Protein AF-A0A929NYF9-F1 (afdb_monomer_lite)

Foldseek 3Di:
DPPDPPDFDWAKEKDWAAEDEDAAFDKDKIKIKIWTQTQAKWKKQKDKDKPVPWDKADWDQADPRRIHIAGHGGITMIMIITTHHRDAFDKIKIKMKIATPVHRVHIYIDIYIYHHHDPVVVCVVPPPPPDPDDDDDDDDDDDDPDDDDPDPFDAADLEEEGCEEHEPAPHEREPYEYNYEYEHEEYAYEYEYQEEYEPYEYDACGEYEEYEYAAEYHYNEEYEHYEYAYAEYEEYEYAYEYYYPHPVAHEYEHYEYEAQGEYERHEYEAEYEYDQVHAYEYENYEYEEPYEYYQHEDDYNYHYAAWYFYDFQYHYDPVLVQQQVQCVVVPWRWDDDGQWIWTDDPQKIFIWGWTTKGFAPDPFHWDADPQRWIWGQGPRRITITIFAADPDVPLVLVQCVVVQQNDWDQDSNRWIWTDNDPPDIFIKHKDRIKGFDPDDAHWDDDVWIWGWDADPNTIIIITIDGD

Structure (mmCIF, N/CA/C/O backbone):
data_AF-A0A929NYF9-F1
#
_entry.id   AF-A0A929NYF9-F1
#
loop_
_atom_site.group_PDB
_atom_site.id
_atom_site.type_symbol
_atom_site.label_atom_id
_atom_site.label_alt_id
_atom_site.label_comp_id
_atom_site.label_asym_id
_atom_site.label_entity_id
_atom_site.label_seq_id
_atom_site.pdbx_PDB_ins_code
_atom_site.Cartn_x
_atom_site.Cartn_y
_atom_site.Cartn_z
_atom_site.occupancy
_atom_site.B_iso_or_equiv
_atom_site.auth_seq_id
_atom_site.auth_comp_id
_atom_site.auth_asym_id
_atom_site.auth_atom_id
_atom_site.pdbx_PDB_model_num
ATOM 1 N N . ILE A 1 1 ? -19.515 20.844 -4.412 1.00 41.75 1 ILE A N 1
ATOM 2 C CA . ILE A 1 1 ? -19.193 20.808 -5.857 1.00 41.75 1 ILE A CA 1
ATOM 3 C C . ILE A 1 1 ? -18.004 21.738 -6.061 1.00 41.75 1 ILE A C 1
ATOM 5 O O . ILE A 1 1 ? -18.191 22.949 -6.037 1.00 41.75 1 ILE A O 1
ATOM 9 N N . LEU A 1 2 ? -16.785 21.197 -6.139 1.00 30.86 2 LEU A N 1
ATOM 10 C CA . LEU A 1 2 ? -15.644 21.978 -6.613 1.00 30.86 2 LEU A CA 1
ATOM 11 C C . LEU A 1 2 ? -15.837 22.150 -8.122 1.00 30.86 2 LEU A C 1
ATOM 13 O O . LEU A 1 2 ? -15.714 21.189 -8.872 1.00 30.86 2 LEU A O 1
ATOM 17 N N . VAL A 1 3 ? -16.210 23.352 -8.553 1.00 42.91 3 VAL A N 1
ATOM 18 C CA . VAL A 1 3 ? -16.206 23.736 -9.968 1.00 42.91 3 VAL A CA 1
ATOM 19 C C . VAL A 1 3 ? -14.948 24.568 -10.177 1.00 42.91 3 VAL A C 1
ATOM 21 O O . VAL A 1 3 ? -14.965 25.788 -10.053 1.00 42.91 3 VAL A O 1
ATOM 24 N N . GLY A 1 4 ? -13.830 23.883 -10.393 1.00 45.06 4 GLY A N 1
ATOM 25 C CA . GLY A 1 4 ? -12.602 24.473 -10.913 1.00 45.06 4 GLY A CA 1
ATOM 26 C C . GLY A 1 4 ? -12.303 23.847 -12.275 1.00 45.06 4 GLY A C 1
ATOM 27 O O . GLY A 1 4 ? -12.719 22.709 -12.503 1.00 45.06 4 GLY A O 1
ATOM 28 N N . PRO A 1 5 ? -11.630 24.552 -13.198 1.00 60.78 5 PRO A N 1
ATOM 29 C CA . PRO A 1 5 ? -11.169 23.928 -14.432 1.00 60.78 5 PRO A CA 1
ATOM 30 C C . PRO A 1 5 ? -10.274 22.737 -14.068 1.00 60.78 5 PRO A C 1
ATOM 32 O O . PRO A 1 5 ? -9.281 22.903 -13.359 1.00 60.78 5 PRO A O 1
ATOM 35 N N . ALA A 1 6 ? -10.653 21.532 -14.501 1.00 58.03 6 ALA A N 1
ATOM 36 C CA . ALA A 1 6 ? -9.815 20.354 -14.334 1.00 58.03 6 ALA A CA 1
ATOM 37 C C . ALA A 1 6 ? -8.530 20.582 -15.141 1.00 58.03 6 ALA A C 1
ATOM 39 O O . ALA A 1 6 ? -8.576 20.672 -16.368 1.00 58.03 6 ALA A O 1
ATOM 40 N N . LYS A 1 7 ? -7.392 20.749 -14.457 1.00 73.69 7 LYS A N 1
ATOM 41 C CA . LYS A 1 7 ? -6.094 20.804 -15.128 1.00 73.69 7 LYS A CA 1
ATOM 42 C C . LYS A 1 7 ? -5.772 19.386 -15.591 1.00 73.69 7 LYS A C 1
ATOM 44 O O . LYS A 1 7 ? -5.625 18.494 -14.760 1.00 73.69 7 LYS A O 1
ATOM 49 N N . ILE A 1 8 ? -5.684 19.187 -16.902 1.00 75.19 8 ILE A N 1
ATOM 50 C CA . ILE A 1 8 ? -5.199 17.931 -17.477 1.00 75.19 8 ILE A CA 1
ATOM 51 C C . ILE A 1 8 ? -3.722 17.818 -17.102 1.00 75.19 8 ILE A C 1
ATOM 53 O O . ILE A 1 8 ? -2.932 18.705 -17.427 1.00 75.19 8 ILE A O 1
ATOM 57 N N . LEU A 1 9 ? -3.370 16.770 -16.359 1.00 73.56 9 LEU A N 1
ATOM 58 C CA . LEU A 1 9 ? -1.978 16.447 -16.074 1.00 73.56 9 LEU A CA 1
ATOM 59 C C . LEU A 1 9 ? -1.364 15.857 -17.343 1.00 73.56 9 LEU A C 1
ATOM 61 O O . LEU A 1 9 ? -1.925 14.929 -17.928 1.00 73.56 9 LEU A O 1
ATOM 65 N N . ARG A 1 10 ? -0.241 16.428 -17.781 1.00 83.62 10 ARG A N 1
ATOM 66 C CA . ARG A 1 10 ? 0.547 15.907 -18.895 1.00 83.62 10 ARG A CA 1
ATOM 67 C C . ARG A 1 10 ? 1.808 15.276 -18.336 1.00 83.62 10 ARG A C 1
ATOM 69 O O . ARG A 1 10 ? 2.470 15.881 -17.498 1.00 83.62 10 ARG A O 1
ATOM 76 N N . ASP A 1 11 ? 2.082 14.061 -18.781 1.00 82.00 11 ASP A N 1
ATOM 77 C CA . ASP A 1 11 ? 3.240 13.281 -18.374 1.00 82.00 11 ASP A CA 1
ATOM 78 C C . ASP A 1 11 ? 3.966 12.806 -19.630 1.00 82.00 11 ASP A C 1
ATOM 80 O O . ASP A 1 11 ? 3.331 12.463 -20.633 1.00 82.00 11 ASP A O 1
ATOM 84 N N . VAL A 1 12 ? 5.290 12.844 -19.590 1.00 90.56 12 VAL A N 1
ATOM 85 C CA . VAL A 1 12 ? 6.156 12.500 -20.714 1.00 90.56 12 VAL A CA 1
ATOM 86 C C . VAL A 1 12 ? 7.354 11.734 -20.190 1.00 90.56 12 VAL A C 1
ATOM 88 O O . VAL A 1 12 ? 7.947 12.120 -19.187 1.00 90.56 12 VAL A O 1
ATOM 91 N N . ASP A 1 13 ? 7.716 10.663 -20.886 1.00 87.19 13 ASP A N 1
ATOM 92 C CA . ASP A 1 13 ? 8.848 9.816 -20.519 1.00 87.19 13 ASP A CA 1
ATOM 93 C C . ASP A 1 13 ? 9.720 9.500 -21.740 1.00 87.19 13 ASP A C 1
ATOM 95 O O . ASP A 1 13 ? 9.222 9.385 -22.864 1.00 87.19 13 ASP A O 1
ATOM 99 N N . LEU A 1 14 ? 11.025 9.359 -21.509 1.00 90.06 14 LEU A N 1
ATOM 100 C CA . LEU A 1 14 ? 12.022 9.005 -22.517 1.00 90.06 14 LEU A CA 1
ATOM 101 C C . LEU A 1 14 ? 12.861 7.825 -22.027 1.00 90.06 14 LEU A C 1
ATOM 103 O O . LEU A 1 14 ? 13.643 7.941 -21.082 1.00 90.06 14 LEU A O 1
ATOM 107 N N . VAL A 1 15 ? 12.785 6.709 -22.747 1.00 81.25 15 VAL A N 1
ATOM 108 C CA . VAL A 1 15 ? 13.581 5.510 -22.466 1.00 81.25 15 VAL A CA 1
ATOM 109 C C . VAL A 1 15 ? 14.615 5.317 -23.570 1.00 81.25 15 VAL A C 1
ATOM 111 O O . VAL A 1 15 ? 14.264 5.250 -24.745 1.00 81.25 15 VAL A O 1
ATOM 114 N N . ALA A 1 16 ? 15.891 5.213 -23.197 1.00 88.88 16 ALA A N 1
ATOM 115 C CA . ALA A 1 16 ? 17.010 5.020 -24.118 1.00 88.88 16 ALA A CA 1
ATOM 116 C C . ALA A 1 16 ? 18.009 3.975 -23.576 1.00 88.88 16 ALA A C 1
ATOM 118 O O . ALA A 1 16 ? 18.002 3.684 -22.374 1.00 88.88 16 ALA A O 1
ATOM 119 N N . PRO A 1 17 ? 18.888 3.406 -24.425 1.00 82.00 17 PRO A N 1
ATOM 120 C CA . PRO A 1 17 ? 19.993 2.565 -23.975 1.00 82.00 17 PRO A CA 1
ATOM 121 C C . PRO A 1 17 ? 20.902 3.322 -23.000 1.00 82.00 17 PRO A C 1
ATOM 123 O O . PRO A 1 17 ? 21.213 4.488 -23.214 1.00 82.00 17 PRO A O 1
ATOM 126 N N . GLY A 1 18 ? 21.373 2.656 -21.943 1.00 78.38 18 GLY A N 1
ATOM 127 C CA . GLY A 1 18 ? 22.232 3.307 -20.948 1.00 78.38 18 GLY A CA 1
ATOM 128 C C . GLY A 1 18 ? 23.648 3.587 -21.462 1.00 78.38 18 GLY A C 1
ATOM 129 O O . GLY A 1 18 ? 24.120 4.723 -21.416 1.00 78.38 18 GLY A O 1
ATOM 130 N N . LYS A 1 19 ? 24.338 2.549 -21.954 1.00 89.25 19 LYS A N 1
ATOM 131 C CA . LYS A 1 19 ? 25.713 2.646 -22.455 1.00 89.25 19 LYS A CA 1
ATOM 132 C C . LYS A 1 19 ? 25.910 1.792 -23.703 1.00 89.25 19 LYS A C 1
ATOM 134 O O . LYS A 1 19 ? 25.512 0.631 -23.707 1.00 89.25 19 LYS A O 1
ATOM 139 N N . LEU A 1 20 ? 26.570 2.352 -24.712 1.00 89.50 20 LEU A N 1
ATOM 140 C CA . LEU A 1 20 ? 26.975 1.665 -25.940 1.00 89.50 20 LEU A CA 1
ATOM 141 C C . LEU A 1 20 ? 28.467 1.903 -26.200 1.00 89.50 20 LEU A C 1
ATOM 143 O O . LEU A 1 20 ? 29.039 2.901 -25.755 1.00 89.50 20 LEU A O 1
ATOM 147 N N . SER A 1 21 ? 29.116 0.980 -26.901 1.00 92.19 21 SER A N 1
ATOM 148 C CA . SER A 1 21 ? 30.535 1.096 -27.232 1.00 92.19 21 SER A CA 1
ATOM 149 C C . SER A 1 21 ? 30.873 0.360 -28.516 1.00 92.19 21 SER A C 1
ATOM 151 O O . SER A 1 21 ? 30.354 -0.736 -28.716 1.00 92.19 21 SER A O 1
ATOM 153 N N . ASP A 1 22 ? 31.760 0.928 -29.328 1.00 95.88 22 ASP A N 1
ATOM 154 C CA . ASP A 1 22 ? 32.243 0.314 -30.570 1.00 95.88 22 ASP A CA 1
ATOM 155 C C . ASP A 1 22 ? 33.619 0.889 -30.973 1.00 95.88 22 ASP A C 1
ATOM 157 O O . ASP A 1 22 ? 34.202 1.713 -30.255 1.00 95.88 22 ASP A O 1
ATOM 161 N N . GLU A 1 23 ? 34.157 0.427 -32.098 1.00 96.44 23 GLU A N 1
ATOM 162 C CA . GLU A 1 23 ? 35.433 0.853 -32.666 1.00 96.44 23 GLU A CA 1
ATOM 163 C C . GLU A 1 23 ? 35.420 2.316 -33.166 1.00 96.44 23 GLU A C 1
ATOM 165 O O . GLU A 1 23 ? 34.367 2.875 -33.489 1.00 96.44 23 GLU A O 1
ATOM 170 N N . PRO A 1 24 ? 36.592 2.973 -33.281 1.00 97.62 24 PRO A N 1
ATOM 171 C CA . PRO A 1 24 ? 36.690 4.319 -33.843 1.00 97.62 24 PRO A CA 1
ATOM 172 C C . PRO A 1 24 ? 36.053 4.445 -35.234 1.00 97.62 24 PRO A C 1
ATOM 174 O O . PRO A 1 24 ? 36.423 3.726 -36.161 1.00 97.62 24 PRO A O 1
ATOM 177 N N . GLY A 1 25 ? 35.152 5.416 -35.403 1.00 95.44 25 GLY A N 1
ATOM 178 C CA . GLY A 1 25 ? 34.455 5.665 -36.668 1.00 95.44 25 GLY A CA 1
ATOM 179 C C . GLY A 1 25 ? 33.273 4.735 -36.956 1.00 95.44 25 GLY A C 1
ATOM 180 O O . GLY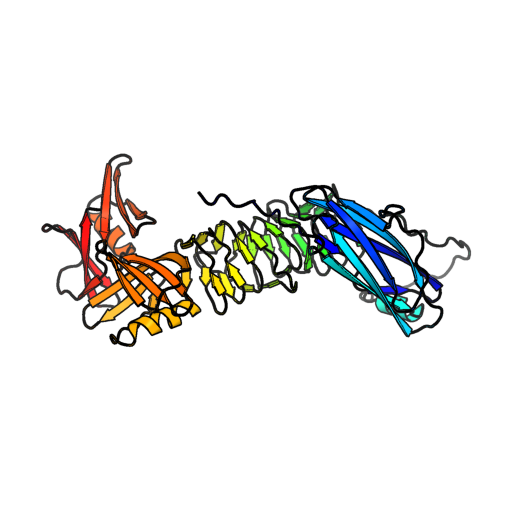 A 1 25 ? 32.656 4.883 -38.010 1.00 95.44 25 GLY A O 1
ATOM 181 N N . ALA A 1 26 ? 32.944 3.801 -36.057 1.00 96.06 26 ALA A N 1
ATOM 182 C CA . ALA A 1 26 ? 31.744 2.981 -36.181 1.00 96.06 26 ALA A CA 1
ATOM 183 C C . ALA A 1 26 ? 30.466 3.832 -36.085 1.00 96.06 26 ALA A C 1
ATOM 185 O O . ALA A 1 26 ? 30.440 4.873 -35.424 1.00 96.06 26 ALA A O 1
ATOM 186 N N . VAL A 1 27 ? 29.403 3.366 -36.741 1.00 96.81 27 VAL A N 1
ATOM 187 C CA . VAL A 1 27 ? 28.077 3.994 -36.714 1.00 96.81 27 VAL A CA 1
ATOM 188 C C . VAL A 1 27 ? 27.197 3.222 -35.740 1.00 96.81 27 VAL A C 1
ATOM 190 O O . VAL A 1 27 ? 26.868 2.062 -35.986 1.00 96.81 27 VAL A O 1
ATOM 193 N N . LEU A 1 28 ? 26.816 3.861 -34.637 1.00 94.62 28 LEU A N 1
ATOM 194 C CA . LEU A 1 28 ? 25.965 3.262 -33.616 1.00 94.62 28 LEU A CA 1
ATOM 195 C C . LEU A 1 28 ? 24.496 3.653 -33.821 1.00 94.62 28 LEU A C 1
ATOM 197 O O . LEU A 1 28 ? 24.177 4.838 -33.682 1.00 94.62 28 LEU A O 1
ATOM 201 N N . PRO A 1 29 ? 23.591 2.690 -34.079 1.00 95.94 29 PRO A N 1
ATOM 202 C CA . PRO A 1 29 ? 22.163 2.963 -34.094 1.00 95.94 29 PRO A CA 1
ATOM 203 C C . PRO A 1 29 ? 21.638 3.118 -32.664 1.00 95.94 29 PRO A C 1
ATOM 205 O O . PRO A 1 29 ? 21.843 2.259 -31.803 1.00 95.94 29 PRO A O 1
ATOM 208 N N . ILE A 1 30 ? 20.925 4.211 -32.416 1.00 93.94 30 ILE A N 1
ATOM 209 C CA . ILE A 1 30 ? 20.276 4.515 -31.143 1.00 93.94 30 ILE A CA 1
ATOM 210 C C . ILE A 1 30 ? 18.774 4.597 -31.385 1.00 93.94 30 ILE A C 1
ATOM 212 O O . ILE A 1 30 ? 18.315 5.256 -32.314 1.00 93.94 30 ILE A O 1
ATOM 216 N N . THR A 1 31 ? 17.997 3.927 -30.536 1.00 92.38 31 THR A N 1
ATOM 217 C CA . THR A 1 31 ? 16.533 4.021 -30.517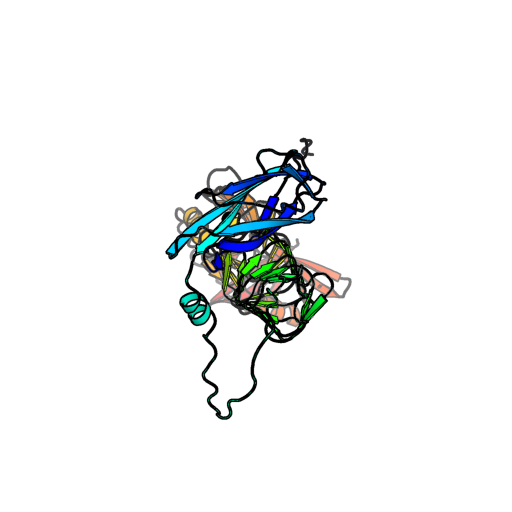 1.00 92.38 31 THR A CA 1
ATOM 218 C C . THR A 1 31 ? 16.084 4.501 -29.146 1.00 92.38 31 THR A C 1
ATOM 220 O O . THR A 1 31 ? 16.510 3.960 -28.128 1.00 92.38 31 THR A O 1
ATOM 223 N N . VAL A 1 32 ? 15.233 5.519 -29.129 1.00 92.25 32 VAL A N 1
ATOM 224 C CA . VAL A 1 32 ? 14.659 6.140 -27.939 1.00 92.25 32 VAL A CA 1
ATOM 225 C C . VAL A 1 32 ? 13.145 6.023 -28.031 1.00 92.25 32 VAL A C 1
ATOM 227 O O . VAL A 1 32 ? 12.554 6.413 -29.036 1.00 92.25 32 VAL A O 1
ATOM 230 N N . THR A 1 33 ? 12.507 5.513 -26.985 1.00 87.06 33 THR A N 1
ATOM 231 C CA . THR A 1 33 ? 11.047 5.440 -26.908 1.00 87.06 33 THR A CA 1
ATOM 232 C C . THR A 1 33 ? 10.531 6.643 -26.127 1.00 87.06 33 THR A C 1
ATOM 234 O O . THR A 1 33 ? 10.822 6.794 -24.940 1.00 87.06 33 THR A O 1
ATOM 237 N N . LEU A 1 34 ? 9.757 7.492 -26.803 1.00 93.69 34 LEU A N 1
ATOM 238 C CA . LEU A 1 34 ? 9.027 8.618 -26.227 1.00 93.69 34 LEU A CA 1
ATOM 239 C C . LEU A 1 34 ? 7.609 8.168 -25.883 1.00 93.69 34 LEU A C 1
ATOM 241 O O . LEU A 1 34 ? 6.889 7.701 -26.763 1.00 93.69 34 LEU A O 1
ATOM 245 N N . SER A 1 35 ? 7.192 8.329 -24.630 1.00 86.25 35 SER A N 1
ATOM 246 C CA . SER A 1 35 ? 5.847 7.959 -24.176 1.00 86.25 35 SER A CA 1
ATOM 247 C C . SER A 1 35 ? 5.051 9.186 -23.751 1.00 86.25 35 SER A C 1
ATOM 249 O O . SER A 1 35 ? 5.556 10.031 -23.014 1.00 86.25 35 SER A O 1
ATOM 251 N N . ASN A 1 36 ? 3.796 9.261 -24.197 1.00 91.12 36 ASN A N 1
ATOM 252 C CA . ASN A 1 36 ? 2.826 10.255 -23.753 1.00 91.12 36 ASN A CA 1
ATOM 253 C C . ASN A 1 36 ? 1.920 9.627 -22.691 1.00 91.12 36 ASN A C 1
ATOM 255 O O . ASN A 1 36 ? 1.033 8.839 -23.012 1.00 91.12 36 ASN A O 1
ATOM 259 N N . GLY A 1 37 ? 2.131 9.990 -21.427 1.00 76.62 37 GLY A N 1
ATOM 260 C CA . GLY A 1 37 ? 1.316 9.529 -20.300 1.00 76.62 37 GLY A CA 1
ATOM 261 C C . GLY A 1 37 ? 0.010 10.309 -20.112 1.00 76.62 37 GLY A C 1
ATOM 262 O O . GLY A 1 37 ? -0.729 10.045 -19.165 1.00 76.62 37 GLY A O 1
ATOM 263 N N . SER A 1 38 ? -0.293 11.284 -20.975 1.00 82.94 38 SER A N 1
ATOM 264 C CA . SER A 1 38 ? -1.510 12.091 -20.863 1.00 82.94 38 SER A CA 1
ATOM 265 C C . SER A 1 38 ? -2.731 11.434 -21.524 1.00 82.94 38 SER A C 1
ATOM 267 O O . SER A 1 38 ? -2.618 10.555 -22.380 1.00 82.94 38 SER A O 1
ATOM 269 N N . ALA A 1 39 ? -3.926 11.876 -21.117 1.00 81.94 39 ALA A N 1
ATOM 270 C CA . ALA A 1 39 ? -5.210 11.381 -21.630 1.00 81.94 39 ALA A CA 1
ATOM 271 C C . ALA A 1 39 ? -5.593 11.948 -23.013 1.00 81.94 39 ALA A C 1
ATOM 273 O O . ALA A 1 39 ? -6.642 11.599 -23.553 1.00 81.94 39 ALA A O 1
ATOM 274 N N . GLU A 1 40 ? -4.765 12.825 -23.580 1.00 92.50 40 GLU A N 1
ATOM 275 C CA . GLU A 1 40 ? -4.962 13.429 -24.895 1.00 92.50 40 GLU A CA 1
ATOM 276 C C . GLU A 1 40 ? -3.717 13.204 -25.753 1.00 92.50 40 GLU A C 1
ATOM 278 O O . GLU A 1 40 ? -2.612 13.030 -25.238 1.00 92.50 40 GLU A O 1
ATOM 283 N N . ALA A 1 41 ? -3.882 13.224 -27.073 1.00 96.38 41 ALA A N 1
ATOM 284 C CA . ALA A 1 41 ? -2.731 13.304 -27.960 1.00 96.38 41 ALA A CA 1
ATOM 285 C C . ALA A 1 41 ? -1.924 14.577 -27.659 1.00 96.38 41 ALA A C 1
ATOM 287 O O . ALA A 1 41 ? -2.482 15.612 -27.276 1.00 96.38 41 ALA A O 1
ATOM 288 N N . ASP A 1 42 ? -0.612 14.500 -27.837 1.00 97.62 42 ASP A N 1
ATOM 289 C CA . ASP A 1 42 ? 0.276 15.638 -27.650 1.00 97.62 42 ASP A CA 1
ATOM 290 C C . ASP A 1 42 ? 1.401 15.624 -28.681 1.00 97.62 42 ASP A C 1
ATOM 292 O O . ASP A 1 42 ? 1.733 14.590 -29.267 1.00 97.62 42 ASP A O 1
ATOM 296 N N . THR A 1 43 ? 1.987 16.794 -28.892 1.00 98.06 43 THR A N 1
ATOM 297 C CA . THR A 1 43 ? 3.139 16.984 -29.761 1.00 98.06 43 THR A CA 1
ATOM 298 C C . THR A 1 43 ? 4.308 17.446 -28.911 1.00 98.06 43 THR A C 1
ATOM 300 O O . THR A 1 43 ? 4.192 18.395 -28.140 1.00 98.06 43 THR A O 1
ATOM 303 N N . PHE A 1 44 ? 5.451 16.790 -29.063 1.00 97.81 44 PHE A N 1
ATOM 304 C CA . PHE A 1 44 ? 6.654 17.052 -28.287 1.00 97.81 44 PHE A CA 1
ATOM 305 C C . PHE A 1 44 ? 7.725 17.655 -29.179 1.00 97.81 44 PHE A C 1
ATOM 307 O O . PHE A 1 44 ? 8.022 17.108 -30.236 1.00 97.81 44 PHE A O 1
ATOM 314 N N . ASN A 1 45 ? 8.333 18.754 -28.744 1.00 98.06 45 ASN A N 1
ATOM 315 C CA . ASN A 1 45 ? 9.570 19.245 -29.338 1.00 98.06 45 ASN A CA 1
ATOM 316 C C . ASN A 1 45 ? 10.720 18.389 -28.816 1.00 98.06 45 ASN A C 1
ATOM 318 O O . ASN A 1 45 ? 10.959 18.376 -27.606 1.00 98.06 45 ASN A O 1
ATOM 322 N N . VAL A 1 46 ? 11.418 17.694 -29.711 1.00 97.94 46 VAL A N 1
ATOM 323 C CA . VAL A 1 46 ? 12.537 16.822 -29.358 1.00 97.94 46 VAL A CA 1
ATOM 324 C C . VAL A 1 46 ? 13.849 17.473 -29.768 1.00 97.94 46 VAL A C 1
ATOM 326 O O . VAL A 1 46 ? 14.035 17.874 -30.916 1.00 97.94 46 VAL A O 1
ATOM 329 N N . THR A 1 47 ? 14.783 17.564 -28.825 1.00 97.19 47 THR A N 1
ATOM 330 C CA . THR A 1 47 ? 16.156 17.991 -29.088 1.00 97.19 47 THR A CA 1
ATOM 331 C C . THR A 1 47 ? 17.126 16.873 -28.742 1.00 97.19 47 THR A C 1
ATOM 333 O O . THR A 1 47 ? 16.990 16.203 -27.720 1.00 97.19 47 THR A O 1
ATOM 336 N N . VAL A 1 48 ? 18.108 16.669 -29.617 1.00 97.38 48 VAL A N 1
ATOM 337 C CA . VAL A 1 48 ? 19.207 15.721 -29.423 1.00 97.38 48 VAL A CA 1
ATOM 338 C C . VAL A 1 48 ? 20.495 16.533 -29.401 1.00 97.38 48 VAL A C 1
ATOM 340 O O . VAL A 1 48 ? 20.799 17.247 -30.357 1.00 97.38 48 VAL A O 1
ATOM 343 N N . VAL A 1 49 ? 21.213 16.479 -28.282 1.00 96.56 49 VAL A N 1
ATOM 344 C CA . VAL A 1 49 ? 22.421 17.267 -28.029 1.00 96.56 49 VAL A CA 1
ATOM 345 C C . VAL A 1 49 ? 23.586 16.332 -27.761 1.00 96.56 49 VAL A C 1
ATOM 347 O O . VAL A 1 49 ? 23.524 15.474 -26.885 1.00 96.56 49 VAL A O 1
ATOM 350 N N . ASP A 1 50 ? 24.662 16.551 -28.498 1.00 97.19 50 ASP A N 1
ATOM 351 C CA . ASP A 1 50 ? 25.933 15.855 -28.364 1.00 97.19 50 ASP A CA 1
ATOM 352 C C . ASP A 1 50 ? 26.933 16.740 -27.604 1.00 97.19 50 ASP A C 1
ATOM 354 O O . ASP A 1 50 ? 27.084 17.927 -27.914 1.00 97.19 50 ASP A O 1
ATOM 358 N N . SER A 1 51 ? 27.603 16.178 -26.594 1.00 94.50 51 SER A N 1
ATOM 359 C CA . SER A 1 51 ? 28.549 16.924 -25.757 1.00 94.50 51 SER A CA 1
ATOM 360 C C . SER A 1 51 ? 29.966 17.030 -26.339 1.00 94.50 51 SER A C 1
ATOM 362 O O . SER A 1 51 ? 30.722 17.924 -25.947 1.00 94.50 51 SER A O 1
ATOM 364 N N . SER A 1 52 ? 30.322 16.159 -27.283 1.00 93.25 52 SER A N 1
ATOM 365 C CA . SER A 1 52 ? 31.647 16.040 -27.903 1.00 93.25 52 SER A CA 1
ATOM 366 C C . SER A 1 52 ? 31.670 16.428 -29.386 1.00 93.25 52 SER A C 1
ATOM 368 O O . SER A 1 52 ? 32.749 16.486 -29.982 1.00 93.25 52 SER A O 1
ATOM 370 N N . GLY A 1 53 ? 30.512 16.726 -29.975 1.00 95.69 53 GLY A N 1
ATOM 371 C CA . GLY A 1 53 ? 30.354 17.135 -31.369 1.00 95.69 53 GLY A CA 1
ATOM 372 C C . GLY A 1 53 ? 30.569 16.000 -32.368 1.00 95.69 53 GLY A C 1
ATOM 373 O O . GLY A 1 53 ? 31.101 16.242 -33.455 1.00 95.69 53 GLY A O 1
ATOM 374 N N . TRP A 1 54 ? 30.224 14.766 -32.005 1.00 96.12 54 TRP A N 1
ATOM 375 C CA . TRP A 1 54 ? 30.144 13.661 -32.953 1.00 96.12 54 TRP A CA 1
ATOM 376 C C . TRP A 1 54 ? 28.991 13.879 -33.947 1.00 96.12 54 TRP A C 1
ATOM 378 O O . TRP A 1 54 ? 28.147 14.770 -33.815 1.00 96.12 54 TRP A O 1
ATOM 388 N N . THR A 1 55 ? 29.026 13.134 -35.053 1.00 97.25 55 THR A N 1
ATOM 389 C CA . THR A 1 55 ? 28.039 13.312 -36.127 1.00 97.25 55 THR A CA 1
ATOM 390 C C . THR A 1 55 ? 26.799 12.489 -35.814 1.00 97.25 55 THR A C 1
ATOM 392 O O . THR A 1 55 ? 26.906 11.276 -35.649 1.00 97.25 55 THR A O 1
ATOM 395 N N . ILE A 1 56 ? 25.642 13.152 -35.757 1.00 97.06 56 ILE A N 1
ATOM 396 C CA . ILE A 1 56 ? 24.325 12.520 -35.645 1.00 97.06 56 ILE A CA 1
ATOM 397 C C . ILE A 1 56 ? 23.652 12.558 -37.016 1.00 97.06 56 ILE A C 1
ATOM 399 O O . ILE A 1 56 ? 23.487 13.632 -37.598 1.00 97.06 56 ILE A O 1
ATOM 403 N N . GLU A 1 57 ? 23.255 11.397 -37.520 1.00 96.62 57 GLU A N 1
ATOM 404 C CA . GLU A 1 57 ? 22.631 11.236 -38.834 1.00 96.62 57 GLU A CA 1
ATOM 405 C C . GLU A 1 57 ? 21.395 10.324 -38.783 1.00 96.62 57 GLU A C 1
ATOM 407 O O . GLU A 1 57 ? 21.059 9.760 -37.742 1.00 96.62 57 GLU A O 1
ATOM 412 N N . ASP A 1 58 ? 20.670 10.237 -39.901 1.00 94.12 58 ASP A N 1
ATOM 413 C CA . ASP A 1 58 ? 19.517 9.346 -40.095 1.00 94.12 58 ASP A CA 1
ATOM 414 C C . ASP A 1 58 ? 18.410 9.440 -39.030 1.00 94.12 58 ASP A C 1
ATOM 416 O O . ASP A 1 58 ? 17.830 8.432 -38.622 1.00 94.12 58 ASP A O 1
ATOM 420 N N . MET A 1 59 ? 18.077 10.658 -38.587 1.00 96.31 59 MET A N 1
ATOM 421 C CA . MET A 1 59 ? 16.956 10.855 -37.663 1.00 96.31 59 MET A CA 1
ATOM 422 C C . MET A 1 59 ? 15.628 10.422 -38.300 1.00 96.31 59 MET A C 1
ATOM 424 O O . MET A 1 59 ? 15.183 10.971 -39.309 1.00 96.31 59 MET A O 1
ATOM 428 N N . THR A 1 60 ? 14.970 9.459 -37.662 1.00 95.62 60 THR A N 1
ATOM 429 C CA . THR A 1 60 ? 13.650 8.929 -38.011 1.00 95.62 60 THR A CA 1
ATOM 430 C C . THR A 1 60 ? 12.727 8.981 -36.794 1.00 95.62 60 THR A C 1
ATOM 432 O O . THR A 1 60 ? 13.178 9.012 -35.649 1.00 95.62 60 THR A O 1
ATOM 435 N N . GLY A 1 61 ? 11.417 9.049 -37.037 1.00 94.06 61 GLY A N 1
ATOM 436 C CA . GLY A 1 61 ? 10.417 9.225 -35.976 1.00 94.06 61 GLY A CA 1
ATOM 437 C C . GLY A 1 61 ? 10.244 10.672 -35.499 1.00 94.06 61 GLY A C 1
ATOM 438 O O . GLY A 1 61 ? 9.314 10.941 -34.748 1.00 94.06 61 GLY A O 1
ATOM 439 N N . ILE A 1 62 ? 11.076 11.607 -35.976 1.00 96.31 62 ILE A N 1
ATOM 440 C CA . ILE A 1 62 ? 10.947 13.053 -35.749 1.00 96.31 62 ILE A CA 1
ATOM 441 C C . ILE A 1 62 ? 10.537 13.740 -37.058 1.00 96.31 62 ILE A C 1
ATOM 443 O O . ILE A 1 62 ? 11.088 13.462 -38.124 1.00 96.31 62 ILE A O 1
ATOM 447 N N . ASN A 1 63 ? 9.558 14.639 -36.979 1.00 95.88 63 ASN A N 1
ATOM 448 C CA . ASN A 1 63 ? 9.118 15.476 -38.089 1.00 95.88 63 ASN A CA 1
ATOM 449 C C . ASN A 1 63 ? 10.210 16.478 -38.503 1.00 95.88 63 ASN A C 1
ATOM 451 O O . ASN A 1 63 ? 11.124 16.796 -37.746 1.00 95.88 63 ASN A O 1
ATOM 455 N N . ALA A 1 64 ? 10.093 17.055 -39.701 1.00 95.25 64 ALA A N 1
ATOM 456 C CA . ALA A 1 64 ? 11.074 18.019 -40.213 1.00 95.25 64 ALA A CA 1
ATOM 457 C C . ALA A 1 64 ? 11.230 19.291 -39.347 1.00 95.25 64 ALA A C 1
ATOM 459 O O . ALA A 1 64 ? 12.227 19.998 -39.472 1.00 95.25 64 ALA A O 1
ATOM 460 N N . ASP A 1 65 ? 10.255 19.590 -38.488 1.00 95.81 65 ASP A N 1
ATOM 461 C CA . ASP A 1 65 ? 10.276 20.708 -37.541 1.00 95.81 65 ASP A CA 1
ATOM 462 C C . ASP A 1 65 ? 10.851 20.339 -36.159 1.00 95.81 65 ASP A C 1
ATOM 464 O O . ASP A 1 65 ? 10.861 21.178 -35.260 1.00 95.81 65 ASP A O 1
ATOM 468 N N . GLY A 1 66 ? 11.343 19.109 -35.981 1.00 95.88 66 GLY A N 1
ATOM 469 C CA . GLY A 1 66 ? 11.858 18.622 -34.702 1.00 95.88 66 GLY A CA 1
ATOM 470 C C . GLY A 1 66 ? 10.776 18.111 -33.747 1.00 95.88 66 GLY A C 1
ATOM 471 O O . GLY A 1 66 ? 11.070 17.871 -32.577 1.00 95.88 66 GLY A O 1
ATOM 472 N N . SER A 1 67 ? 9.531 17.958 -34.208 1.00 97.62 67 SER A N 1
ATOM 473 C CA . SER A 1 67 ? 8.425 17.498 -33.368 1.00 97.62 67 SER A CA 1
ATOM 474 C C . SER A 1 67 ? 8.118 16.003 -33.503 1.00 97.62 67 SER A C 1
ATOM 476 O O . SER A 1 67 ? 8.386 15.387 -34.534 1.00 97.62 67 SER A O 1
ATOM 478 N N . VAL A 1 68 ? 7.504 15.419 -32.473 1.00 98.00 68 VAL A N 1
ATOM 479 C CA . VAL A 1 68 ? 6.932 14.063 -32.488 1.00 98.00 68 VAL A CA 1
ATOM 480 C C . VAL A 1 68 ? 5.523 14.125 -31.918 1.00 98.00 68 VAL A C 1
ATOM 482 O O . VAL A 1 68 ? 5.341 14.586 -30.794 1.00 98.00 68 VAL A O 1
ATOM 485 N N . THR A 1 69 ? 4.523 13.662 -32.666 1.00 97.69 69 THR A N 1
ATOM 486 C CA . THR A 1 69 ? 3.149 13.538 -32.157 1.00 97.69 69 THR A CA 1
ATOM 487 C C . THR A 1 69 ? 2.930 12.131 -31.626 1.00 97.69 69 THR A C 1
ATOM 489 O O . THR A 1 69 ? 3.185 11.153 -32.328 1.00 97.69 69 THR A O 1
ATOM 492 N N . VAL A 1 70 ? 2.447 12.034 -30.390 1.00 94.75 70 VAL A N 1
ATOM 493 C CA . VAL A 1 70 ? 2.160 10.765 -29.724 1.00 94.75 70 VAL A CA 1
ATOM 494 C C . VAL A 1 70 ? 0.730 10.808 -29.201 1.00 94.75 70 VAL A C 1
ATOM 496 O O . VAL A 1 70 ? 0.349 11.713 -28.455 1.00 94.75 70 VAL A O 1
ATOM 499 N N . GLU A 1 71 ? -0.071 9.827 -29.606 1.00 95.50 71 GLU A N 1
ATOM 500 C CA . GLU A 1 71 ? -1.454 9.679 -29.152 1.00 95.50 71 GLU A CA 1
ATOM 501 C C . GLU A 1 71 ? -1.538 9.485 -27.628 1.00 95.50 71 GLU A C 1
ATOM 503 O O . GLU A 1 71 ? -0.551 9.151 -26.966 1.00 95.50 71 GLU A O 1
ATOM 508 N N . ALA A 1 72 ? -2.728 9.704 -27.068 1.00 85.19 72 ALA A N 1
ATOM 509 C CA . ALA A 1 72 ? -2.983 9.532 -25.640 1.00 85.19 72 ALA A CA 1
ATOM 510 C C . ALA A 1 72 ? -2.576 8.129 -25.163 1.00 85.19 72 ALA A C 1
ATOM 512 O O . ALA A 1 72 ? -3.028 7.131 -25.732 1.00 85.19 72 ALA A O 1
ATOM 513 N N . LEU A 1 73 ? -1.778 8.050 -24.095 1.00 76.12 73 LEU A N 1
ATOM 514 C CA . LEU A 1 73 ? -1.320 6.788 -23.497 1.00 76.12 73 LEU A CA 1
ATOM 515 C C . LEU A 1 73 ? -0.600 5.855 -24.492 1.00 76.12 73 LEU A C 1
ATOM 517 O O . LEU A 1 73 ? -0.695 4.632 -24.383 1.00 76.12 73 LEU A O 1
ATOM 521 N N . GLN A 1 74 ? 0.082 6.419 -25.492 1.00 86.88 74 GLN A N 1
ATOM 522 C CA . GLN A 1 74 ? 0.874 5.678 -26.476 1.00 86.88 74 GLN A CA 1
ATOM 523 C C . GLN A 1 74 ? 2.356 6.062 -26.405 1.00 86.88 74 GLN A C 1
ATOM 525 O O . GLN A 1 74 ? 2.756 6.989 -25.696 1.00 86.88 74 GLN A O 1
ATOM 530 N N . SER A 1 75 ? 3.170 5.350 -27.184 1.00 87.06 75 SER A N 1
ATOM 531 C CA . SER A 1 75 ? 4.592 5.642 -27.359 1.00 87.06 75 SER A CA 1
ATOM 532 C C . SER A 1 75 ? 4.967 5.704 -28.838 1.00 87.06 75 SER A C 1
ATOM 534 O O . SER A 1 75 ? 4.379 5.004 -29.666 1.00 87.06 75 SER A O 1
ATOM 536 N N . ALA A 1 76 ? 5.981 6.502 -29.157 1.00 92.75 76 ALA A N 1
ATOM 537 C CA . ALA A 1 76 ? 6.614 6.574 -30.466 1.00 92.75 76 ALA A CA 1
ATOM 538 C C . ALA A 1 76 ? 8.115 6.293 -30.342 1.00 92.75 76 ALA A C 1
ATOM 540 O O . ALA A 1 76 ? 8.755 6.693 -29.368 1.00 92.75 76 ALA A O 1
ATOM 541 N N . ASP A 1 77 ? 8.668 5.613 -31.342 1.00 92.44 77 ASP A N 1
ATOM 542 C CA . ASP A 1 77 ? 10.094 5.318 -31.404 1.00 92.44 77 ASP A CA 1
ATOM 543 C C . ASP A 1 77 ? 10.801 6.376 -32.263 1.00 92.44 77 ASP A C 1
ATOM 545 O O . ASP A 1 77 ? 10.384 6.686 -33.381 1.00 92.44 77 ASP A O 1
ATOM 549 N N . ILE A 1 78 ? 11.876 6.927 -31.713 1.00 96.81 78 ILE A N 1
ATOM 550 C CA . ILE A 1 78 ? 12.789 7.876 -32.342 1.00 96.81 78 ILE A CA 1
ATOM 551 C C . ILE A 1 78 ? 14.095 7.130 -32.570 1.00 96.81 78 ILE A C 1
ATOM 553 O O . ILE A 1 78 ? 14.651 6.581 -31.621 1.00 96.81 78 ILE A O 1
ATOM 557 N N . ALA A 1 79 ? 14.608 7.107 -33.796 1.00 95.19 79 ALA A N 1
ATOM 558 C CA . ALA A 1 79 ? 15.875 6.444 -34.084 1.00 95.19 79 ALA A CA 1
ATOM 559 C C . ALA A 1 79 ? 16.834 7.362 -34.836 1.00 95.19 79 ALA A C 1
ATOM 561 O O . ALA A 1 79 ? 16.407 8.161 -35.665 1.00 95.19 79 ALA A O 1
ATOM 562 N N . PHE A 1 80 ? 18.121 7.254 -34.523 1.00 97.31 80 PHE A N 1
ATOM 563 C CA . PHE A 1 80 ? 19.195 8.017 -35.152 1.00 97.31 80 PHE A CA 1
ATOM 564 C C . PHE A 1 80 ? 20.522 7.266 -35.044 1.00 97.31 80 PHE A C 1
ATOM 566 O O . PHE A 1 80 ? 20.686 6.384 -34.200 1.00 97.31 80 PHE A O 1
ATOM 573 N N . ASN A 1 81 ? 21.471 7.634 -35.892 1.00 97.25 81 ASN A N 1
ATOM 574 C CA . ASN A 1 81 ? 22.802 7.051 -35.956 1.00 97.25 81 ASN A CA 1
ATOM 575 C C . ASN A 1 81 ? 23.833 8.038 -35.404 1.00 97.25 81 ASN A C 1
ATOM 577 O O . ASN A 1 81 ? 23.752 9.234 -35.680 1.00 97.25 81 ASN A O 1
ATOM 581 N N . VAL A 1 82 ? 24.810 7.544 -34.640 1.00 97.75 82 VAL A N 1
ATOM 582 C CA . VAL A 1 82 ? 25.938 8.352 -34.151 1.00 97.75 82 VAL A CA 1
ATOM 583 C C . VAL A 1 82 ? 27.250 7.782 -34.670 1.00 97.75 82 VAL A C 1
ATOM 585 O O . VAL A 1 82 ? 27.563 6.618 -34.423 1.00 97.75 82 VAL A O 1
ATOM 588 N N . VAL A 1 83 ? 28.039 8.610 -35.355 1.00 97.62 83 VAL A N 1
ATOM 589 C CA . VAL A 1 83 ? 29.377 8.241 -35.836 1.00 97.62 83 VAL A CA 1
ATOM 590 C C . VAL A 1 83 ? 30.398 8.480 -34.729 1.00 97.62 83 VAL A C 1
ATOM 592 O O . VAL A 1 83 ? 30.680 9.625 -34.370 1.00 97.62 83 VAL A O 1
ATOM 595 N N . LEU A 1 84 ? 30.973 7.403 -34.198 1.00 96.75 84 LEU A N 1
ATOM 596 C CA . LEU A 1 84 ? 31.940 7.458 -33.107 1.00 96.75 84 LEU A CA 1
ATOM 597 C C . LEU A 1 84 ? 33.211 8.233 -33.480 1.00 96.75 84 LEU A C 1
ATOM 599 O O . LEU A 1 84 ? 33.749 8.116 -34.583 1.00 96.75 84 LEU A O 1
ATOM 603 N N . GLY A 1 85 ? 33.751 8.982 -32.516 1.00 95.31 85 GLY A N 1
ATOM 604 C CA . GLY A 1 85 ? 35.007 9.711 -32.686 1.00 95.31 85 GLY A CA 1
ATOM 605 C C . GLY A 1 85 ? 36.206 8.798 -32.993 1.00 95.31 85 GLY A C 1
ATOM 606 O O . GLY A 1 85 ? 36.272 7.645 -32.582 1.00 95.31 85 GLY A O 1
ATOM 607 N N . ALA A 1 86 ? 37.225 9.334 -33.673 1.00 96.31 86 ALA A N 1
ATOM 608 C CA . ALA A 1 86 ? 38.407 8.558 -34.077 1.00 96.31 86 ALA A CA 1
ATOM 609 C C . ALA A 1 86 ? 39.365 8.192 -32.918 1.00 96.31 86 ALA A C 1
ATOM 611 O O . ALA A 1 86 ? 40.309 7.422 -33.101 1.00 96.31 86 ALA A O 1
ATOM 612 N N . LYS A 1 87 ? 39.188 8.785 -31.730 1.00 97.25 87 LYS A N 1
ATOM 613 C CA . LYS A 1 87 ? 40.109 8.628 -30.598 1.00 97.25 87 LYS A CA 1
ATOM 614 C C . LYS A 1 87 ? 39.603 7.549 -29.640 1.00 97.25 87 LYS A C 1
ATOM 616 O O . LYS A 1 87 ? 38.604 7.745 -28.958 1.00 97.25 87 LYS A O 1
ATOM 621 N N . ILE A 1 88 ? 40.353 6.458 -29.538 1.00 95.62 88 ILE A N 1
ATOM 622 C CA . ILE A 1 88 ? 40.128 5.371 -28.573 1.00 95.62 88 ILE A CA 1
ATOM 623 C C . ILE A 1 88 ? 40.142 5.912 -27.132 1.00 95.62 88 ILE A C 1
ATOM 625 O O . ILE A 1 88 ? 40.855 6.876 -26.828 1.00 95.62 88 ILE A O 1
ATOM 629 N N . ASN A 1 89 ? 39.379 5.270 -26.246 1.00 92.75 89 ASN A N 1
ATOM 630 C CA . ASN A 1 89 ? 39.218 5.618 -24.835 1.00 92.75 89 ASN A CA 1
ATOM 631 C C . ASN A 1 89 ? 38.635 7.018 -24.622 1.00 92.75 89 ASN A C 1
ATOM 633 O O . ASN A 1 89 ? 38.950 7.700 -23.643 1.00 92.75 89 ASN A O 1
ATOM 637 N N . THR A 1 90 ? 37.789 7.458 -25.553 1.00 95.81 90 THR A N 1
ATOM 638 C CA . THR A 1 90 ? 36.940 8.633 -25.363 1.00 95.81 90 THR A CA 1
ATOM 639 C C . THR A 1 90 ? 35.508 8.205 -25.111 1.00 95.81 90 THR A C 1
ATOM 641 O O . THR A 1 90 ? 35.058 7.168 -25.597 1.00 95.81 90 THR A O 1
ATOM 644 N N . THR A 1 91 ? 34.809 9.000 -24.311 1.00 95.38 91 THR A N 1
ATOM 645 C CA . THR A 1 91 ? 33.388 8.822 -24.040 1.00 95.38 91 THR A CA 1
ATOM 646 C C . THR A 1 91 ? 32.646 10.083 -24.413 1.00 95.38 91 THR A C 1
ATOM 648 O O . THR A 1 91 ? 33.176 11.174 -24.203 1.00 95.38 91 THR A O 1
ATOM 651 N N . ASP A 1 92 ? 31.416 9.921 -24.865 1.00 97.44 92 ASP A N 1
ATOM 652 C CA . ASP A 1 92 ? 30.496 11.016 -25.122 1.00 97.44 92 ASP A CA 1
ATOM 653 C C . ASP A 1 92 ? 29.135 10.735 -24.474 1.00 97.44 92 ASP A C 1
ATOM 655 O O . ASP A 1 92 ? 28.833 9.600 -24.093 1.00 97.44 92 ASP A O 1
ATOM 659 N N . VAL A 1 93 ? 28.340 11.784 -24.285 1.00 96.38 93 VAL A N 1
ATOM 660 C CA . VAL A 1 93 ? 26.986 11.699 -23.748 1.00 96.38 93 VAL A CA 1
ATOM 661 C C . VAL A 1 93 ? 26.034 12.392 -24.709 1.00 96.38 93 VAL A C 1
ATOM 663 O O . VAL A 1 93 ? 26.048 13.617 -24.835 1.00 96.38 93 VAL A O 1
ATOM 666 N N . ILE A 1 94 ? 25.149 11.602 -25.313 1.00 97.69 94 ILE A N 1
ATOM 667 C CA . ILE A 1 94 ? 24.029 12.118 -26.094 1.00 97.69 94 ILE A CA 1
ATOM 668 C C . ILE A 1 94 ? 22.873 12.386 -25.135 1.00 97.69 94 ILE A C 1
ATOM 670 O O . ILE A 1 94 ? 22.405 11.475 -24.452 1.00 97.69 94 ILE A O 1
ATOM 674 N N . THR A 1 95 ? 22.428 13.637 -25.066 1.00 96.06 95 THR A N 1
ATOM 675 C CA . THR A 1 95 ? 21.287 14.067 -24.251 1.00 96.06 95 THR A CA 1
ATOM 676 C C . THR A 1 95 ? 20.079 14.273 -25.150 1.00 96.06 95 THR A C 1
ATOM 678 O O . THR A 1 95 ? 20.145 15.041 -26.108 1.00 96.06 95 THR A O 1
ATOM 681 N N . ILE A 1 96 ? 18.975 13.605 -24.834 1.00 97.81 96 ILE A N 1
ATOM 682 C CA . ILE A 1 96 ? 17.708 13.738 -25.547 1.00 97.81 96 ILE A CA 1
ATOM 683 C C . ILE A 1 96 ? 16.710 14.395 -24.606 1.00 97.81 96 ILE A C 1
ATOM 685 O O . ILE A 1 96 ? 16.527 13.925 -23.484 1.00 97.81 96 ILE A O 1
ATOM 689 N N . VAL A 1 97 ? 16.073 15.470 -25.063 1.00 96.75 97 VAL A N 1
ATOM 690 C CA . VAL A 1 97 ? 15.045 16.193 -24.311 1.00 96.75 97 VAL A CA 1
ATOM 691 C C . VAL A 1 97 ? 13.769 16.243 -25.135 1.00 96.75 97 VAL A C 1
ATOM 693 O O . VAL A 1 97 ? 13.809 16.607 -26.307 1.00 96.75 97 VAL A O 1
ATOM 696 N N . ALA A 1 98 ? 12.637 15.914 -24.520 1.00 97.44 98 ALA A N 1
ATOM 697 C CA . ALA A 1 98 ? 11.311 16.064 -25.105 1.00 97.44 98 ALA A CA 1
ATOM 698 C C . ALA A 1 98 ? 10.486 17.033 -24.255 1.00 97.44 98 ALA A C 1
ATOM 700 O O . ALA A 1 98 ? 10.393 16.869 -23.040 1.00 97.44 98 ALA A O 1
ATOM 701 N N . ILE A 1 99 ? 9.891 18.042 -24.890 1.00 96.88 99 ILE A N 1
ATOM 702 C CA . ILE A 1 99 ? 9.071 19.065 -24.227 1.00 96.88 99 ILE A CA 1
ATOM 703 C C . ILE A 1 99 ? 7.684 19.057 -24.858 1.00 96.88 99 ILE A C 1
ATOM 705 O O . ILE A 1 99 ? 7.570 19.274 -26.065 1.00 96.88 99 ILE A O 1
ATOM 709 N N . SER A 1 100 ? 6.637 18.846 -24.061 1.00 97.06 100 SER A N 1
ATOM 710 C CA . SER A 1 100 ? 5.254 18.949 -24.546 1.00 97.06 100 SER A CA 1
ATOM 711 C C . SER A 1 100 ? 4.962 20.364 -25.058 1.00 97.06 100 SER A C 1
ATOM 713 O O . SER A 1 100 ? 5.271 21.367 -24.409 1.00 97.06 100 SER A O 1
ATOM 715 N N . GLN A 1 101 ? 4.342 20.459 -26.236 1.00 97.00 101 GLN A N 1
ATOM 716 C CA . GLN A 1 101 ? 3.861 21.729 -26.785 1.00 97.00 101 GLN A CA 1
ATOM 717 C C . GLN A 1 101 ? 2.591 22.213 -26.075 1.00 97.00 101 GLN A C 1
ATOM 719 O O . GLN A 1 101 ? 2.334 23.417 -26.027 1.00 97.00 101 GLN A O 1
ATOM 724 N N . SER A 1 102 ? 1.806 21.292 -25.513 1.00 93.12 102 SER A N 1
ATOM 725 C CA . SER A 1 102 ? 0.552 21.601 -24.824 1.00 93.12 102 SER A CA 1
ATOM 726 C C . SER A 1 102 ? 0.754 21.978 -23.350 1.00 93.12 102 SER A C 1
ATOM 728 O O . SER A 1 102 ? -0.046 22.729 -22.790 1.00 93.12 102 SER A O 1
ATOM 730 N N . ASP A 1 103 ? 1.824 21.488 -22.716 1.00 94.31 103 ASP A N 1
ATOM 731 C CA . ASP A 1 103 ? 2.290 21.899 -21.390 1.00 94.31 103 ASP A CA 1
ATOM 732 C C . ASP A 1 103 ? 3.824 21.961 -21.369 1.00 94.31 103 ASP A C 1
ATOM 734 O O . ASP A 1 103 ? 4.500 20.964 -21.142 1.00 94.31 103 ASP A O 1
ATOM 738 N N . MET A 1 104 ? 4.386 23.162 -21.535 1.00 93.88 104 MET A N 1
ATOM 739 C CA . MET A 1 104 ? 5.843 23.369 -21.549 1.00 93.88 104 MET A CA 1
ATOM 740 C C . MET A 1 104 ? 6.545 23.004 -20.227 1.00 93.88 104 MET A C 1
ATOM 742 O O . MET A 1 104 ? 7.771 23.074 -20.157 1.00 93.88 104 MET A O 1
ATOM 746 N N . THR A 1 105 ? 5.800 22.673 -19.165 1.00 89.06 105 THR A N 1
ATOM 747 C CA . THR A 1 105 ? 6.371 22.163 -17.910 1.00 89.06 105 THR A CA 1
ATOM 748 C C . THR A 1 105 ? 6.545 20.644 -17.902 1.00 89.06 105 THR A C 1
ATOM 750 O O . THR A 1 105 ? 7.315 20.141 -17.087 1.00 89.06 105 THR A O 1
ATOM 753 N N . ALA A 1 106 ? 5.896 19.920 -18.820 1.00 88.19 106 ALA A N 1
ATOM 754 C CA . ALA A 1 106 ? 6.103 18.492 -19.026 1.00 88.19 106 ALA A CA 1
ATOM 755 C C . ALA A 1 106 ? 7.343 18.282 -19.910 1.00 88.19 106 ALA A C 1
ATOM 757 O O . ALA A 1 106 ? 7.311 18.481 -21.130 1.00 88.19 106 ALA A O 1
ATOM 758 N N . ILE A 1 107 ? 8.451 17.925 -19.257 1.00 92.19 107 ILE A N 1
ATOM 759 C CA . ILE A 1 107 ? 9.777 17.753 -19.856 1.00 92.19 107 ILE A CA 1
ATOM 760 C C . ILE A 1 107 ? 10.312 16.376 -19.465 1.00 92.19 107 ILE A C 1
ATOM 762 O O . ILE A 1 107 ? 10.384 16.066 -18.277 1.00 92.19 107 ILE A O 1
ATOM 766 N N . ALA A 1 108 ? 10.746 15.597 -20.452 1.00 90.31 108 ALA A N 1
ATOM 767 C CA . ALA A 1 108 ? 11.520 14.377 -20.248 1.00 90.31 108 ALA A CA 1
ATOM 768 C C . ALA A 1 108 ? 12.952 14.585 -20.739 1.00 90.31 108 ALA A C 1
ATOM 770 O O . ALA A 1 108 ? 13.173 15.212 -21.775 1.00 90.31 108 ALA A O 1
ATOM 771 N N . GLU A 1 109 ? 13.919 14.026 -20.016 1.00 94.56 109 GLU A N 1
ATOM 772 C CA . GLU A 1 109 ? 15.332 14.011 -20.393 1.00 94.56 109 GLU A CA 1
ATOM 773 C C . GLU A 1 109 ? 15.886 12.597 -20.214 1.00 94.56 109 GLU A C 1
ATOM 775 O O . GLU A 1 109 ? 15.678 11.968 -19.176 1.00 94.56 109 GLU A O 1
ATOM 780 N N . THR A 1 110 ? 16.634 12.111 -21.202 1.00 92.12 110 THR A N 1
ATOM 781 C CA . THR A 1 110 ? 17.396 10.864 -21.093 1.00 92.12 110 THR A CA 1
ATOM 782 C C . THR A 1 110 ? 18.791 11.019 -21.691 1.00 92.12 110 THR A C 1
ATOM 784 O O . THR A 1 110 ? 19.048 11.930 -22.484 1.00 92.12 110 THR A O 1
ATOM 787 N N . LYS A 1 111 ? 19.719 10.155 -21.274 1.00 94.69 111 LYS A N 1
ATOM 788 C CA . LYS A 1 111 ? 21.137 10.217 -21.649 1.00 94.69 111 LYS A CA 1
ATOM 789 C C . LYS A 1 111 ? 21.637 8.858 -22.101 1.00 94.69 111 LYS A C 1
ATOM 791 O O . LYS A 1 111 ? 21.433 7.871 -21.401 1.00 94.69 111 LYS A O 1
ATOM 796 N N . VAL A 1 112 ? 22.358 8.847 -23.216 1.00 93.88 112 VAL A N 1
ATOM 797 C CA . VAL A 1 112 ? 23.051 7.666 -23.741 1.00 93.88 112 VAL A CA 1
ATOM 798 C C . VAL A 1 112 ? 24.551 7.905 -23.644 1.00 93.88 112 VAL A C 1
ATOM 800 O O . VAL A 1 112 ? 25.070 8.846 -24.245 1.00 93.88 112 VAL A O 1
ATOM 803 N N . GLN A 1 113 ? 25.255 7.069 -22.880 1.00 93.62 113 GLN A N 1
ATOM 804 C CA . GLN A 1 113 ? 26.712 7.133 -22.799 1.00 93.62 113 GLN A CA 1
ATOM 805 C C . GLN A 1 113 ? 27.335 6.303 -23.921 1.00 93.62 113 GLN A C 1
ATOM 807 O O . GLN A 1 113 ? 27.107 5.099 -24.016 1.00 93.62 113 GLN A O 1
ATOM 812 N N . LEU A 1 114 ? 28.176 6.924 -24.736 1.00 96.25 114 LEU A N 1
ATOM 813 C CA . LEU A 1 114 ? 28.901 6.261 -25.811 1.00 96.25 114 LEU A CA 1
ATOM 814 C C . LEU A 1 114 ? 30.383 6.157 -25.453 1.00 96.25 114 LEU A C 1
ATOM 816 O O . LEU A 1 114 ? 30.928 7.045 -24.796 1.00 96.25 114 LEU A O 1
ATOM 820 N N . ALA A 1 115 ? 31.046 5.080 -25.864 1.00 94.44 115 ALA A N 1
ATOM 821 C CA . ALA A 1 115 ? 32.479 4.898 -25.659 1.00 94.44 115 ALA A CA 1
ATOM 822 C C . ALA A 1 115 ? 33.163 4.353 -26.915 1.00 94.44 115 ALA A C 1
ATOM 824 O O . ALA A 1 115 ? 32.700 3.384 -27.510 1.00 94.44 115 ALA A O 1
ATOM 825 N N . VAL A 1 116 ? 34.297 4.950 -27.276 1.00 96.00 116 VAL A N 1
ATOM 826 C CA . VAL A 1 116 ? 35.170 4.446 -28.339 1.00 96.00 116 VAL A CA 1
ATOM 827 C C . VAL A 1 116 ? 36.184 3.501 -27.719 1.00 96.00 116 VAL A C 1
ATOM 829 O O . VAL A 1 116 ? 37.019 3.928 -26.919 1.00 96.00 116 VAL A O 1
ATOM 832 N N . VAL A 1 117 ? 36.125 2.232 -28.088 1.00 93.50 117 VAL A N 1
ATOM 833 C CA . VAL A 1 117 ? 36.951 1.165 -27.512 1.00 93.50 117 VAL A CA 1
ATOM 834 C C . VAL A 1 117 ? 37.703 0.418 -28.606 1.00 93.50 117 VAL A C 1
ATOM 836 O O . VAL A 1 117 ? 37.442 0.582 -29.795 1.00 93.50 117 VAL A O 1
ATOM 839 N N . THR A 1 118 ? 38.690 -0.378 -28.217 1.00 92.62 118 THR A N 1
ATOM 840 C CA . THR A 1 118 ? 39.384 -1.272 -29.153 1.00 92.62 118 THR A CA 1
ATOM 841 C C . THR A 1 118 ? 38.572 -2.539 -29.426 1.00 92.62 118 THR A C 1
ATOM 843 O O . THR A 1 118 ? 37.801 -2.986 -28.577 1.00 92.62 118 THR A O 1
ATOM 846 N N . THR A 1 119 ? 38.814 -3.186 -30.570 1.00 88.56 119 THR A N 1
ATOM 847 C CA . THR A 1 119 ? 38.280 -4.526 -30.878 1.00 88.56 119 THR A CA 1
ATOM 848 C C . THR A 1 119 ? 38.552 -5.526 -29.749 1.00 88.56 119 THR A C 1
ATOM 850 O O . THR A 1 119 ? 37.701 -6.342 -29.406 1.00 88.56 119 THR A O 1
ATOM 853 N N . GLU A 1 120 ? 39.738 -5.453 -29.140 1.00 87.19 120 GLU A N 1
ATOM 854 C CA . GLU A 1 120 ? 40.148 -6.330 -28.040 1.00 87.19 120 GLU A CA 1
ATOM 855 C C . GLU A 1 120 ? 39.301 -6.102 -26.776 1.00 87.19 120 GLU A C 1
ATOM 857 O O . GLU A 1 120 ? 38.866 -7.059 -26.136 1.00 87.19 120 GLU A O 1
ATOM 862 N N . GLU A 1 121 ? 38.990 -4.847 -26.446 1.00 82.31 121 GLU A N 1
ATOM 863 C CA . GLU A 1 121 ? 38.088 -4.504 -25.339 1.00 82.31 121 GLU A CA 1
ATOM 864 C C . GLU A 1 121 ? 36.639 -4.935 -25.607 1.00 82.31 121 GLU A C 1
ATOM 866 O O . GLU A 1 121 ? 35.968 -5.396 -24.682 1.00 82.31 121 GLU A O 1
ATOM 871 N N . LEU A 1 122 ? 36.156 -4.847 -26.853 1.00 79.25 122 LEU A N 1
ATOM 872 C CA . LEU A 1 122 ? 34.822 -5.341 -27.228 1.00 79.25 122 LEU A CA 1
ATOM 873 C C . LEU A 1 122 ? 34.703 -6.853 -27.037 1.00 79.25 122 LEU A C 1
ATOM 875 O O . LEU A 1 122 ? 33.702 -7.325 -26.499 1.00 79.25 122 LEU A O 1
ATOM 879 N N . ILE A 1 123 ? 35.735 -7.607 -27.427 1.00 78.00 123 ILE A N 1
ATOM 880 C CA . ILE A 1 123 ? 35.786 -9.061 -27.231 1.00 78.00 123 ILE A CA 1
ATOM 881 C C . ILE A 1 123 ? 35.774 -9.381 -25.734 1.00 78.00 123 ILE A C 1
ATOM 883 O O . ILE A 1 123 ? 34.928 -10.153 -25.287 1.00 78.00 123 ILE A O 1
ATOM 887 N N . ASN A 1 124 ? 36.631 -8.725 -24.948 1.00 75.69 124 ASN A N 1
ATOM 888 C CA . ASN A 1 124 ? 36.745 -8.975 -23.509 1.00 75.69 124 ASN A CA 1
ATOM 889 C C . ASN A 1 124 ? 35.457 -8.649 -22.732 1.00 75.69 124 ASN A C 1
ATOM 891 O O . ASN A 1 124 ? 35.146 -9.329 -21.754 1.00 75.69 124 ASN A O 1
ATOM 895 N N . ASN A 1 125 ? 34.684 -7.652 -23.177 1.00 66.75 125 ASN A N 1
ATOM 896 C CA . ASN A 1 125 ? 33.402 -7.297 -22.563 1.00 66.75 125 ASN A CA 1
ATOM 897 C C . ASN A 1 125 ? 32.265 -8.278 -22.907 1.00 66.75 125 ASN A C 1
ATOM 899 O O . ASN A 1 125 ? 31.270 -8.313 -22.186 1.00 66.75 125 ASN A O 1
ATOM 903 N N . ASN A 1 126 ? 32.410 -9.087 -23.963 1.00 57.44 126 ASN A N 1
ATOM 904 C CA . ASN A 1 126 ? 31.400 -10.055 -24.407 1.00 57.44 126 ASN A CA 1
ATOM 905 C C . ASN A 1 126 ? 31.732 -11.517 -24.034 1.00 57.44 126 ASN A C 1
ATOM 907 O O . ASN A 1 126 ? 30.885 -12.396 -24.175 1.00 57.44 126 ASN A O 1
ATOM 911 N N . THR A 1 127 ? 32.948 -11.809 -23.556 1.00 40.47 127 THR A N 1
ATOM 912 C CA . THR A 1 127 ? 33.428 -13.180 -23.288 1.00 40.47 127 THR A CA 1
ATOM 913 C C . THR A 1 127 ? 33.310 -13.647 -21.834 1.00 40.47 127 THR A C 1
ATOM 915 O O . THR A 1 127 ? 34.096 -14.481 -21.391 1.00 40.47 127 THR A O 1
ATOM 918 N N . SER A 1 128 ? 32.288 -13.232 -21.081 1.00 39.94 128 SER A N 1
ATOM 919 C CA . SER A 1 128 ? 31.896 -13.935 -19.841 1.00 39.94 128 SER A CA 1
ATOM 920 C C . SER A 1 128 ? 31.133 -15.245 -20.127 1.00 39.94 128 SER A C 1
ATOM 922 O O . SER A 1 128 ? 30.166 -15.589 -19.450 1.00 39.94 128 SER A O 1
ATOM 924 N N . ILE A 1 129 ? 31.572 -16.003 -21.136 1.00 44.75 129 ILE A N 1
ATOM 925 C CA . ILE A 1 129 ? 31.068 -17.346 -21.431 1.00 44.75 129 ILE A CA 1
ATOM 926 C C . ILE A 1 129 ? 31.906 -18.332 -20.600 1.00 44.75 129 ILE A C 1
ATOM 928 O O . ILE A 1 129 ? 33.134 -18.300 -20.708 1.00 44.75 129 ILE A O 1
ATOM 932 N N . PRO A 1 130 ? 31.304 -19.202 -19.767 1.00 42.59 130 PRO A N 1
ATOM 933 C CA . PRO A 1 130 ? 32.057 -20.219 -19.048 1.00 42.59 130 PRO A CA 1
ATOM 934 C C . PRO A 1 130 ? 32.731 -21.165 -20.048 1.00 42.59 130 PRO A C 1
ATOM 936 O O . PRO A 1 130 ? 32.087 -21.707 -20.945 1.00 42.59 130 PRO A O 1
ATOM 939 N N . ASP A 1 131 ? 34.040 -21.318 -19.875 1.00 40.16 131 ASP A N 1
ATOM 940 C CA . ASP A 1 131 ? 34.960 -22.131 -20.666 1.00 40.16 131 ASP A CA 1
ATOM 941 C C . ASP A 1 131 ? 34.422 -23.560 -20.893 1.00 40.16 131 ASP A C 1
ATOM 943 O O . ASP A 1 131 ? 34.494 -24.424 -20.017 1.00 40.16 131 ASP A O 1
ATOM 947 N N . VAL A 1 132 ? 33.862 -23.816 -22.081 1.00 41.50 132 VAL A N 1
ATOM 948 C CA . VAL A 1 132 ? 33.608 -25.171 -22.585 1.00 41.50 132 VAL A CA 1
ATOM 949 C C . VAL A 1 132 ? 34.756 -25.535 -23.517 1.00 41.50 132 VAL A C 1
ATOM 951 O O . VAL A 1 132 ? 34.690 -25.412 -24.738 1.00 41.50 132 VAL A O 1
ATOM 954 N N . SER A 1 133 ? 35.830 -26.011 -22.899 1.00 50.38 133 SER A N 1
ATOM 955 C CA . SER A 1 133 ? 36.898 -26.749 -23.559 1.00 50.38 133 SER A CA 1
ATOM 956 C C . SER A 1 133 ? 36.353 -28.039 -24.175 1.00 50.38 133 SER A C 1
ATOM 958 O O . SER A 1 133 ? 35.973 -28.960 -23.457 1.00 50.38 133 SER A O 1
ATOM 960 N N . THR A 1 134 ? 36.358 -28.136 -25.506 1.00 41.47 134 THR A N 1
ATOM 961 C CA . THR A 1 134 ? 36.721 -29.367 -26.232 1.00 41.47 134 THR A CA 1
ATOM 962 C C . THR A 1 134 ? 37.217 -29.008 -27.633 1.00 41.47 134 THR A C 1
ATOM 964 O O . THR A 1 134 ? 36.756 -28.057 -28.256 1.00 41.47 134 THR A O 1
ATOM 967 N N . GLY A 1 135 ? 38.242 -29.731 -28.084 1.00 47.69 135 GLY A N 1
ATOM 968 C CA . GLY A 1 135 ? 39.118 -29.321 -29.174 1.00 47.69 135 GLY A CA 1
ATOM 969 C C . GLY A 1 135 ? 38.786 -29.837 -30.577 1.00 47.69 135 GLY A C 1
ATOM 970 O O . GLY A 1 135 ? 37.906 -30.670 -30.776 1.00 47.69 135 GLY A O 1
ATOM 971 N N . VAL A 1 136 ? 39.690 -29.420 -31.482 1.00 41.12 136 VAL A N 1
ATOM 972 C CA . VAL A 1 136 ? 39.972 -29.886 -32.863 1.00 41.12 136 VAL A CA 1
ATOM 973 C C . VAL A 1 136 ? 38.939 -29.388 -33.903 1.00 41.12 136 VAL A C 1
ATOM 975 O O . VAL A 1 136 ? 37.751 -29.563 -33.704 1.00 41.12 136 VAL A O 1
ATOM 978 N N . ASN A 1 137 ? 39.255 -28.735 -35.036 1.00 35.34 137 ASN A N 1
ATOM 979 C CA . ASN A 1 137 ? 40.315 -28.908 -36.049 1.00 35.34 137 ASN A CA 1
ATOM 980 C C . ASN A 1 137 ? 40.369 -27.663 -36.994 1.00 35.34 137 ASN A C 1
ATOM 982 O O . ASN A 1 137 ? 39.296 -27.124 -37.267 1.00 35.34 137 ASN A O 1
ATOM 986 N N . PRO A 1 138 ? 41.513 -27.222 -37.574 1.00 55.16 138 PRO A N 1
ATOM 987 C CA . PRO A 1 138 ? 41.561 -26.052 -38.454 1.00 55.16 138 PRO A CA 1
ATOM 988 C C . PRO A 1 138 ? 41.601 -26.431 -39.946 1.00 55.16 138 PRO A C 1
ATOM 990 O O . PRO A 1 138 ? 42.550 -27.066 -40.404 1.00 55.16 138 PRO A O 1
ATOM 993 N N . ASN A 1 139 ? 40.600 -26.005 -40.724 1.00 48.72 139 ASN A N 1
ATOM 994 C CA . ASN A 1 139 ? 40.749 -25.691 -42.153 1.00 48.72 139 ASN A CA 1
ATOM 995 C C . ASN A 1 139 ? 39.482 -25.029 -42.725 1.00 48.72 139 ASN A C 1
ATOM 997 O O . ASN A 1 139 ? 38.393 -25.322 -42.247 1.00 48.72 139 ASN A O 1
ATOM 1001 N N . ILE A 1 140 ? 39.657 -24.251 -43.808 1.00 39.06 140 ILE A N 1
ATOM 1002 C CA . ILE A 1 140 ? 38.693 -23.415 -44.577 1.00 39.06 140 ILE A CA 1
ATOM 1003 C C . ILE A 1 140 ? 38.790 -21.935 -44.147 1.00 39.06 140 ILE A C 1
ATOM 1005 O O . ILE A 1 140 ? 38.246 -21.535 -43.130 1.00 39.06 140 ILE A O 1
ATOM 1009 N N . SER A 1 141 ? 39.671 -21.113 -44.726 1.00 39.06 141 SER A N 1
ATOM 1010 C CA . SER A 1 141 ? 39.729 -20.557 -46.097 1.00 39.06 141 SER A CA 1
ATOM 1011 C C . SER A 1 141 ? 38.591 -19.591 -46.456 1.00 39.06 141 SER A C 1
ATOM 1013 O O . SER A 1 141 ? 37.548 -19.992 -46.953 1.00 39.06 141 SER A O 1
ATOM 1015 N N . THR A 1 142 ? 38.911 -18.305 -46.275 1.00 41.47 142 THR A N 1
ATOM 1016 C CA . THR A 1 142 ? 38.661 -17.155 -47.168 1.00 41.47 142 THR A CA 1
ATOM 1017 C C . THR A 1 142 ? 37.250 -16.893 -47.702 1.00 41.47 142 THR A C 1
ATOM 1019 O O . THR A 1 142 ? 36.842 -17.471 -48.707 1.00 41.47 142 THR A O 1
ATOM 1022 N N . GLY A 1 143 ? 36.663 -15.808 -47.188 1.00 45.94 143 GLY A N 1
ATOM 1023 C CA . GLY A 1 143 ? 36.184 -14.722 -48.041 1.00 45.94 143 GLY A CA 1
ATOM 1024 C C . GLY A 1 143 ? 34.683 -14.492 -48.032 1.00 45.94 143 GLY A C 1
ATOM 1025 O O . GLY A 1 143 ? 34.013 -14.995 -48.921 1.00 45.94 143 GLY A O 1
ATOM 1026 N N . ILE A 1 144 ? 34.202 -13.641 -47.118 1.00 34.78 144 ILE A N 1
ATOM 1027 C CA . ILE A 1 144 ? 33.047 -12.765 -47.356 1.00 34.78 144 ILE A CA 1
ATOM 1028 C C . ILE A 1 144 ? 33.295 -11.455 -46.590 1.00 34.78 144 ILE A C 1
ATOM 1030 O O . ILE A 1 144 ? 33.335 -11.443 -45.364 1.00 34.78 144 ILE A O 1
ATOM 1034 N N . ASN A 1 145 ? 33.519 -10.370 -47.334 1.00 43.81 145 ASN A N 1
ATOM 1035 C CA . ASN A 1 145 ? 33.384 -9.004 -46.838 1.00 43.81 145 ASN A CA 1
ATOM 1036 C C . ASN A 1 145 ? 31.900 -8.646 -46.955 1.00 43.81 145 ASN A C 1
ATOM 1038 O O . ASN A 1 145 ? 31.501 -8.101 -47.978 1.00 43.81 145 ASN A O 1
ATOM 1042 N N . ASP A 1 146 ? 31.108 -8.973 -45.941 1.00 37.03 146 ASP A N 1
ATOM 1043 C CA . ASP A 1 146 ? 29.777 -8.401 -45.759 1.00 37.03 146 ASP A CA 1
ATOM 1044 C C . ASP A 1 146 ? 29.781 -7.718 -44.395 1.00 37.03 146 ASP A C 1
ATOM 1046 O O . ASP A 1 146 ? 29.906 -8.362 -43.353 1.00 37.03 146 ASP A O 1
ATOM 1050 N N . ALA A 1 147 ? 29.717 -6.388 -44.413 1.00 40.16 147 ALA A N 1
ATOM 1051 C CA . ALA A 1 147 ? 29.475 -5.608 -43.211 1.00 40.16 147 ALA A CA 1
ATOM 1052 C C . ALA A 1 147 ? 28.116 -6.039 -42.623 1.00 40.16 147 ALA A C 1
ATOM 1054 O O . ALA A 1 147 ? 27.139 -6.118 -43.378 1.00 40.16 147 ALA A O 1
ATOM 1055 N N . PRO A 1 148 ? 28.016 -6.334 -41.315 1.00 40.03 148 PRO A N 1
ATOM 1056 C CA . PRO A 1 148 ? 26.749 -6.713 -40.715 1.00 40.03 148 PRO A CA 1
ATOM 1057 C C . PRO A 1 148 ? 25.815 -5.499 -40.706 1.00 40.03 148 PRO A C 1
ATOM 1059 O O . PRO A 1 148 ? 25.949 -4.586 -39.899 1.00 40.03 148 PRO A O 1
ATOM 1062 N N . PHE A 1 149 ? 24.853 -5.495 -41.625 1.00 34.47 149 PHE A N 1
ATOM 1063 C CA . PHE A 1 149 ? 23.670 -4.648 -41.542 1.00 34.47 149 PHE A CA 1
ATOM 1064 C C . PHE A 1 149 ? 22.918 -5.014 -40.251 1.00 34.47 149 PHE A C 1
ATOM 1066 O O . PHE A 1 149 ? 22.391 -6.123 -40.130 1.00 34.47 149 PHE A O 1
ATOM 1073 N N . ILE A 1 150 ? 22.877 -4.106 -39.273 1.00 34.34 150 ILE A N 1
ATOM 1074 C CA . ILE A 1 150 ? 22.046 -4.259 -38.075 1.00 34.34 150 ILE A CA 1
ATOM 1075 C C . ILE A 1 150 ? 20.594 -4.059 -38.524 1.00 34.34 150 ILE A C 1
ATOM 1077 O O . ILE A 1 150 ? 20.156 -2.948 -38.810 1.00 34.34 150 ILE A O 1
ATOM 1081 N N . ASN A 1 151 ? 19.881 -5.173 -38.693 1.00 38.81 151 ASN A N 1
ATOM 1082 C CA . ASN A 1 151 ? 18.486 -5.195 -39.126 1.00 38.81 151 ASN A CA 1
ATOM 1083 C C . ASN A 1 151 ? 17.589 -4.446 -38.113 1.00 38.81 151 ASN A C 1
ATOM 1085 O O . ASN A 1 151 ? 17.821 -4.552 -36.905 1.00 38.81 151 ASN A O 1
ATOM 1089 N N . PRO A 1 152 ? 16.544 -3.739 -38.578 1.00 42.56 152 PRO A N 1
ATOM 1090 C CA . PRO A 1 152 ? 15.606 -3.019 -37.724 1.00 42.56 152 PRO A CA 1
ATOM 1091 C C . PRO A 1 152 ? 14.915 -3.994 -36.760 1.00 42.56 152 PRO A C 1
ATOM 1093 O O . PRO A 1 152 ? 14.424 -5.037 -37.189 1.00 42.56 152 PRO A O 1
ATOM 1096 N N . SER A 1 153 ? 14.958 -3.659 -35.464 1.00 55.25 153 SER A N 1
ATOM 1097 C CA . SER A 1 153 ? 14.286 -4.328 -34.337 1.00 55.25 153 SER A CA 1
ATOM 1098 C C . SER A 1 153 ? 14.089 -5.841 -34.507 1.00 55.25 153 SER A C 1
ATOM 1100 O O . SER A 1 153 ? 12.986 -6.323 -34.767 1.00 55.25 153 SER A O 1
ATOM 1102 N N . SER A 1 154 ? 15.162 -6.619 -34.318 1.00 69.50 154 SER A N 1
ATOM 1103 C CA . SER A 1 154 ? 15.051 -8.080 -34.257 1.00 69.50 154 SER A CA 1
ATOM 1104 C C . SER A 1 154 ? 13.962 -8.475 -33.260 1.00 69.50 154 SER A C 1
ATOM 1106 O O . SER A 1 154 ? 13.984 -8.022 -32.114 1.00 69.50 154 SER A O 1
ATOM 1108 N N . LEU A 1 155 ? 13.019 -9.304 -33.706 1.00 83.88 155 LEU A N 1
ATOM 1109 C CA . LEU A 1 155 ? 12.005 -9.917 -32.851 1.00 83.88 155 LEU A CA 1
ATOM 1110 C C . LEU A 1 155 ? 12.664 -10.563 -31.630 1.00 83.88 155 LEU A C 1
ATOM 1112 O O . LEU A 1 155 ? 13.689 -11.240 -31.764 1.00 83.88 155 LEU A O 1
ATOM 1116 N N . CYS A 1 156 ? 12.080 -10.363 -30.448 1.00 91.44 156 CYS A N 1
ATOM 1117 C CA . CYS A 1 156 ? 12.588 -11.014 -29.249 1.00 91.44 156 CYS A CA 1
ATOM 1118 C C . CYS A 1 156 ? 12.493 -12.544 -29.366 1.00 91.44 156 CYS A C 1
ATOM 1120 O O . CYS A 1 156 ? 11.479 -13.067 -29.843 1.00 91.44 156 CYS A O 1
ATOM 1122 N N . PRO A 1 157 ? 13.504 -13.290 -28.886 1.00 93.88 157 PRO A N 1
ATOM 1123 C CA . PRO A 1 157 ? 13.328 -14.703 -28.590 1.00 93.88 157 PRO A CA 1
ATOM 1124 C C . PRO A 1 157 ? 12.141 -14.885 -27.635 1.00 93.88 157 PRO A C 1
ATOM 1126 O O . PRO A 1 157 ? 12.090 -14.248 -26.586 1.00 93.88 157 PRO A O 1
ATOM 1129 N N . ILE A 1 158 ? 11.201 -15.762 -27.989 1.00 95.75 158 ILE A N 1
ATOM 1130 C CA . ILE A 1 158 ? 9.994 -16.026 -27.183 1.00 95.75 158 ILE A CA 1
ATOM 1131 C C . ILE A 1 158 ? 10.253 -16.950 -25.978 1.00 95.75 158 ILE A C 1
ATOM 1133 O O . ILE A 1 158 ? 9.376 -17.126 -25.140 1.00 95.75 158 ILE A O 1
ATOM 1137 N N . THR A 1 159 ? 11.448 -17.544 -25.885 1.00 96.06 159 THR A N 1
ATOM 1138 C CA . THR A 1 159 ? 11.896 -18.405 -24.775 1.00 96.06 159 THR A CA 1
ATOM 1139 C C . THR A 1 159 ? 13.414 -18.333 -24.604 1.00 96.06 159 THR A C 1
ATOM 1141 O O . THR A 1 159 ? 14.123 -18.014 -25.563 1.00 96.06 159 THR A O 1
ATOM 1144 N N . GLY A 1 160 ? 13.935 -18.737 -23.441 1.00 95.31 160 GLY A N 1
ATOM 1145 C CA . GLY A 1 160 ? 15.378 -18.835 -23.202 1.00 95.31 160 GLY A CA 1
ATOM 1146 C C . GLY A 1 160 ? 16.035 -17.483 -22.913 1.00 95.31 160 GLY A C 1
ATOM 1147 O O . GLY A 1 160 ? 15.474 -16.656 -22.202 1.00 95.31 160 GLY A O 1
ATOM 1148 N N . ASN A 1 161 ? 17.250 -17.255 -23.413 1.00 96.94 161 ASN A N 1
ATOM 1149 C CA . ASN A 1 161 ? 18.009 -16.043 -23.090 1.00 96.94 161 ASN A CA 1
ATOM 1150 C C . ASN A 1 161 ? 17.702 -14.898 -24.065 1.00 96.94 161 ASN A C 1
ATOM 1152 O O . ASN A 1 161 ? 17.894 -15.039 -25.273 1.00 96.94 161 ASN A O 1
ATOM 1156 N N . VAL A 1 162 ? 17.323 -13.738 -23.528 1.00 95.06 162 VAL A N 1
ATOM 1157 C CA . VAL A 1 162 ? 17.162 -12.482 -24.271 1.00 95.06 162 VAL A CA 1
ATOM 1158 C C . VAL A 1 162 ? 18.269 -11.519 -23.843 1.00 95.06 162 VAL A C 1
ATOM 1160 O O . VAL A 1 162 ? 18.168 -10.86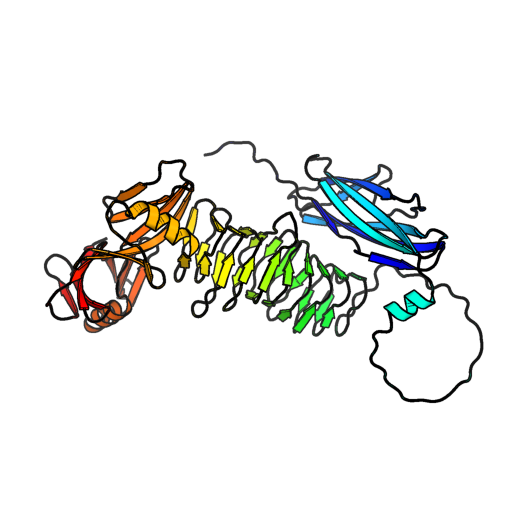2 -22.811 1.00 95.06 162 VAL A O 1
ATOM 1163 N N . ASN A 1 163 ? 19.356 -11.465 -24.615 1.00 91.50 163 ASN A N 1
ATOM 1164 C CA . ASN A 1 163 ? 20.573 -10.720 -24.249 1.00 91.50 163 ASN A CA 1
ATOM 1165 C C . ASN A 1 163 ? 20.694 -9.338 -24.914 1.00 91.50 163 ASN A C 1
ATOM 1167 O O . ASN A 1 163 ? 21.546 -8.549 -24.521 1.00 91.50 163 ASN A O 1
ATOM 1171 N N . GLY A 1 164 ? 19.882 -9.056 -25.934 1.00 84.50 164 GLY A N 1
ATOM 1172 C CA . GLY A 1 164 ? 19.955 -7.825 -26.722 1.00 84.50 164 GLY A CA 1
ATOM 1173 C C . GLY A 1 164 ? 18.792 -6.873 -26.468 1.00 84.50 164 GLY A C 1
ATOM 1174 O O . GLY A 1 164 ? 17.926 -7.122 -25.629 1.00 84.50 164 GLY A O 1
ATOM 1175 N N . ILE A 1 165 ? 18.774 -5.783 -27.229 1.00 87.69 165 ILE A N 1
ATOM 1176 C CA . ILE A 1 165 ? 17.615 -4.897 -27.311 1.00 87.69 165 ILE A CA 1
ATOM 1177 C C . ILE A 1 165 ? 16.660 -5.474 -28.353 1.00 87.69 165 ILE A C 1
ATOM 1179 O O . ILE A 1 165 ? 17.071 -5.734 -29.484 1.00 87.69 165 ILE A O 1
ATOM 1183 N N . CYS A 1 166 ? 15.400 -5.685 -27.993 1.00 87.88 166 CYS A N 1
ATOM 1184 C CA . CYS A 1 166 ? 14.402 -6.178 -28.936 1.00 87.88 166 CYS A CA 1
ATOM 1185 C C . CYS A 1 166 ? 12.991 -5.689 -28.593 1.00 87.88 166 CYS A C 1
ATOM 1187 O O . CYS A 1 166 ? 12.684 -5.315 -27.461 1.00 87.88 166 CYS A O 1
ATOM 1189 N N . SER A 1 167 ? 12.117 -5.701 -29.598 1.00 90.00 167 SER A N 1
ATOM 1190 C CA . SER A 1 167 ? 10.689 -5.440 -29.418 1.00 90.00 167 SER A CA 1
ATOM 1191 C C . SER A 1 167 ? 9.955 -6.762 -29.221 1.00 90.00 167 SER A C 1
ATOM 1193 O O . SER A 1 167 ? 10.086 -7.676 -30.039 1.00 90.00 167 SER A O 1
ATOM 1195 N N . ASN A 1 168 ? 9.158 -6.845 -28.158 1.00 94.25 168 ASN A N 1
ATOM 1196 C CA . ASN A 1 168 ? 8.265 -7.969 -27.882 1.00 94.25 168 ASN A CA 1
ATOM 1197 C C . ASN A 1 168 ? 6.797 -7.630 -28.223 1.00 94.25 168 ASN A C 1
ATOM 1199 O O . ASN A 1 168 ? 5.886 -8.401 -27.940 1.00 94.25 168 ASN A O 1
ATOM 1203 N N . LYS A 1 169 ? 6.530 -6.481 -28.861 1.00 90.69 169 LYS A N 1
ATOM 1204 C CA . LYS A 1 169 ? 5.169 -6.062 -29.246 1.00 90.69 169 LYS A CA 1
ATOM 1205 C C . LYS A 1 169 ? 4.440 -7.176 -30.018 1.00 90.69 169 LYS A C 1
ATOM 1207 O O . LYS A 1 169 ? 4.889 -7.590 -31.081 1.00 90.69 169 LYS A O 1
ATOM 1212 N N . GLY A 1 170 ? 3.296 -7.621 -29.492 1.00 90.31 170 GLY A N 1
ATOM 1213 C CA . GLY A 1 170 ? 2.461 -8.667 -30.100 1.00 90.31 170 GLY A CA 1
ATOM 1214 C C . GLY A 1 170 ? 2.926 -10.107 -29.857 1.00 90.31 170 GLY A C 1
ATOM 1215 O O . GLY A 1 170 ? 2.353 -11.026 -30.440 1.00 90.31 170 GLY A O 1
ATOM 1216 N N . HIS A 1 171 ? 3.938 -10.315 -29.012 1.00 95.50 171 HIS A N 1
ATOM 1217 C CA . HIS A 1 171 ? 4.484 -11.628 -28.686 1.00 95.50 171 HIS A CA 1
ATOM 1218 C C . HIS A 1 171 ? 4.426 -11.905 -27.180 1.00 95.50 171 HIS A C 1
ATOM 1220 O O . HIS A 1 171 ? 4.403 -10.987 -26.360 1.00 95.50 171 HIS A O 1
ATOM 1226 N N . LEU A 1 172 ? 4.393 -13.194 -26.841 1.00 97.19 172 LEU A N 1
ATOM 1227 C CA . LEU A 1 172 ? 4.434 -13.710 -25.478 1.00 97.19 172 LEU A CA 1
ATOM 1228 C C . LEU A 1 172 ? 5.796 -14.378 -25.250 1.00 97.19 172 LEU A C 1
ATOM 1230 O O . LEU A 1 172 ? 6.114 -15.365 -25.918 1.00 97.19 172 LEU A O 1
ATOM 1234 N N . ILE A 1 173 ? 6.582 -13.853 -24.310 1.00 97.88 173 ILE A N 1
ATOM 1235 C CA . ILE A 1 173 ? 7.835 -14.472 -23.855 1.00 97.88 173 ILE A CA 1
ATOM 1236 C C . ILE A 1 173 ? 7.539 -15.349 -22.642 1.00 97.88 173 ILE A C 1
ATOM 1238 O O . ILE A 1 173 ? 6.893 -14.898 -21.699 1.00 97.88 173 ILE A O 1
ATOM 1242 N N . THR A 1 174 ? 8.038 -16.586 -22.646 1.00 98.00 174 THR A N 1
ATOM 1243 C CA . THR A 1 174 ? 7.869 -17.545 -21.540 1.00 98.00 174 THR A CA 1
ATOM 1244 C C . THR A 1 174 ? 9.165 -18.257 -21.190 1.00 98.00 174 THR A C 1
ATOM 1246 O O . THR A 1 174 ? 10.021 -18.426 -22.055 1.00 98.00 174 THR A O 1
ATOM 1249 N N . GLU A 1 175 ? 9.312 -18.688 -19.931 1.00 97.56 175 GLU A N 1
ATOM 1250 C CA . GLU A 1 175 ? 10.457 -19.495 -19.461 1.00 97.56 175 GLU A CA 1
ATOM 1251 C C . GLU A 1 175 ? 11.811 -18.905 -19.907 1.00 97.56 175 GLU A C 1
ATOM 1253 O O . GLU A 1 175 ? 12.621 -19.546 -20.589 1.00 97.56 175 GLU A O 1
ATOM 1258 N N . ALA A 1 176 ? 12.012 -17.622 -19.598 1.00 97.44 176 ALA A N 1
ATOM 1259 C CA . ALA A 1 176 ? 13.081 -16.814 -20.171 1.00 97.44 176 ALA A CA 1
ATOM 1260 C C . ALA A 1 176 ? 13.955 -16.131 -19.115 1.00 97.44 176 ALA A C 1
ATOM 1262 O O . ALA A 1 176 ? 13.534 -15.845 -17.996 1.00 97.44 176 ALA A O 1
ATOM 1263 N N . THR A 1 177 ? 15.192 -15.827 -19.500 1.00 98.00 177 THR A N 1
ATOM 1264 C CA . THR A 1 177 ? 16.085 -14.929 -18.763 1.00 98.00 177 THR A CA 1
ATOM 1265 C C . THR A 1 177 ? 16.384 -13.713 -19.629 1.00 98.00 177 THR A C 1
ATOM 1267 O O . THR A 1 177 ? 16.983 -13.832 -20.699 1.00 98.00 177 THR A O 1
ATOM 1270 N N . ILE A 1 178 ? 15.961 -12.537 -19.176 1.00 97.31 178 ILE A N 1
ATOM 1271 C CA . ILE A 1 178 ? 16.115 -11.270 -19.890 1.00 97.31 178 ILE A CA 1
ATOM 1272 C C . ILE A 1 178 ? 17.306 -10.519 -19.299 1.00 97.31 178 ILE A C 1
ATOM 1274 O O . ILE A 1 178 ? 17.203 -9.887 -18.247 1.00 97.31 178 ILE A O 1
ATOM 1278 N N . ASN A 1 179 ? 18.435 -10.585 -19.999 1.00 95.56 179 ASN A N 1
ATOM 1279 C CA . ASN A 1 179 ? 19.644 -9.828 -19.672 1.00 95.56 179 ASN A CA 1
ATOM 1280 C C . ASN A 1 179 ? 19.734 -8.502 -20.444 1.00 95.56 179 ASN A C 1
ATOM 1282 O O . ASN A 1 179 ? 20.457 -7.598 -20.035 1.00 95.56 179 ASN A O 1
ATOM 1286 N N . GLY A 1 180 ? 19.009 -8.393 -21.560 1.00 90.31 180 GLY A N 1
ATOM 1287 C CA . GLY A 1 180 ? 18.959 -7.211 -22.416 1.00 90.31 180 GLY A CA 1
ATOM 1288 C C . GLY A 1 180 ? 17.844 -6.225 -22.054 1.00 90.31 180 GLY A C 1
ATOM 1289 O O . GLY A 1 180 ? 17.440 -6.109 -20.897 1.00 90.31 180 GLY A O 1
ATOM 1290 N N . SER A 1 181 ? 17.345 -5.503 -23.058 1.00 92.50 181 SER A N 1
ATOM 1291 C CA . SER A 1 181 ? 16.234 -4.558 -22.899 1.00 92.50 181 SER A CA 1
ATOM 1292 C C . SER A 1 181 ? 15.083 -4.946 -23.812 1.00 92.50 181 SER A C 1
ATOM 1294 O O . SER A 1 181 ? 15.271 -5.052 -25.025 1.00 92.50 181 SER A O 1
ATOM 1296 N N . ILE A 1 182 ? 13.897 -5.153 -23.247 1.00 94.62 182 ILE A N 1
ATOM 1297 C CA . ILE A 1 182 ? 12.701 -5.449 -24.038 1.00 94.62 182 ILE A CA 1
ATOM 1298 C C . ILE A 1 182 ? 11.612 -4.403 -23.834 1.00 94.62 182 ILE A C 1
ATOM 1300 O O . ILE A 1 182 ? 11.444 -3.837 -22.748 1.00 94.62 182 ILE A O 1
ATOM 1304 N N . ALA A 1 183 ? 10.845 -4.175 -24.895 1.00 91.94 183 ALA A N 1
ATOM 1305 C CA . ALA A 1 183 ? 9.706 -3.271 -24.882 1.00 91.94 183 ALA A CA 1
ATOM 1306 C C . ALA A 1 183 ? 8.461 -3.920 -25.490 1.00 91.94 183 ALA A C 1
ATOM 1308 O O . ALA A 1 183 ? 8.520 -4.507 -26.576 1.00 91.94 183 ALA A O 1
ATOM 1309 N N . GLY A 1 184 ? 7.322 -3.750 -24.819 1.00 92.56 184 GLY A N 1
ATOM 1310 C CA . GLY A 1 184 ? 6.021 -4.197 -25.308 1.00 92.56 184 GLY A CA 1
ATOM 1311 C C . GLY A 1 184 ? 5.728 -5.684 -25.098 1.00 92.56 184 GLY A C 1
ATOM 1312 O O . GLY A 1 184 ? 6.575 -6.467 -24.675 1.00 92.56 184 GLY A O 1
ATOM 1313 N N . GLY A 1 185 ? 4.512 -6.082 -25.470 1.00 95.12 185 GLY A N 1
ATOM 1314 C CA . GLY A 1 185 ? 4.094 -7.484 -25.496 1.00 95.12 185 GLY A CA 1
ATOM 1315 C C . GLY A 1 185 ? 3.742 -8.065 -24.136 1.00 95.12 185 GLY A C 1
ATOM 1316 O O . GLY A 1 185 ? 3.425 -7.341 -23.191 1.00 95.12 185 GLY A O 1
ATOM 1317 N N . GLU A 1 186 ? 3.784 -9.390 -24.074 1.00 98.25 186 GLU A N 1
ATOM 1318 C CA . GLU A 1 186 ? 3.378 -10.176 -22.919 1.00 98.25 186 GLU A CA 1
ATOM 1319 C C . GLU A 1 186 ? 4.543 -10.988 -22.338 1.00 98.25 186 GLU A C 1
ATOM 1321 O O . GLU A 1 186 ? 5.396 -11.489 -23.079 1.00 98.25 186 GLU A O 1
ATOM 1326 N N . LEU A 1 187 ? 4.560 -11.138 -21.012 1.00 98.38 187 LEU A N 1
ATOM 1327 C CA . LEU A 1 187 ? 5.453 -12.034 -20.273 1.00 98.38 187 LEU A CA 1
ATOM 1328 C C . LEU A 1 187 ? 4.635 -13.083 -19.521 1.00 98.38 187 LEU A C 1
ATOM 1330 O O . LEU A 1 187 ? 3.705 -12.723 -18.801 1.00 98.38 187 LEU A O 1
ATOM 1334 N N . GLY A 1 188 ? 5.007 -14.357 -19.648 1.00 98.06 188 GLY A N 1
ATOM 1335 C CA . GLY A 1 188 ? 4.355 -15.485 -18.984 1.00 98.06 188 GLY A CA 1
ATOM 1336 C C . GLY A 1 188 ? 5.321 -16.538 -18.450 1.00 98.06 188 GLY A C 1
ATOM 1337 O O . GLY A 1 188 ? 6.518 -16.499 -18.722 1.00 98.06 188 GLY A O 1
ATOM 1338 N N . GLY A 1 189 ? 4.795 -17.510 -17.701 1.00 97.81 189 GLY A N 1
ATOM 1339 C CA . GLY A 1 189 ? 5.614 -18.553 -17.074 1.00 97.81 189 GLY A CA 1
ATOM 1340 C C . GLY A 1 189 ? 6.628 -17.977 -16.081 1.00 97.81 189 GLY A C 1
ATOM 1341 O O . GLY A 1 189 ? 6.374 -16.944 -15.461 1.00 97.81 189 GLY A O 1
ATOM 1342 N N . ASN A 1 190 ? 7.778 -18.630 -15.929 1.00 98.25 190 ASN A N 1
ATOM 1343 C CA . ASN A 1 190 ? 8.856 -18.145 -15.066 1.00 98.25 190 ASN A CA 1
ATOM 1344 C C . ASN A 1 190 ? 9.838 -17.279 -15.862 1.00 98.25 190 ASN A C 1
ATOM 1346 O O . ASN A 1 190 ? 10.536 -17.776 -16.747 1.00 98.25 190 ASN A O 1
ATOM 1350 N N . VAL A 1 191 ? 9.934 -15.990 -15.536 1.00 98.44 191 VAL A N 1
ATOM 1351 C CA . VAL A 1 191 ? 10.867 -15.074 -16.205 1.00 98.44 191 VAL A CA 1
ATOM 1352 C C . VAL A 1 191 ? 11.783 -14.414 -15.187 1.00 98.44 191 VAL A C 1
ATOM 1354 O O . VAL A 1 191 ? 11.343 -13.764 -14.243 1.00 98.44 191 VAL A O 1
ATOM 1357 N N . THR A 1 192 ? 13.087 -14.546 -15.401 1.00 98.50 192 THR A N 1
ATOM 1358 C CA . THR A 1 192 ? 14.093 -13.814 -14.625 1.00 98.50 192 THR A CA 1
ATOM 1359 C C . THR A 1 192 ? 14.566 -12.610 -15.417 1.00 98.50 192 THR A C 1
ATOM 1361 O O . THR A 1 192 ? 14.934 -12.739 -16.582 1.00 98.50 192 THR A O 1
ATOM 1364 N N . ILE A 1 193 ? 14.591 -11.440 -14.794 1.00 98.31 193 ILE A N 1
ATOM 1365 C CA . ILE A 1 193 ? 15.081 -10.211 -15.406 1.00 98.31 193 ILE A CA 1
ATOM 1366 C C . ILE A 1 193 ? 16.351 -9.800 -14.668 1.00 98.31 193 ILE A C 1
ATOM 1368 O O . ILE A 1 193 ? 16.372 -9.666 -13.448 1.00 98.31 193 ILE A O 1
ATOM 1372 N N . THR A 1 194 ? 17.420 -9.576 -15.416 1.00 97.19 194 THR A N 1
ATOM 1373 C CA . THR A 1 194 ? 18.622 -8.885 -14.928 1.00 97.19 194 THR A CA 1
ATOM 1374 C C . THR A 1 194 ? 18.828 -7.555 -15.658 1.00 97.19 194 THR A C 1
ATOM 1376 O O . THR A 1 194 ? 19.480 -6.662 -15.121 1.00 97.19 194 THR A O 1
ATOM 1379 N N . GLY A 1 195 ? 18.227 -7.408 -16.845 1.00 95.06 195 GLY A N 1
ATOM 1380 C CA . GLY A 1 195 ? 18.199 -6.179 -17.631 1.00 95.06 195 GLY A CA 1
ATOM 1381 C C . GLY A 1 195 ? 16.964 -5.310 -17.371 1.00 95.06 195 GLY A C 1
ATOM 1382 O O . GLY A 1 195 ? 16.563 -5.093 -16.224 1.00 95.06 195 GLY A O 1
ATOM 1383 N N . MET A 1 196 ? 16.375 -4.785 -18.449 1.00 95.50 196 MET A N 1
ATOM 1384 C CA . MET A 1 196 ? 15.250 -3.845 -18.399 1.00 95.50 196 MET A CA 1
ATOM 1385 C C . MET A 1 196 ? 14.046 -4.354 -19.195 1.00 95.50 196 MET A C 1
ATOM 1387 O O . MET A 1 196 ? 14.180 -4.861 -20.307 1.00 95.50 196 MET A O 1
ATOM 1391 N N . VAL A 1 197 ? 12.853 -4.177 -18.636 1.00 97.31 197 VAL A N 1
ATOM 1392 C CA . VAL A 1 197 ? 11.580 -4.494 -19.287 1.00 97.31 197 VAL A CA 1
ATOM 1393 C C . VAL A 1 197 ? 10.673 -3.272 -19.220 1.00 97.31 197 VAL A C 1
ATOM 1395 O O . VAL A 1 197 ? 10.530 -2.655 -18.164 1.00 97.31 197 VAL A O 1
ATOM 1398 N N . SER A 1 198 ? 10.054 -2.921 -20.345 1.00 95.88 198 SER A N 1
ATOM 1399 C CA . SER A 1 198 ? 9.204 -1.734 -20.462 1.00 95.88 198 SER A CA 1
ATOM 1400 C C . SER A 1 198 ? 7.871 -2.028 -21.142 1.00 95.88 198 SER A C 1
ATOM 1402 O O . SER A 1 198 ? 7.818 -2.792 -22.107 1.00 95.88 198 SER A O 1
ATOM 1404 N N . ASN A 1 199 ? 6.802 -1.371 -20.681 1.00 93.25 199 ASN A N 1
ATOM 1405 C CA . ASN A 1 199 ? 5.497 -1.360 -21.356 1.00 93.25 199 ASN A CA 1
ATOM 1406 C C . ASN A 1 199 ? 4.922 -2.761 -21.637 1.00 93.25 199 ASN A C 1
ATOM 1408 O O . ASN A 1 199 ? 4.443 -3.030 -22.740 1.00 93.25 199 ASN A O 1
ATOM 1412 N N . VAL A 1 200 ? 5.013 -3.670 -20.665 1.00 97.62 200 VAL A N 1
ATOM 1413 C CA . VAL A 1 200 ? 4.580 -5.067 -20.821 1.00 97.62 200 VAL A CA 1
ATOM 1414 C C . VAL A 1 200 ? 3.289 -5.362 -20.072 1.00 97.62 200 VAL A C 1
ATOM 1416 O O . VAL A 1 200 ? 2.976 -4.751 -19.047 1.00 97.62 200 VAL A O 1
ATOM 1419 N N . THR A 1 201 ? 2.575 -6.369 -20.564 1.00 98.19 201 THR A N 1
ATOM 1420 C CA . THR A 1 201 ? 1.555 -7.075 -19.789 1.00 98.19 201 THR A CA 1
ATOM 1421 C C . THR A 1 201 ? 2.155 -8.366 -19.243 1.00 98.19 201 THR A C 1
ATOM 1423 O O . THR A 1 201 ? 2.754 -9.143 -19.977 1.00 98.19 201 THR A O 1
ATOM 1426 N N . ILE A 1 202 ? 2.021 -8.608 -17.948 1.00 98.62 202 ILE A N 1
ATOM 1427 C CA . ILE A 1 202 ? 2.405 -9.876 -17.327 1.00 98.62 202 ILE A CA 1
ATOM 1428 C C . ILE A 1 202 ? 1.127 -10.699 -17.236 1.00 98.62 202 ILE A C 1
ATOM 1430 O O . ILE A 1 202 ? 0.150 -10.235 -16.652 1.00 98.62 202 ILE A O 1
ATOM 1434 N N . VAL A 1 203 ? 1.096 -11.874 -17.856 1.00 98.38 203 VAL A N 1
ATOM 1435 C CA . VAL A 1 203 ? -0.120 -12.699 -17.874 1.00 98.38 203 VAL A CA 1
ATOM 1436 C C . VAL A 1 203 ? -0.372 -13.338 -16.507 1.00 98.38 203 VAL A C 1
ATOM 1438 O O . VAL A 1 203 ? 0.502 -13.360 -15.637 1.00 98.38 203 VAL A O 1
ATOM 1441 N N . GLU A 1 204 ? -1.585 -13.850 -16.310 1.00 97.00 204 GLU A N 1
ATOM 1442 C CA . GLU A 1 204 ? -1.936 -14.621 -15.115 1.00 97.00 204 GLU A CA 1
ATOM 1443 C C . GLU A 1 204 ? -0.980 -15.812 -14.921 1.00 97.00 204 GLU A C 1
ATOM 1445 O O . GLU A 1 204 ? -0.407 -16.333 -15.880 1.00 97.00 204 GLU A O 1
ATOM 1450 N N . ASP A 1 205 ? -0.768 -16.209 -13.665 1.00 97.19 205 ASP A N 1
ATOM 1451 C CA . ASP A 1 205 ? 0.153 -17.276 -13.231 1.00 97.19 205 ASP A CA 1
ATOM 1452 C C . ASP A 1 205 ? 1.647 -17.064 -13.542 1.00 97.19 205 ASP A C 1
ATOM 1454 O O . ASP A 1 205 ? 2.485 -17.861 -13.111 1.00 97.19 205 ASP A O 1
ATOM 1458 N N . ALA A 1 206 ? 2.018 -15.991 -14.245 1.00 98.44 206 ALA A N 1
ATOM 1459 C CA . ALA A 1 206 ? 3.415 -15.665 -14.488 1.00 98.44 206 ALA A CA 1
ATOM 1460 C C . ALA A 1 206 ? 4.137 -15.326 -13.177 1.00 98.44 206 ALA A C 1
ATOM 1462 O O . ALA A 1 206 ? 3.593 -14.642 -12.306 1.00 98.44 206 ALA A O 1
ATOM 1463 N N . VAL A 1 207 ? 5.391 -15.757 -13.064 1.00 98.56 207 VAL A N 1
ATOM 1464 C CA . VAL A 1 207 ? 6.285 -15.415 -11.956 1.00 98.56 207 VAL A CA 1
ATOM 1465 C C . VAL A 1 207 ? 7.507 -14.721 -12.530 1.00 98.56 207 VAL A C 1
ATOM 1467 O O . VAL A 1 207 ? 8.356 -15.332 -13.179 1.00 98.56 207 VAL A O 1
ATOM 1470 N N . ILE A 1 208 ? 7.586 -13.422 -12.282 1.00 98.50 208 ILE A N 1
ATOM 1471 C CA . ILE A 1 208 ? 8.675 -12.563 -12.721 1.00 98.50 208 ILE A CA 1
ATOM 1472 C C . ILE A 1 208 ? 9.577 -12.272 -11.525 1.00 98.50 208 ILE A C 1
ATOM 1474 O O . ILE A 1 208 ? 9.098 -12.028 -10.418 1.00 98.50 208 ILE A O 1
ATOM 1478 N N . THR A 1 209 ? 10.892 -12.299 -11.710 1.00 98.56 209 THR A N 1
ATOM 1479 C CA . THR A 1 209 ? 11.837 -11.972 -10.633 1.00 98.56 209 THR A CA 1
ATOM 1480 C C . THR A 1 209 ? 12.987 -11.117 -11.135 1.00 98.56 209 THR A C 1
ATOM 1482 O O . THR A 1 209 ? 13.604 -11.449 -12.146 1.00 98.56 209 THR A O 1
ATOM 1485 N N . GLY A 1 210 ? 13.334 -10.073 -10.382 1.00 98.06 210 GLY A N 1
ATOM 1486 C CA . GLY A 1 210 ? 14.541 -9.285 -10.615 1.00 98.06 210 GLY A CA 1
ATOM 1487 C C . GLY A 1 210 ? 14.372 -8.088 -11.551 1.00 98.06 210 GLY A C 1
ATOM 1488 O O . GLY A 1 210 ? 13.289 -7.784 -12.051 1.00 98.06 210 GLY A O 1
ATOM 1489 N N . GLY A 1 211 ? 15.506 -7.436 -11.809 1.00 97.25 211 GLY A N 1
ATOM 1490 C CA . GLY A 1 211 ? 15.681 -6.491 -12.907 1.00 97.25 211 GLY A CA 1
ATOM 1491 C C . GLY A 1 211 ? 15.025 -5.131 -12.705 1.00 97.25 211 GLY A C 1
ATOM 1492 O O . GLY A 1 211 ? 14.621 -4.757 -11.601 1.00 97.25 211 GLY A O 1
ATOM 1493 N N . LYS A 1 212 ? 14.969 -4.373 -13.804 1.00 97.69 212 LYS A N 1
ATOM 1494 C CA . LYS A 1 212 ? 14.354 -3.046 -13.853 1.00 97.69 212 LYS A CA 1
ATOM 1495 C C . LYS A 1 212 ? 13.069 -3.073 -14.666 1.00 97.69 212 LYS A C 1
ATOM 1497 O O . LYS A 1 212 ? 13.090 -3.461 -15.835 1.00 97.69 212 LYS A O 1
ATOM 1502 N N . LEU A 1 213 ? 11.978 -2.607 -14.071 1.00 97.62 213 LEU A N 1
ATOM 1503 C CA . LEU A 1 213 ? 10.700 -2.425 -14.757 1.00 97.62 213 LEU A CA 1
ATOM 1504 C C . LEU A 1 213 ? 10.438 -0.932 -14.985 1.00 97.62 213 LEU A C 1
ATOM 1506 O O . LEU A 1 213 ? 10.598 -0.128 -14.065 1.00 97.62 213 LEU A O 1
ATOM 1510 N N . THR A 1 214 ? 10.046 -0.552 -16.202 1.00 95.25 214 THR A N 1
ATOM 1511 C CA . THR A 1 214 ? 9.773 0.847 -16.569 1.00 95.25 214 THR A CA 1
ATOM 1512 C C . THR A 1 214 ? 8.525 1.020 -17.443 1.00 95.25 214 THR A C 1
ATOM 1514 O O . THR A 1 214 ? 7.924 0.044 -17.893 1.00 95.25 214 THR A O 1
ATOM 1517 N N . GLY A 1 215 ? 8.125 2.270 -17.682 1.00 90.56 215 GLY A N 1
ATOM 1518 C CA . GLY A 1 215 ? 6.898 2.622 -18.392 1.00 90.56 215 GLY A CA 1
ATOM 1519 C C . GLY A 1 215 ? 5.643 2.197 -17.628 1.00 90.56 215 GLY A C 1
ATOM 1520 O O . GLY A 1 215 ? 5.567 2.381 -16.409 1.00 90.56 215 GLY A O 1
ATOM 1521 N N . ILE A 1 216 ? 4.673 1.631 -18.350 1.00 93.38 216 ILE A N 1
ATOM 1522 C CA . ILE A 1 216 ? 3.406 1.128 -17.802 1.00 93.38 216 ILE A CA 1
ATOM 1523 C C . ILE A 1 216 ? 3.437 -0.401 -17.740 1.00 93.38 216 ILE A C 1
ATOM 1525 O O . ILE A 1 216 ? 3.604 -1.068 -18.759 1.00 93.38 216 ILE A O 1
ATOM 1529 N N . ILE A 1 217 ? 3.236 -0.965 -16.554 1.00 97.94 217 ILE A N 1
ATOM 1530 C CA . ILE A 1 217 ? 3.204 -2.412 -16.333 1.00 97.94 217 ILE A CA 1
ATOM 1531 C C . ILE A 1 217 ? 1.794 -2.822 -15.921 1.00 97.94 217 ILE A C 1
ATOM 1533 O O . ILE A 1 217 ? 1.301 -2.388 -14.880 1.00 97.94 217 ILE A O 1
ATOM 1537 N N . ASN A 1 218 ? 1.158 -3.679 -16.718 1.00 97.69 218 ASN A N 1
ATOM 1538 C CA . ASN A 1 218 ? -0.107 -4.309 -16.348 1.00 97.69 218 ASN A CA 1
ATOM 1539 C C . ASN A 1 218 ? 0.169 -5.732 -15.859 1.00 97.69 218 ASN A C 1
ATOM 1541 O O . ASN A 1 218 ? 0.524 -6.602 -16.652 1.00 97.69 218 ASN A O 1
ATOM 1545 N N . ASN A 1 219 ? 0.051 -5.963 -14.557 1.00 98.56 219 ASN A N 1
ATOM 1546 C CA . ASN A 1 219 ? 0.444 -7.211 -13.928 1.00 98.56 219 ASN A CA 1
ATOM 1547 C C . ASN A 1 219 ? -0.763 -8.101 -13.609 1.00 98.56 219 ASN A C 1
ATOM 1549 O O . ASN A 1 219 ? -1.526 -7.826 -12.692 1.00 98.56 219 ASN A O 1
ATOM 1553 N N . GLY A 1 220 ? -0.914 -9.206 -14.333 1.00 98.12 220 GLY A N 1
ATOM 1554 C CA . GLY A 1 220 ? -1.836 -10.295 -14.000 1.00 98.12 220 GLY A CA 1
ATOM 1555 C C . GLY A 1 220 ? -1.213 -11.387 -13.123 1.00 98.12 220 GLY A C 1
ATOM 1556 O O . GLY A 1 220 ? -1.942 -12.200 -12.561 1.00 98.12 220 GLY A O 1
ATOM 1557 N N . GLY A 1 221 ? 0.117 -11.409 -12.986 1.00 98.44 221 GLY A N 1
ATOM 1558 C CA . GLY A 1 221 ? 0.868 -12.454 -12.292 1.00 98.44 221 GLY A CA 1
ATOM 1559 C C . GLY A 1 221 ? 1.501 -11.988 -10.979 1.00 98.44 221 GLY A C 1
ATOM 1560 O O . GLY A 1 221 ? 0.955 -11.160 -10.238 1.00 98.44 221 GLY A O 1
ATOM 1561 N N . ARG A 1 222 ? 2.677 -12.543 -10.678 1.00 98.44 222 ARG A N 1
ATOM 1562 C CA . ARG A 1 222 ? 3.509 -12.198 -9.524 1.00 98.44 222 ARG A CA 1
ATOM 1563 C C . ARG A 1 222 ? 4.855 -11.627 -9.962 1.00 98.44 222 ARG A C 1
ATOM 1565 O O . ARG A 1 222 ? 5.522 -12.220 -10.804 1.00 98.44 222 ARG A O 1
ATOM 1572 N N . VAL A 1 223 ? 5.287 -10.530 -9.339 1.00 98.69 223 VAL A N 1
ATOM 1573 C CA . VAL A 1 223 ? 6.598 -9.909 -9.590 1.00 98.69 223 VAL A CA 1
ATOM 1574 C C . VAL A 1 223 ? 7.360 -9.709 -8.287 1.00 98.69 223 VAL A C 1
ATOM 1576 O O . VAL A 1 223 ? 6.911 -8.980 -7.405 1.00 98.69 223 VAL A O 1
ATOM 1579 N N . ASP A 1 224 ? 8.540 -10.312 -8.188 1.00 98.56 224 ASP A N 1
ATOM 1580 C CA . ASP A 1 224 ? 9.363 -10.262 -6.985 1.00 98.56 224 ASP A CA 1
ATOM 1581 C C . ASP A 1 224 ? 10.708 -9.551 -7.217 1.00 98.56 224 ASP A C 1
ATOM 1583 O O . ASP A 1 224 ? 11.350 -9.715 -8.255 1.00 98.56 224 ASP A O 1
ATOM 1587 N N . ASN A 1 225 ? 11.190 -8.834 -6.198 1.00 98.19 225 ASN A N 1
ATOM 1588 C CA . ASN A 1 225 ? 12.568 -8.321 -6.109 1.00 98.19 225 ASN A CA 1
ATOM 1589 C C . ASN A 1 225 ? 13.024 -7.455 -7.297 1.00 98.19 225 ASN A C 1
ATOM 1591 O O . ASN A 1 225 ? 14.065 -7.727 -7.896 1.00 98.19 225 ASN A O 1
ATOM 1595 N N . PHE A 1 226 ? 12.263 -6.422 -7.646 1.00 98.38 226 PHE A N 1
ATOM 1596 C CA . PHE A 1 226 ? 12.552 -5.565 -8.796 1.00 98.38 226 PHE A CA 1
ATOM 1597 C C . PHE A 1 226 ? 12.723 -4.099 -8.392 1.00 98.38 226 PHE A C 1
ATOM 1599 O O . PHE A 1 226 ? 12.214 -3.648 -7.363 1.00 98.38 226 PHE A O 1
ATOM 1606 N N . ASP A 1 227 ? 13.424 -3.348 -9.238 1.00 98.19 227 ASP A N 1
ATOM 1607 C CA . ASP A 1 227 ? 13.491 -1.892 -9.156 1.00 98.19 227 ASP A CA 1
ATOM 1608 C C . ASP A 1 227 ? 12.536 -1.279 -10.184 1.00 98.19 227 ASP A C 1
ATOM 1610 O O . ASP A 1 227 ? 12.637 -1.537 -11.388 1.00 98.19 227 ASP A O 1
ATOM 1614 N N . PHE A 1 228 ? 11.590 -0.472 -9.713 1.00 97.44 228 PHE A N 1
ATOM 1615 C CA . PHE A 1 228 ? 10.646 0.220 -10.576 1.00 97.44 228 PHE A CA 1
ATOM 1616 C C . PHE A 1 228 ? 11.152 1.615 -10.911 1.00 97.44 228 PHE A C 1
ATOM 1618 O O . PHE A 1 228 ? 11.402 2.427 -10.027 1.00 97.44 228 PHE A O 1
ATOM 1625 N N . VAL A 1 229 ? 11.248 1.933 -12.195 1.00 94.69 229 VAL A N 1
ATOM 1626 C CA . VAL A 1 229 ? 11.566 3.293 -12.661 1.00 94.69 229 VAL A CA 1
ATOM 1627 C C . VAL A 1 229 ? 10.517 3.862 -13.604 1.00 94.69 229 VAL A C 1
ATOM 1629 O O . VAL A 1 229 ? 10.711 4.950 -14.136 1.00 94.69 229 VAL A O 1
ATOM 1632 N N . GLY A 1 230 ? 9.413 3.137 -13.782 1.00 91.12 230 GLY A N 1
ATOM 1633 C CA . GLY A 1 230 ? 8.313 3.535 -14.645 1.00 91.12 230 GLY A CA 1
ATOM 1634 C C . GLY A 1 230 ? 7.336 4.505 -13.997 1.00 91.12 230 GLY A C 1
ATOM 1635 O O . GLY A 1 230 ? 7.532 5.005 -12.885 1.00 91.12 230 GLY A O 1
ATOM 1636 N N . THR A 1 231 ? 6.244 4.734 -14.717 1.00 90.50 231 THR A N 1
ATOM 1637 C CA . THR A 1 231 ? 5.173 5.654 -14.334 1.00 90.50 231 THR A CA 1
ATOM 1638 C C . THR A 1 231 ? 4.083 4.939 -13.542 1.00 90.50 231 THR A C 1
ATOM 1640 O O . THR A 1 231 ? 3.658 5.437 -12.497 1.00 90.50 231 THR A O 1
ATOM 1643 N N . LEU A 1 232 ? 3.667 3.751 -13.991 1.00 94.50 232 LEU A N 1
ATOM 1644 C CA . LEU A 1 232 ? 2.508 3.041 -13.456 1.00 94.50 232 LEU A CA 1
ATOM 1645 C C . LEU A 1 232 ? 2.714 1.520 -13.434 1.00 94.50 232 LEU A C 1
ATOM 1647 O O . LEU A 1 232 ? 3.100 0.918 -14.432 1.00 94.50 232 LEU A O 1
ATOM 1651 N N . PHE A 1 233 ? 2.397 0.901 -12.302 1.00 98.06 233 PHE A N 1
ATOM 1652 C CA . PHE A 1 233 ? 2.314 -0.545 -12.120 1.00 98.06 233 PHE A CA 1
ATOM 1653 C C . PHE A 1 233 ? 0.914 -0.880 -11.594 1.00 98.06 233 PHE A C 1
ATOM 1655 O O . PHE A 1 233 ? 0.552 -0.452 -10.497 1.00 98.06 233 PHE A O 1
ATOM 1662 N N . GLU A 1 234 ? 0.113 -1.625 -12.353 1.00 98.31 234 GLU A N 1
ATOM 1663 C CA . GLU A 1 234 ? -1.260 -1.967 -11.966 1.00 98.31 234 GLU A CA 1
ATOM 1664 C C . GLU A 1 234 ? -1.453 -3.468 -11.767 1.00 98.31 234 GLU A C 1
ATOM 1666 O O . GLU A 1 234 ? -0.967 -4.268 -12.562 1.00 98.31 234 GLU A O 1
ATOM 1671 N N . ASN A 1 235 ? -2.271 -3.819 -10.771 1.00 98.25 235 ASN A N 1
ATOM 1672 C CA . ASN A 1 235 ? -2.803 -5.161 -10.525 1.00 98.25 235 ASN A CA 1
ATOM 1673 C C . ASN A 1 235 ? -1.769 -6.224 -10.088 1.00 98.25 235 ASN A C 1
ATOM 1675 O O . ASN A 1 235 ? -0.581 -5.965 -9.871 1.00 98.25 235 ASN A O 1
ATOM 1679 N N . GLY A 1 236 ? -2.270 -7.448 -9.900 1.00 98.12 236 GLY A N 1
ATOM 1680 C CA . GLY A 1 236 ? -1.472 -8.640 -9.627 1.00 98.12 236 GLY A CA 1
ATOM 1681 C C . GLY A 1 236 ? -0.865 -8.658 -8.229 1.00 98.12 236 GLY A C 1
ATOM 1682 O O . GLY A 1 236 ? -1.344 -7.992 -7.309 1.00 98.12 236 GLY A O 1
ATOM 1683 N N . THR A 1 237 ? 0.165 -9.480 -8.056 1.00 98.69 237 THR A N 1
ATOM 1684 C CA . THR A 1 237 ? 0.892 -9.624 -6.790 1.00 98.69 237 THR A CA 1
ATOM 1685 C C . THR A 1 237 ? 2.319 -9.118 -6.939 1.00 98.69 237 THR A C 1
ATOM 1687 O O . THR A 1 237 ? 2.982 -9.411 -7.933 1.00 98.69 237 THR A O 1
ATOM 1690 N N . ILE A 1 238 ? 2.816 -8.393 -5.942 1.00 98.56 238 ILE A N 1
ATOM 1691 C CA . ILE A 1 238 ? 4.219 -7.980 -5.853 1.00 98.56 238 ILE A CA 1
ATOM 1692 C C . ILE A 1 238 ? 4.830 -8.463 -4.539 1.00 98.56 238 ILE A C 1
ATOM 1694 O O . ILE A 1 238 ? 4.159 -8.472 -3.506 1.00 98.56 238 ILE A O 1
ATOM 1698 N N . GLY A 1 239 ? 6.092 -8.885 -4.563 1.00 98.38 239 GLY A N 1
ATOM 1699 C CA . GLY A 1 239 ? 6.754 -9.466 -3.397 1.00 98.38 239 GLY A CA 1
ATOM 1700 C C . GLY A 1 239 ? 8.249 -9.177 -3.289 1.00 98.38 239 GLY A C 1
ATOM 1701 O O . GLY A 1 239 ? 8.889 -8.619 -4.181 1.00 98.38 239 GLY A O 1
ATOM 1702 N N . GLY A 1 240 ? 8.821 -9.572 -2.151 1.00 98.19 240 GLY A N 1
ATOM 1703 C CA . GLY A 1 240 ? 10.235 -9.348 -1.858 1.00 98.19 240 GLY A CA 1
ATOM 1704 C C . GLY A 1 240 ? 10.565 -7.876 -1.602 1.00 98.19 240 GLY A C 1
ATOM 1705 O O . GLY A 1 240 ? 9.754 -7.143 -1.037 1.00 98.19 240 GLY A O 1
ATOM 1706 N N . ASN A 1 241 ? 11.772 -7.457 -1.987 1.00 98.06 241 ASN A N 1
ATOM 1707 C CA . ASN A 1 241 ? 12.221 -6.071 -1.838 1.00 98.06 241 ASN A CA 1
ATOM 1708 C C . ASN A 1 241 ? 11.923 -5.281 -3.108 1.00 98.06 241 ASN A C 1
ATOM 1710 O O . ASN A 1 241 ? 12.491 -5.573 -4.159 1.00 98.06 241 ASN A O 1
ATOM 1714 N N . ILE A 1 242 ? 11.065 -4.273 -3.001 1.00 97.62 242 ILE A N 1
ATOM 1715 C CA . ILE A 1 242 ? 10.663 -3.442 -4.127 1.00 97.62 242 ILE A CA 1
ATOM 1716 C C . ILE A 1 242 ? 11.081 -2.010 -3.844 1.00 97.62 242 ILE A C 1
ATOM 1718 O O . ILE A 1 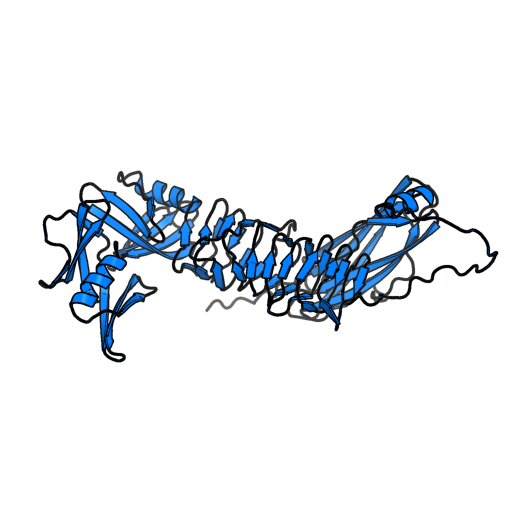242 ? 10.657 -1.396 -2.862 1.00 97.62 242 ILE A O 1
ATOM 1722 N N . THR A 1 243 ? 11.920 -1.476 -4.721 1.00 94.81 243 THR A N 1
ATOM 1723 C CA . THR A 1 243 ? 12.378 -0.091 -4.645 1.00 94.81 243 THR A CA 1
ATOM 1724 C C . THR A 1 243 ? 11.939 0.672 -5.874 1.00 94.81 243 THR A C 1
ATOM 1726 O O . THR A 1 243 ? 11.696 0.093 -6.931 1.00 94.81 243 THR A O 1
ATOM 1729 N N . ASN A 1 244 ? 11.883 1.990 -5.740 1.00 93.19 244 ASN A N 1
ATOM 1730 C CA . ASN A 1 244 ? 11.818 2.881 -6.880 1.00 93.19 244 ASN A CA 1
ATOM 1731 C C . ASN A 1 244 ? 13.042 3.796 -6.896 1.00 93.19 244 ASN A C 1
ATOM 1733 O O . ASN A 1 244 ? 13.222 4.626 -6.000 1.00 93.19 244 ASN A O 1
ATOM 1737 N N . SER A 1 245 ? 13.903 3.621 -7.899 1.00 90.75 245 SER A N 1
ATOM 1738 C CA . SER A 1 245 ? 15.073 4.480 -8.108 1.00 90.75 245 SER A CA 1
ATOM 1739 C C . SER A 1 245 ? 14.804 5.697 -9.003 1.00 90.75 245 SER A C 1
ATOM 1741 O O . SER A 1 245 ? 15.707 6.512 -9.203 1.00 90.75 245 SER A O 1
ATOM 1743 N N . SER A 1 246 ? 13.583 5.857 -9.524 1.00 86.88 246 SER A N 1
ATOM 1744 C CA . SER A 1 246 ? 13.177 7.039 -10.287 1.00 86.88 246 SER A CA 1
ATOM 1745 C C . SER A 1 246 ? 12.920 8.234 -9.369 1.00 86.88 246 SER A C 1
ATOM 1747 O O . SER A 1 246 ? 12.353 8.123 -8.282 1.00 86.88 246 SER A O 1
ATOM 1749 N N . SER A 1 247 ? 13.294 9.423 -9.840 1.00 82.06 247 SER A N 1
ATOM 1750 C CA . SER A 1 247 ? 12.984 10.686 -9.164 1.00 82.06 247 SER A CA 1
ATOM 1751 C C . SER A 1 247 ? 11.484 10.997 -9.148 1.00 82.06 247 SER A C 1
ATOM 1753 O O . SER A 1 247 ? 11.039 11.780 -8.309 1.00 82.06 247 SER A O 1
ATOM 1755 N N . MET A 1 248 ? 10.702 10.389 -10.046 1.00 82.12 248 MET A N 1
ATOM 1756 C CA . MET A 1 248 ? 9.276 10.682 -10.215 1.00 82.12 248 MET A CA 1
ATOM 1757 C C . MET A 1 248 ? 8.363 9.931 -9.233 1.00 82.12 248 MET A C 1
ATOM 1759 O O . MET A 1 248 ? 7.197 10.304 -9.105 1.00 82.12 248 MET A O 1
ATOM 1763 N N . LYS A 1 249 ? 8.884 8.921 -8.512 1.00 89.88 249 LYS A N 1
ATOM 1764 C CA . LYS A 1 249 ? 8.119 8.011 -7.635 1.00 89.88 249 LYS A CA 1
ATOM 1765 C C . LYS A 1 249 ? 6.876 7.445 -8.339 1.00 89.88 249 LYS A C 1
ATOM 1767 O O . LYS A 1 249 ? 5.762 7.931 -8.145 1.00 89.88 249 LYS A O 1
ATOM 1772 N N . GLY A 1 250 ? 7.080 6.418 -9.158 1.00 93.00 250 GLY A N 1
ATOM 1773 C CA . GLY A 1 250 ? 6.019 5.737 -9.904 1.00 93.00 250 GLY A CA 1
ATOM 1774 C C . GLY A 1 250 ? 4.875 5.223 -9.019 1.00 93.00 250 GLY A C 1
ATOM 1775 O O . GLY A 1 250 ? 5.053 4.992 -7.818 1.00 93.00 250 GLY A O 1
ATOM 1776 N N . VAL A 1 251 ? 3.695 5.068 -9.619 1.00 97.50 251 VAL A N 1
ATOM 1777 C CA . VAL A 1 251 ? 2.449 4.713 -8.925 1.00 97.50 251 VAL A CA 1
ATOM 1778 C C . VAL A 1 251 ? 2.195 3.214 -9.008 1.00 97.50 251 VAL A C 1
ATOM 1780 O O . VAL A 1 251 ? 2.190 2.642 -10.093 1.00 97.50 251 VAL A O 1
ATOM 1783 N N . PHE A 1 252 ? 1.934 2.584 -7.869 1.00 98.44 252 PHE A N 1
ATOM 1784 C CA . PHE A 1 252 ? 1.461 1.208 -7.764 1.00 98.44 252 PHE A CA 1
ATOM 1785 C C . PHE A 1 252 ? -0.017 1.223 -7.411 1.00 98.44 252 PHE A C 1
ATOM 1787 O O . PHE A 1 252 ? -0.410 1.800 -6.393 1.00 98.44 252 PHE A O 1
ATOM 1794 N N . LYS A 1 253 ? -0.844 0.591 -8.242 1.00 98.50 253 LYS A N 1
ATOM 1795 C CA . LYS A 1 253 ? -2.294 0.679 -8.121 1.00 98.50 253 LYS A CA 1
ATOM 1796 C C . LYS A 1 253 ? -2.974 -0.679 -8.146 1.00 98.50 253 LYS A C 1
ATOM 1798 O O . LYS A 1 253 ? -2.719 -1.497 -9.021 1.00 98.50 253 LYS A O 1
ATOM 1803 N N . ASN A 1 254 ? -3.893 -0.886 -7.202 1.00 98.25 254 ASN A N 1
ATOM 1804 C CA . ASN A 1 254 ? -4.682 -2.119 -7.081 1.00 98.25 254 ASN A CA 1
ATOM 1805 C C . ASN A 1 254 ? -3.833 -3.398 -6.937 1.00 98.25 254 ASN A C 1
ATOM 1807 O O . ASN A 1 254 ? -4.162 -4.432 -7.515 1.00 98.25 254 ASN A O 1
ATOM 1811 N N . VAL A 1 255 ? -2.720 -3.319 -6.205 1.00 98.62 255 VAL A N 1
ATOM 1812 C CA . VAL A 1 255 ? -1.759 -4.422 -6.060 1.00 98.62 255 VAL A CA 1
ATOM 1813 C C . VAL A 1 255 ? -2.015 -5.238 -4.792 1.00 98.62 255 VAL A C 1
ATOM 1815 O O . VAL A 1 255 ? -2.359 -4.694 -3.740 1.00 98.62 255 VAL A O 1
ATOM 1818 N N . ASN A 1 256 ? -1.782 -6.547 -4.877 1.00 98.69 256 ASN A N 1
ATOM 1819 C CA . ASN A 1 256 ? -1.650 -7.414 -3.710 1.00 98.69 256 ASN A CA 1
ATOM 1820 C C . ASN A 1 256 ? -0.175 -7.519 -3.312 1.00 98.69 256 ASN A C 1
ATOM 1822 O O . ASN A 1 256 ? 0.703 -7.615 -4.171 1.00 98.69 256 ASN A O 1
ATOM 1826 N N . LEU A 1 257 ? 0.108 -7.516 -2.016 1.00 98.69 257 LEU A N 1
ATOM 1827 C CA . LEU A 1 257 ? 1.459 -7.579 -1.475 1.00 98.69 257 LEU A CA 1
ATOM 1828 C C . LEU A 1 257 ? 1.689 -8.966 -0.880 1.00 98.69 257 LEU A C 1
ATOM 1830 O O . LEU A 1 257 ? 0.960 -9.402 0.010 1.00 98.69 257 LEU A O 1
ATOM 1834 N N . ALA A 1 258 ? 2.703 -9.666 -1.378 1.00 98.62 258 ALA A N 1
ATOM 1835 C CA . ALA A 1 258 ? 3.080 -10.969 -0.855 1.00 98.62 258 ALA A CA 1
ATOM 1836 C C . ALA A 1 258 ? 3.590 -10.869 0.595 1.00 98.62 258 ALA A C 1
ATOM 1838 O O . ALA A 1 258 ? 3.990 -9.803 1.072 1.00 98.62 258 ALA A O 1
ATOM 1839 N N . ALA A 1 259 ? 3.627 -12.015 1.275 1.00 98.44 259 ALA A N 1
ATOM 1840 C CA . ALA A 1 259 ? 4.159 -12.152 2.625 1.00 98.44 259 ALA A CA 1
ATOM 1841 C C . ALA A 1 259 ? 5.531 -11.474 2.794 1.00 98.44 259 ALA A C 1
ATOM 1843 O O . ALA A 1 259 ? 6.468 -11.758 2.042 1.00 98.44 259 ALA A O 1
ATOM 1844 N N . ASN A 1 260 ? 5.656 -10.627 3.819 1.00 98.06 260 ASN A N 1
ATOM 1845 C CA . ASN A 1 260 ? 6.869 -9.874 4.160 1.00 98.06 260 ASN A CA 1
ATOM 1846 C C . ASN A 1 260 ? 7.425 -8.995 3.024 1.00 98.06 260 ASN A C 1
ATOM 1848 O O . ASN A 1 260 ? 8.618 -8.680 3.027 1.00 98.06 260 ASN A O 1
ATOM 1852 N N . ALA A 1 261 ? 6.608 -8.613 2.037 1.00 98.50 261 ALA A N 1
ATOM 1853 C CA . ALA A 1 261 ? 7.051 -7.667 1.022 1.00 98.50 261 ALA A CA 1
ATOM 1854 C C . ALA A 1 261 ? 7.481 -6.349 1.681 1.00 98.50 261 ALA A C 1
ATOM 1856 O O . ALA A 1 261 ? 6.856 -5.888 2.639 1.00 98.50 261 ALA A O 1
ATOM 1857 N N . LYS A 1 262 ? 8.538 -5.734 1.156 1.00 98.56 262 LYS A N 1
ATOM 1858 C CA . LYS A 1 262 ? 9.021 -4.427 1.593 1.00 98.56 262 LYS A CA 1
ATOM 1859 C C . LYS A 1 262 ? 8.997 -3.470 0.415 1.00 98.56 262 LYS A C 1
ATOM 1861 O O . LYS A 1 262 ? 9.588 -3.765 -0.622 1.00 98.56 262 LYS A O 1
ATOM 1866 N N . ILE A 1 263 ? 8.324 -2.337 0.584 1.00 98.25 263 ILE A N 1
ATOM 1867 C CA . ILE A 1 263 ? 8.088 -1.381 -0.497 1.00 98.25 263 ILE A CA 1
ATOM 1868 C C . ILE A 1 263 ? 8.597 -0.009 -0.083 1.00 98.25 263 ILE A C 1
ATOM 1870 O O . ILE A 1 263 ? 8.221 0.500 0.974 1.00 98.25 263 ILE A O 1
ATOM 1874 N N . GLU A 1 264 ? 9.423 0.587 -0.942 1.00 97.94 264 GLU A N 1
ATOM 1875 C CA . GLU A 1 264 ? 10.024 1.900 -0.721 1.00 97.94 264 GLU A CA 1
ATOM 1876 C C . GLU A 1 264 ? 9.933 2.806 -1.953 1.00 97.94 264 GLU A C 1
ATOM 1878 O O . GLU A 1 264 ? 10.032 2.352 -3.094 1.00 97.94 264 GLU A O 1
ATOM 1883 N N . LYS A 1 265 ? 9.820 4.120 -1.715 1.00 96.56 265 LYS A N 1
ATOM 1884 C CA . LYS A 1 265 ? 9.978 5.199 -2.711 1.00 96.56 265 LYS A CA 1
ATOM 1885 C C . LYS A 1 265 ? 8.946 5.243 -3.836 1.00 96.56 265 LYS A C 1
ATOM 1887 O O . LYS A 1 265 ? 9.142 5.946 -4.823 1.00 96.56 265 LYS A O 1
ATOM 1892 N N . VAL A 1 266 ? 7.815 4.571 -3.678 1.00 97.31 266 VAL A N 1
ATOM 1893 C CA . VAL A 1 266 ? 6.698 4.602 -4.635 1.00 97.31 266 VAL A CA 1
ATOM 1894 C C . VAL A 1 266 ? 5.564 5.514 -4.164 1.00 97.31 266 VAL A C 1
ATOM 1896 O O . VAL A 1 266 ? 5.581 6.066 -3.060 1.00 97.31 266 VAL A O 1
ATOM 1899 N N . LYS A 1 267 ? 4.551 5.652 -5.015 1.00 98.25 267 LYS A N 1
ATOM 1900 C CA . LYS A 1 267 ? 3.207 6.077 -4.629 1.00 98.25 267 LYS A CA 1
ATOM 1901 C C . LYS A 1 267 ? 2.277 4.868 -4.649 1.00 98.25 267 LYS A C 1
ATOM 1903 O O . LYS A 1 267 ? 2.367 4.065 -5.570 1.00 98.25 267 LYS A O 1
ATOM 1908 N N . LEU A 1 268 ? 1.383 4.734 -3.677 1.00 98.50 268 LEU A N 1
ATOM 1909 C CA . LEU A 1 268 ? 0.354 3.689 -3.651 1.00 98.50 268 LEU A CA 1
ATOM 1910 C C . LEU A 1 268 ? -1.024 4.298 -3.900 1.00 98.50 268 LEU A C 1
ATOM 1912 O O . LEU A 1 268 ? -1.337 5.330 -3.314 1.00 98.50 268 LEU A O 1
ATOM 1916 N N . GLN A 1 269 ? -1.848 3.653 -4.728 1.00 98.38 269 GLN A N 1
ATOM 1917 C CA . GLN A 1 269 ? -3.202 4.108 -5.049 1.00 98.38 269 GLN A CA 1
ATOM 1918 C C . GLN A 1 269 ? -4.210 2.948 -5.135 1.00 98.38 269 GLN A C 1
ATOM 1920 O O . GLN A 1 269 ? -3.894 1.842 -5.569 1.00 98.38 269 GLN A O 1
ATOM 1925 N N . GLY A 1 270 ? -5.475 3.207 -4.802 1.00 98.19 270 GLY A N 1
ATOM 1926 C CA . GLY A 1 270 ? -6.562 2.247 -5.021 1.00 98.19 270 GLY A CA 1
ATOM 1927 C C . GLY A 1 270 ? -6.636 1.190 -3.922 1.00 98.19 270 GLY A C 1
ATOM 1928 O O . GLY A 1 270 ? -6.615 1.539 -2.748 1.00 98.19 270 GLY A O 1
ATOM 1929 N N . LYS A 1 271 ? -6.787 -0.092 -4.270 1.00 98.50 271 LYS A N 1
ATOM 1930 C CA . LYS A 1 271 ? -6.899 -1.175 -3.276 1.00 98.50 271 LYS A CA 1
ATOM 1931 C C . LYS A 1 271 ? -5.555 -1.874 -3.058 1.00 98.50 271 LYS A C 1
ATOM 1933 O O . LYS A 1 271 ? -5.092 -2.570 -3.952 1.00 98.50 271 LYS A O 1
ATOM 1938 N N . ILE A 1 272 ? -4.964 -1.730 -1.875 1.00 98.69 272 ILE A N 1
ATOM 1939 C CA . ILE A 1 272 ? -3.688 -2.358 -1.513 1.00 98.69 272 ILE A CA 1
ATOM 1940 C C . ILE A 1 272 ? -3.927 -3.363 -0.390 1.00 98.69 272 ILE A C 1
ATOM 1942 O O . ILE A 1 272 ? -4.373 -2.992 0.696 1.00 98.69 272 ILE A O 1
ATOM 1946 N N . VAL A 1 273 ? -3.642 -4.636 -0.649 1.00 98.62 273 VAL A N 1
ATOM 1947 C CA . VAL A 1 273 ? -3.918 -5.727 0.299 1.00 98.62 273 VAL A CA 1
ATOM 1948 C C . VAL A 1 273 ? -2.664 -6.561 0.488 1.00 98.62 273 VAL A C 1
ATOM 1950 O O . VAL A 1 273 ? -2.144 -7.097 -0.484 1.00 98.62 273 VAL A O 1
ATOM 1953 N N . GLY A 1 274 ? -2.174 -6.674 1.719 1.00 98.56 274 GLY A N 1
ATOM 1954 C CA . GLY A 1 274 ? -1.076 -7.569 2.067 1.00 98.56 274 GLY A CA 1
ATOM 1955 C C . GLY A 1 274 ? -1.523 -8.948 2.548 1.00 98.56 274 GLY A C 1
ATOM 1956 O O . GLY A 1 274 ? -2.714 -9.254 2.651 1.00 98.56 274 GLY A O 1
ATOM 1957 N N . ASP A 1 275 ? -0.540 -9.785 2.864 1.00 98.38 275 ASP A N 1
ATOM 1958 C CA . ASP A 1 275 ? -0.754 -11.091 3.482 1.00 98.38 275 ASP A CA 1
ATOM 1959 C C . ASP A 1 275 ? -1.127 -10.940 4.967 1.00 98.38 275 ASP A C 1
ATOM 1961 O O . ASP A 1 275 ? -0.428 -10.279 5.734 1.00 98.38 275 ASP A O 1
ATOM 1965 N N . SER A 1 276 ? -2.224 -11.568 5.395 1.00 96.88 276 SER A N 1
ATOM 1966 C CA . SER A 1 276 ? -2.731 -11.458 6.770 1.00 96.88 276 SER A CA 1
ATOM 1967 C C . SER A 1 276 ? -1.835 -12.113 7.825 1.00 96.88 276 SER A C 1
ATOM 1969 O O . SER A 1 276 ? -1.910 -11.751 8.996 1.00 96.88 276 SER A O 1
ATOM 1971 N N . ASN A 1 277 ? -1.015 -13.095 7.442 1.00 96.94 277 ASN A N 1
ATOM 1972 C CA . ASN A 1 277 ? -0.134 -13.828 8.355 1.00 96.94 277 ASN A CA 1
ATOM 1973 C C . ASN A 1 277 ? 1.265 -13.213 8.420 1.00 96.94 277 ASN A C 1
ATOM 1975 O O . ASN A 1 277 ? 1.969 -13.373 9.416 1.00 96.94 277 ASN A O 1
ATOM 1979 N N . ALA A 1 278 ? 1.675 -12.533 7.353 1.00 97.50 278 ALA A N 1
ATOM 1980 C CA . ALA A 1 278 ? 2.964 -11.870 7.245 1.00 97.50 278 ALA A CA 1
ATOM 1981 C C . ALA A 1 278 ? 2.812 -10.521 6.520 1.00 97.50 278 ALA A C 1
ATOM 1983 O O . ALA A 1 278 ? 3.189 -10.414 5.347 1.00 97.50 278 ALA A O 1
ATOM 1984 N N . PRO A 1 279 ? 2.264 -9.500 7.208 1.00 97.94 279 PRO A N 1
ATOM 1985 C CA . PRO A 1 279 ? 1.974 -8.200 6.616 1.00 97.94 279 PRO A CA 1
ATOM 1986 C C . PRO A 1 279 ? 3.169 -7.576 5.894 1.00 97.94 279 PRO A C 1
ATOM 1988 O O . PRO A 1 279 ? 4.312 -7.660 6.349 1.00 97.94 279 PRO A O 1
ATOM 1991 N N . ALA A 1 280 ? 2.896 -6.915 4.771 1.00 98.25 280 ALA A N 1
ATOM 1992 C CA . ALA A 1 280 ? 3.913 -6.172 4.035 1.00 98.25 280 ALA A CA 1
ATOM 1993 C C . ALA A 1 280 ? 4.275 -4.865 4.757 1.00 98.25 280 ALA A C 1
ATOM 1995 O O . ALA A 1 280 ? 3.422 -4.238 5.383 1.00 98.25 280 ALA A O 1
ATOM 1996 N N . ILE A 1 281 ? 5.529 -4.430 4.638 1.00 98.31 281 ILE A N 1
ATOM 1997 C CA . ILE A 1 281 ? 6.054 -3.219 5.275 1.00 98.31 281 ILE A CA 1
ATOM 1998 C C . ILE A 1 281 ? 6.154 -2.095 4.243 1.00 98.31 281 ILE A C 1
ATOM 2000 O O . ILE A 1 281 ? 6.816 -2.232 3.210 1.00 98.31 281 ILE A O 1
ATOM 2004 N N . LEU A 1 282 ? 5.524 -0.964 4.556 1.00 98.25 282 LEU A N 1
ATOM 2005 C CA . LEU A 1 282 ? 5.542 0.258 3.757 1.00 98.25 282 LEU A CA 1
ATOM 2006 C C . LEU A 1 282 ? 6.474 1.287 4.403 1.00 98.25 282 LEU A C 1
ATOM 2008 O O . LEU A 1 282 ? 6.302 1.606 5.579 1.00 98.25 282 LEU A O 1
ATOM 2012 N N . GLN A 1 283 ? 7.441 1.820 3.657 1.00 97.44 283 GLN A N 1
ATOM 2013 C CA . GLN A 1 283 ? 8.438 2.762 4.181 1.00 97.44 283 GLN A CA 1
ATOM 2014 C C . GLN A 1 283 ? 8.833 3.797 3.116 1.00 97.44 283 GLN A C 1
ATOM 2016 O O . GLN A 1 283 ? 8.849 3.466 1.938 1.00 97.44 283 GLN A O 1
ATOM 2021 N N . ASP A 1 284 ? 9.134 5.045 3.503 1.00 96.75 284 ASP A N 1
ATOM 2022 C CA . ASP A 1 284 ? 9.561 6.130 2.581 1.00 96.75 284 ASP A CA 1
ATOM 2023 C C . ASP A 1 284 ? 8.709 6.192 1.296 1.00 96.75 284 ASP A C 1
ATOM 2025 O O . ASP A 1 284 ? 9.197 6.140 0.164 1.00 96.75 284 ASP A O 1
ATOM 2029 N N . LEU A 1 285 ? 7.387 6.224 1.451 1.00 97.44 285 LEU A N 1
ATOM 2030 C CA . LEU A 1 285 ? 6.464 6.230 0.320 1.00 97.44 285 LEU A CA 1
ATOM 2031 C C . LEU A 1 285 ? 5.265 7.133 0.574 1.00 97.44 285 LEU A C 1
ATOM 2033 O O . LEU A 1 285 ? 5.028 7.611 1.684 1.00 97.44 285 LEU A O 1
ATOM 2037 N N . THR A 1 286 ? 4.511 7.405 -0.482 1.00 97.31 286 THR A N 1
ATOM 2038 C CA . THR A 1 286 ? 3.276 8.188 -0.396 1.00 97.31 286 THR A CA 1
ATOM 2039 C C . THR A 1 286 ? 2.083 7.289 -0.669 1.00 97.31 286 THR A C 1
ATOM 2041 O O . THR A 1 286 ? 2.089 6.519 -1.622 1.00 97.31 286 THR A O 1
ATOM 2044 N N . ILE A 1 287 ? 1.058 7.382 0.167 1.00 98.19 287 ILE A N 1
ATOM 2045 C CA . ILE A 1 287 ? -0.235 6.746 -0.055 1.00 98.19 287 ILE A CA 1
ATOM 2046 C C . ILE A 1 287 ? -1.175 7.835 -0.557 1.00 98.19 287 ILE A C 1
ATOM 2048 O O . ILE A 1 287 ? -1.471 8.775 0.176 1.00 98.19 287 ILE A O 1
ATOM 2052 N N . GLU A 1 288 ? -1.590 7.725 -1.813 1.00 98.12 288 GLU A N 1
ATOM 2053 C CA . GLU A 1 288 ? -2.448 8.698 -2.487 1.00 98.12 288 GLU A CA 1
ATOM 2054 C C . GLU A 1 288 ? -3.878 8.658 -1.937 1.00 98.12 288 GLU A C 1
ATOM 2056 O O . GLU A 1 288 ? -4.309 7.681 -1.316 1.00 98.12 288 GLU A O 1
ATOM 2061 N N . ASP A 1 289 ? -4.628 9.724 -2.196 1.00 97.44 289 ASP A N 1
ATOM 2062 C CA . ASP A 1 289 ? -5.992 9.891 -1.704 1.00 97.44 289 ASP A CA 1
ATOM 2063 C C . ASP A 1 289 ? -6.923 8.734 -2.104 1.00 97.44 289 ASP A C 1
ATOM 2065 O O . ASP A 1 289 ? -6.807 8.151 -3.186 1.00 97.44 289 ASP A O 1
ATOM 2069 N N . ASN A 1 290 ? -7.933 8.473 -1.269 1.00 96.81 290 ASN A N 1
ATOM 2070 C CA . ASN A 1 290 ? -8.958 7.443 -1.487 1.00 96.81 290 ASN A CA 1
ATOM 2071 C C . ASN A 1 290 ? -8.385 6.020 -1.634 1.00 96.81 290 ASN A C 1
ATOM 2073 O O . ASN A 1 290 ? -8.976 5.169 -2.305 1.00 96.81 290 ASN A O 1
ATOM 2077 N N . THR A 1 291 ? -7.227 5.758 -1.027 1.00 98.44 291 THR A N 1
ATOM 2078 C CA . THR A 1 291 ? -6.619 4.425 -1.004 1.00 98.44 291 THR A CA 1
ATOM 2079 C C . THR A 1 291 ? -7.209 3.582 0.125 1.00 98.44 291 THR A C 1
ATOM 2081 O O . THR A 1 291 ? -7.434 4.059 1.237 1.00 98.44 291 THR A O 1
ATOM 2084 N N . TYR A 1 292 ? -7.447 2.307 -0.167 1.00 98.38 292 TYR A N 1
ATOM 2085 C CA . TYR A 1 292 ? -7.819 1.279 0.796 1.00 98.38 292 TYR A CA 1
ATOM 2086 C C . TYR A 1 292 ? -6.600 0.419 1.126 1.00 98.38 292 TYR A C 1
ATOM 2088 O O . TYR A 1 292 ? -5.940 -0.072 0.210 1.00 98.38 292 TYR A O 1
ATOM 2096 N N . LEU A 1 293 ? -6.327 0.215 2.414 1.00 98.25 293 LEU A N 1
ATOM 2097 C CA . LEU A 1 293 ? -5.188 -0.563 2.905 1.00 98.25 293 LEU A CA 1
ATOM 2098 C C . LEU A 1 293 ? -5.656 -1.701 3.812 1.00 98.25 293 LEU A C 1
ATOM 2100 O O . LEU A 1 293 ? -6.490 -1.477 4.684 1.00 98.25 293 LEU A O 1
ATOM 2104 N N . GLU A 1 294 ? -5.084 -2.892 3.672 1.00 98.06 294 GLU A N 1
ATOM 2105 C CA . GLU A 1 294 ? -5.400 -4.055 4.513 1.00 98.06 294 GLU A CA 1
ATOM 2106 C C . GLU A 1 294 ? -4.156 -4.934 4.701 1.00 98.06 294 GLU A C 1
ATOM 2108 O O . GLU A 1 294 ? -3.392 -5.106 3.754 1.00 98.06 294 GLU A O 1
ATOM 2113 N N . ASN A 1 295 ? -3.963 -5.507 5.896 1.00 97.94 295 ASN A N 1
ATOM 2114 C CA . ASN A 1 295 ? -2.870 -6.439 6.222 1.00 97.94 295 ASN A CA 1
ATOM 2115 C C . ASN A 1 295 ? -1.467 -5.892 5.885 1.00 97.94 295 ASN A C 1
ATOM 2117 O O . ASN A 1 295 ? -0.659 -6.536 5.213 1.00 97.94 295 ASN A O 1
ATOM 2121 N N . ILE A 1 296 ? -1.183 -4.673 6.340 1.00 98.12 296 ILE A N 1
ATOM 2122 C CA . ILE A 1 296 ? 0.077 -3.962 6.089 1.00 98.12 296 ILE A CA 1
ATOM 2123 C C . ILE A 1 296 ? 0.608 -3.301 7.361 1.00 98.12 296 ILE A C 1
ATOM 2125 O O . ILE A 1 296 ? -0.154 -2.949 8.260 1.00 98.12 296 ILE A O 1
ATOM 2129 N N . VAL A 1 297 ? 1.912 -3.052 7.395 1.00 97.69 297 VAL A N 1
ATOM 2130 C CA . VAL A 1 297 ? 2.580 -2.232 8.407 1.00 97.69 297 VAL A CA 1
ATOM 2131 C C . VAL A 1 297 ? 2.968 -0.893 7.791 1.00 97.69 297 VAL A C 1
ATOM 2133 O O . VAL A 1 297 ? 3.750 -0.831 6.841 1.00 97.69 297 VAL A O 1
ATOM 2136 N N . ILE A 1 298 ? 2.438 0.191 8.348 1.00 97.56 298 ILE A N 1
ATOM 2137 C CA . ILE A 1 298 ? 2.796 1.565 7.997 1.00 97.56 298 ILE A CA 1
ATOM 2138 C C . ILE A 1 298 ? 4.027 1.955 8.818 1.00 97.56 298 ILE A C 1
ATOM 2140 O O . ILE A 1 298 ? 3.929 2.299 9.999 1.00 97.56 298 ILE A O 1
ATOM 2144 N N . GLY A 1 299 ? 5.188 1.855 8.175 1.00 96.88 299 GLY A N 1
ATOM 2145 C CA . GLY A 1 299 ? 6.498 2.143 8.745 1.00 96.88 299 GLY A CA 1
ATOM 2146 C C . GLY A 1 299 ? 6.855 3.628 8.744 1.00 96.88 299 GLY A C 1
ATOM 2147 O O . GLY A 1 299 ? 5.998 4.517 8.704 1.00 96.88 299 GLY A O 1
ATOM 2148 N N . SER A 1 300 ? 8.155 3.912 8.818 1.00 94.56 300 SER A N 1
ATOM 2149 C CA . SER A 1 300 ? 8.684 5.276 8.864 1.00 94.56 300 SER A CA 1
ATOM 2150 C C . SER A 1 300 ? 8.523 6.020 7.539 1.00 94.56 300 SER A C 1
ATOM 2152 O O . SER A 1 300 ? 8.581 5.429 6.462 1.00 94.56 300 SER A O 1
ATOM 2154 N N . GLU A 1 301 ? 8.405 7.347 7.626 1.00 94.94 301 GLU A N 1
ATOM 2155 C CA . GLU A 1 301 ? 8.424 8.255 6.465 1.00 94.94 301 GLU A CA 1
ATOM 2156 C C . GLU A 1 301 ? 7.312 7.989 5.435 1.00 94.94 301 GLU A C 1
ATOM 2158 O O . GLU A 1 301 ? 7.394 8.418 4.285 1.00 94.94 301 GLU A O 1
ATOM 2163 N N . VAL A 1 302 ? 6.239 7.313 5.852 1.00 96.50 302 VAL A N 1
ATOM 2164 C CA . VAL A 1 302 ? 5.035 7.162 5.040 1.00 96.50 302 VAL A CA 1
ATOM 2165 C C . VAL A 1 302 ? 4.196 8.434 5.128 1.00 96.50 302 VAL A C 1
ATOM 2167 O O . VAL A 1 302 ? 3.830 8.890 6.212 1.00 96.50 302 VAL A O 1
ATOM 2170 N N . ILE A 1 303 ? 3.865 9.001 3.971 1.00 95.69 303 ILE A N 1
ATOM 2171 C CA . ILE A 1 303 ? 2.975 10.158 3.850 1.00 95.69 303 ILE A CA 1
ATOM 2172 C C . ILE A 1 303 ? 1.587 9.657 3.468 1.00 95.69 303 ILE A C 1
ATOM 2174 O O . ILE A 1 303 ? 1.424 9.041 2.419 1.00 95.69 303 ILE A O 1
ATOM 2178 N N . LEU A 1 304 ? 0.590 9.951 4.301 1.00 96.69 304 LEU A N 1
ATOM 2179 C CA . LEU A 1 304 ? -0.808 9.619 4.035 1.00 96.69 304 LEU A CA 1
ATOM 2180 C C . LEU A 1 304 ? -1.532 10.788 3.354 1.00 96.69 304 LEU A C 1
ATOM 2182 O O . LEU A 1 304 ? -1.414 11.941 3.795 1.00 96.69 304 LEU A O 1
ATOM 2186 N N . GLY A 1 305 ? -2.268 10.466 2.292 1.00 96.12 305 GLY A N 1
ATOM 2187 C CA . GLY A 1 305 ? -3.223 11.345 1.625 1.00 96.12 305 GLY A CA 1
ATOM 2188 C C . GLY A 1 305 ? -4.542 11.491 2.387 1.00 96.12 305 GLY A C 1
ATOM 2189 O O . GLY A 1 305 ? -4.649 11.166 3.573 1.00 96.12 305 GLY A O 1
ATOM 2190 N N . ASP A 1 306 ? -5.550 12.000 1.690 1.00 95.00 306 ASP A N 1
ATOM 2191 C CA . ASP A 1 306 ? -6.904 12.213 2.195 1.00 95.00 306 ASP A CA 1
ATOM 2192 C C . ASP A 1 306 ? -7.817 11.002 1.951 1.00 95.00 306 ASP A C 1
ATOM 2194 O O . ASP A 1 306 ? -7.712 10.297 0.947 1.00 95.00 306 ASP A O 1
ATOM 2198 N N . ASN A 1 307 ? -8.782 10.795 2.848 1.00 95.31 307 ASN A N 1
ATOM 2199 C CA . ASN A 1 307 ? -9.789 9.731 2.791 1.00 95.31 307 ASN A CA 1
ATOM 2200 C C . ASN A 1 307 ? -9.180 8.324 2.650 1.00 95.31 307 ASN A C 1
ATOM 2202 O O . ASN A 1 307 ? -9.681 7.484 1.897 1.00 95.31 307 ASN A O 1
ATOM 2206 N N . ILE A 1 308 ? -8.076 8.059 3.352 1.00 97.75 308 ILE A N 1
ATOM 2207 C CA . ILE A 1 308 ? -7.485 6.717 3.390 1.00 97.75 308 ILE A CA 1
ATOM 2208 C C . ILE A 1 308 ? -8.367 5.836 4.262 1.00 97.75 308 ILE A C 1
ATOM 2210 O O . ILE A 1 308 ? -8.657 6.194 5.401 1.00 97.75 308 ILE A O 1
ATOM 2214 N N . THR A 1 309 ? -8.772 4.682 3.739 1.00 97.31 309 THR A N 1
ATOM 2215 C CA . THR A 1 309 ? -9.573 3.695 4.470 1.00 97.31 309 THR A CA 1
ATOM 2216 C C . THR A 1 309 ? -8.685 2.553 4.943 1.00 97.31 309 THR A C 1
ATOM 2218 O O . THR A 1 309 ? -7.967 1.950 4.144 1.00 97.31 309 THR A O 1
ATOM 2221 N N . PHE A 1 310 ? -8.769 2.216 6.229 1.00 96.62 310 PHE A N 1
ATOM 2222 C CA . PHE A 1 310 ? -8.011 1.115 6.817 1.00 96.62 310 PHE A CA 1
ATOM 2223 C C . PHE A 1 310 ? -8.919 -0.089 7.075 1.00 96.62 310 PHE A C 1
ATOM 2225 O O . PHE A 1 310 ? -9.927 -0.005 7.779 1.00 96.62 310 PHE A O 1
ATOM 2232 N N . GLY A 1 311 ? -8.561 -1.215 6.469 1.00 95.56 311 GLY A N 1
ATOM 2233 C CA . GLY A 1 311 ? -9.160 -2.521 6.685 1.00 95.56 311 GLY A CA 1
ATOM 2234 C C . GLY A 1 311 ? -8.607 -3.228 7.923 1.00 95.56 311 GLY A C 1
ATOM 2235 O O . GLY A 1 311 ? -8.043 -2.629 8.838 1.00 95.56 311 GLY A O 1
ATOM 2236 N N . THR A 1 312 ? -8.802 -4.540 7.969 1.00 92.88 312 THR A N 1
ATOM 2237 C CA . THR A 1 312 ? -8.208 -5.422 8.981 1.00 92.88 312 THR A CA 1
ATOM 2238 C C . THR A 1 312 ? -6.690 -5.503 8.847 1.00 92.88 312 THR A C 1
ATOM 2240 O O . THR A 1 312 ? -6.130 -5.280 7.776 1.00 92.88 312 THR A O 1
ATOM 2243 N N . GLY A 1 313 ? -6.015 -5.810 9.955 1.00 95.00 313 GLY A N 1
ATOM 2244 C CA . GLY A 1 313 ? -4.580 -6.114 9.961 1.00 95.00 313 GLY A CA 1
ATOM 2245 C C . GLY A 1 313 ? -3.647 -4.935 9.666 1.00 95.00 313 GLY A C 1
ATOM 2246 O O . GLY A 1 313 ? -2.457 -5.161 9.467 1.00 95.00 313 GLY A O 1
ATOM 2247 N N . VAL A 1 314 ? -4.147 -3.694 9.622 1.00 96.94 314 VAL A N 1
ATOM 2248 C CA . VAL A 1 314 ? -3.293 -2.510 9.451 1.00 96.94 314 VAL A CA 1
ATOM 2249 C C . VAL A 1 314 ? -2.596 -2.160 10.765 1.00 96.94 314 VAL A C 1
ATOM 2251 O O . VAL A 1 314 ? -3.241 -1.952 11.794 1.00 96.94 314 VAL A O 1
ATOM 2254 N N . GLN A 1 315 ? -1.273 -2.047 10.705 1.00 96.50 315 GLN A N 1
ATOM 2255 C CA . GLN A 1 315 ? -0.404 -1.697 11.824 1.00 96.50 315 GLN A CA 1
ATOM 2256 C C . GLN A 1 315 ? 0.280 -0.346 11.586 1.00 96.50 315 GLN A C 1
ATOM 2258 O O . GLN A 1 315 ? 0.597 0.017 10.455 1.00 96.50 315 GLN A O 1
ATOM 2263 N N . PHE A 1 316 ? 0.510 0.401 12.660 1.00 94.88 316 PHE A N 1
ATOM 2264 C CA . PHE A 1 316 ? 1.019 1.764 12.684 1.00 94.88 316 PHE A CA 1
ATOM 2265 C C . PHE A 1 316 ? 2.287 1.814 13.532 1.00 94.88 316 PHE A C 1
ATOM 2267 O O . PHE A 1 316 ? 2.209 1.908 14.752 1.00 94.88 316 PHE A O 1
ATOM 2274 N N . ASP A 1 317 ? 3.454 1.793 12.896 1.00 92.06 317 ASP A N 1
ATOM 2275 C CA . ASP A 1 317 ? 4.722 1.894 13.622 1.00 92.06 317 ASP A CA 1
ATOM 2276 C C . ASP A 1 317 ? 5.058 3.372 13.894 1.00 92.06 317 ASP A C 1
ATOM 2278 O O . ASP A 1 317 ? 5.058 3.846 15.030 1.00 92.06 317 ASP A O 1
ATOM 2282 N N . SER A 1 318 ? 5.196 4.174 12.833 1.00 87.38 318 SER A N 1
ATOM 2283 C CA . SER A 1 318 ? 5.590 5.589 12.950 1.00 87.38 318 SER A CA 1
ATOM 2284 C C . SER A 1 318 ? 4.486 6.514 13.473 1.00 87.38 318 SER A C 1
ATOM 2286 O O . SER A 1 318 ? 4.748 7.530 14.121 1.00 87.38 318 SER A O 1
ATOM 2288 N N . ILE A 1 319 ? 3.225 6.174 13.209 1.00 91.12 319 ILE A N 1
ATOM 2289 C CA . ILE A 1 319 ? 2.077 6.991 13.618 1.00 91.12 319 ILE A CA 1
ATOM 2290 C C . ILE A 1 319 ? 1.807 6.844 15.122 1.00 91.12 319 ILE A C 1
ATOM 2292 O O . ILE A 1 319 ? 1.310 7.784 15.751 1.00 91.12 319 ILE A O 1
ATOM 2296 N N . LEU A 1 320 ? 2.200 5.720 15.727 1.00 94.12 320 LEU A N 1
ATOM 2297 C CA . LEU A 1 320 ? 1.999 5.464 17.150 1.00 94.12 320 LEU A CA 1
ATOM 2298 C C . LEU A 1 320 ? 2.758 6.465 18.029 1.00 94.12 320 LEU A C 1
ATOM 2300 O O . LEU A 1 320 ? 2.210 6.941 19.022 1.00 94.12 320 LEU A O 1
ATOM 2304 N N . GLU A 1 321 ? 3.967 6.873 17.632 1.00 93.81 321 GLU A N 1
ATOM 2305 C CA . GLU A 1 321 ? 4.720 7.927 18.327 1.00 93.81 321 GLU A CA 1
ATOM 2306 C C . GLU A 1 321 ? 3.951 9.259 18.327 1.00 93.81 321 GLU A C 1
ATOM 2308 O O . GLU A 1 321 ? 3.825 9.923 19.361 1.00 93.81 321 GLU A O 1
ATOM 2313 N N . SER A 1 322 ? 3.359 9.620 17.183 1.00 93.75 322 SER A N 1
ATOM 2314 C CA . SER A 1 322 ? 2.552 10.839 17.052 1.00 93.75 322 SER A CA 1
ATOM 2315 C C . SER A 1 322 ? 1.279 10.788 17.898 1.00 93.75 322 SER A C 1
ATOM 2317 O O . SER A 1 322 ? 0.892 11.806 18.472 1.00 93.75 322 SER A O 1
ATOM 2319 N N . ILE A 1 323 ? 0.635 9.623 18.003 1.00 95.94 323 ILE A N 1
ATOM 2320 C CA . ILE A 1 323 ? -0.532 9.416 18.871 1.00 95.94 323 ILE A CA 1
ATOM 2321 C C . ILE A 1 323 ? -0.126 9.507 20.347 1.00 95.94 323 ILE A C 1
ATOM 2323 O O . ILE A 1 323 ? -0.778 10.209 21.120 1.00 95.94 323 ILE A O 1
ATOM 2327 N N . ASN A 1 324 ? 0.979 8.870 20.733 1.00 96.81 324 ASN A N 1
ATOM 2328 C CA . ASN A 1 324 ? 1.493 8.906 22.101 1.00 96.81 324 ASN A CA 1
ATOM 2329 C C . ASN A 1 324 ? 1.853 10.319 22.559 1.00 96.81 324 ASN A C 1
ATOM 2331 O O . ASN A 1 324 ? 1.584 10.694 23.702 1.00 96.81 324 ASN A O 1
ATOM 2335 N N . ALA A 1 325 ? 2.364 11.154 21.655 1.00 96.38 325 ALA A N 1
ATOM 2336 C CA . ALA A 1 325 ? 2.592 12.564 21.945 1.00 96.38 325 ALA A CA 1
ATOM 2337 C C . ALA A 1 325 ? 1.302 13.323 22.328 1.00 96.38 325 ALA A C 1
ATOM 2339 O O . ALA A 1 325 ? 1.378 14.265 23.115 1.00 96.38 325 ALA A O 1
ATOM 2340 N N . LEU A 1 326 ? 0.125 12.918 21.825 1.00 96.44 326 LEU A N 1
ATOM 2341 C CA . LEU A 1 326 ? -1.162 13.557 22.146 1.00 96.44 326 LEU A CA 1
ATOM 2342 C C . LEU A 1 326 ? -1.681 13.207 23.540 1.00 96.44 326 LEU A C 1
ATOM 2344 O O . LEU A 1 326 ? -2.400 14.006 24.139 1.00 96.44 326 LEU A O 1
ATOM 2348 N N . VAL A 1 327 ? -1.365 12.010 24.034 1.00 96.25 327 VAL A N 1
ATOM 2349 C CA . VAL A 1 327 ? -1.910 11.489 25.297 1.00 96.25 327 VAL A CA 1
ATOM 2350 C C . VAL A 1 327 ? -0.921 11.542 26.459 1.00 96.25 327 VAL A C 1
ATOM 2352 O O . VAL A 1 327 ? -1.286 11.275 27.603 1.00 96.25 327 VAL A O 1
ATOM 2355 N N . LYS A 1 328 ? 0.319 11.955 26.190 1.00 95.31 328 LYS A N 1
ATOM 2356 C CA . LYS A 1 328 ? 1.387 12.048 27.188 1.00 95.31 328 LYS A CA 1
ATOM 2357 C C . LYS A 1 328 ? 1.001 12.883 28.412 1.00 95.31 328 LYS A C 1
ATOM 2359 O O . LYS A 1 328 ? 1.290 12.486 29.538 1.00 95.31 328 LYS A O 1
ATOM 2364 N N . ASP A 1 329 ? 0.317 14.008 28.206 1.00 94.44 329 ASP A N 1
ATOM 2365 C CA . ASP A 1 329 ? -0.062 14.930 29.288 1.00 94.44 329 ASP A CA 1
ATOM 2366 C C . ASP A 1 329 ? -1.138 14.357 30.228 1.00 94.44 329 ASP A C 1
ATOM 2368 O O . ASP A 1 329 ? -1.284 14.832 31.354 1.00 94.44 329 ASP A O 1
ATOM 2372 N N . ILE A 1 330 ? -1.874 13.330 29.788 1.00 94.69 330 ILE A N 1
ATOM 2373 C CA . ILE A 1 330 ? -2.863 12.611 30.606 1.00 94.69 330 ILE A CA 1
ATOM 2374 C C . ILE A 1 330 ? -2.326 11.277 31.143 1.00 94.69 330 ILE A C 1
ATOM 2376 O O . ILE A 1 330 ? -3.082 10.517 31.738 1.00 94.69 330 ILE A O 1
ATOM 2380 N N . GLY A 1 331 ? -1.028 11.001 30.968 1.00 95.94 331 GLY A N 1
ATOM 2381 C CA . GLY A 1 331 ? -0.361 9.831 31.539 1.00 95.94 331 GLY A CA 1
ATOM 2382 C C . GLY A 1 331 ? -0.742 8.494 30.902 1.00 95.94 331 GLY A C 1
ATOM 2383 O O . GLY A 1 331 ? -0.482 7.459 31.507 1.00 95.94 331 GLY A O 1
ATOM 2384 N N . LEU A 1 332 ? -1.349 8.506 29.712 1.00 96.50 332 LEU A N 1
ATOM 2385 C CA . LEU A 1 332 ? -1.634 7.286 28.959 1.00 96.50 332 LEU A CA 1
ATOM 2386 C C . LEU A 1 332 ? -0.487 6.9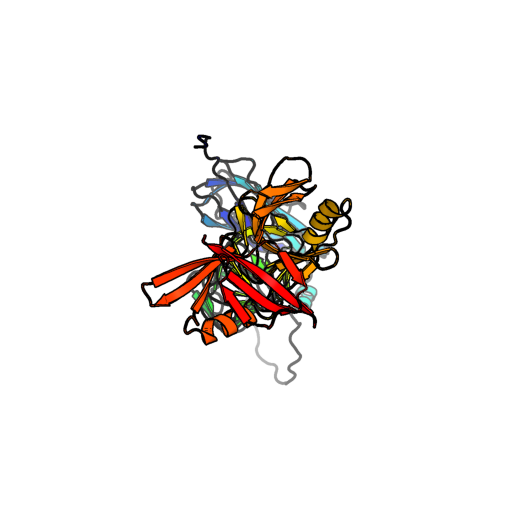59 28.005 1.00 96.50 332 LEU A C 1
ATOM 2388 O O . LEU A 1 332 ? 0.147 7.851 27.440 1.00 96.50 332 LEU A O 1
ATOM 2392 N N . GLU A 1 333 ? -0.295 5.666 27.782 1.00 97.31 333 GLU A N 1
ATOM 2393 C CA . GLU A 1 333 ? 0.536 5.116 26.720 1.00 97.31 333 GLU A CA 1
ATOM 2394 C C . GLU A 1 333 ? -0.364 4.274 25.815 1.00 97.31 333 GLU A C 1
ATOM 2396 O O . GLU A 1 333 ? -1.057 3.365 26.276 1.00 97.31 333 GLU A O 1
ATOM 2401 N N . VAL A 1 334 ? -0.398 4.636 24.537 1.00 97.56 334 VAL A N 1
ATOM 2402 C CA . VAL A 1 334 ? -1.077 3.894 23.483 1.00 97.56 334 VAL A CA 1
ATOM 2403 C C . VAL A 1 334 ? -0.097 2.890 22.898 1.00 97.56 334 VAL A C 1
ATOM 2405 O O . VAL A 1 334 ? 0.972 3.251 22.400 1.00 97.56 334 VAL A O 1
ATOM 2408 N N . THR A 1 335 ? -0.491 1.627 22.921 1.00 97.00 335 THR A N 1
ATOM 2409 C CA . THR A 1 335 ? 0.160 0.530 22.212 1.00 97.00 335 THR A CA 1
ATOM 2410 C C . THR A 1 335 ? -0.754 0.041 21.095 1.00 97.00 335 THR A C 1
ATOM 2412 O O . THR A 1 335 ? -1.928 0.415 21.022 1.00 97.00 335 THR A O 1
ATOM 2415 N N . GLN A 1 336 ? -0.227 -0.787 20.197 1.00 95.88 336 GLN A N 1
ATOM 2416 C CA . GLN A 1 336 ? -1.046 -1.481 19.214 1.00 95.88 336 GLN A CA 1
ATOM 2417 C C . GLN A 1 336 ? -0.960 -2.988 19.434 1.00 95.88 336 GLN A C 1
ATOM 2419 O O . GLN A 1 336 ? 0.130 -3.543 19.554 1.00 95.88 336 GLN A O 1
ATOM 2424 N N . ASN A 1 337 ? -2.120 -3.639 19.473 1.00 92.81 337 ASN A N 1
ATOM 2425 C CA . ASN A 1 337 ? -2.252 -5.087 19.483 1.00 92.81 337 ASN A CA 1
ATOM 2426 C C . ASN A 1 337 ? -3.078 -5.497 18.259 1.00 92.81 337 ASN A C 1
ATOM 2428 O O . ASN A 1 337 ? -4.241 -5.106 18.134 1.00 92.81 337 ASN A O 1
ATOM 2432 N N . ALA A 1 338 ? -2.457 -6.234 17.336 1.00 88.75 338 ALA A N 1
ATOM 2433 C CA . ALA A 1 338 ? -3.010 -6.520 16.014 1.00 88.75 338 ALA A CA 1
ATOM 2434 C C . ALA A 1 338 ? -3.473 -5.232 15.295 1.00 88.75 338 ALA A C 1
ATOM 2436 O O . ALA A 1 338 ? -2.659 -4.349 15.036 1.00 88.75 338 ALA A O 1
ATOM 2437 N N . ASP A 1 339 ? -4.762 -5.102 14.978 1.00 89.62 339 ASP A N 1
ATOM 2438 C CA . ASP A 1 339 ? -5.346 -3.937 14.302 1.00 89.62 339 ASP A CA 1
ATOM 2439 C C . ASP A 1 339 ? -6.018 -2.933 15.262 1.00 89.62 339 ASP A C 1
ATOM 2441 O O . ASP A 1 339 ? -6.727 -2.023 14.822 1.00 89.62 339 ASP A O 1
ATOM 2445 N N . GLN A 1 340 ? -5.787 -3.063 16.575 1.00 95.38 340 GLN A N 1
ATOM 2446 C CA . GLN A 1 340 ? -6.394 -2.221 17.607 1.00 95.38 340 GLN A CA 1
ATOM 2447 C C . GLN A 1 340 ? -5.359 -1.379 18.348 1.00 95.38 340 GLN A C 1
ATOM 2449 O O . GLN A 1 340 ? -4.359 -1.893 18.847 1.00 95.38 340 GLN A O 1
ATOM 2454 N N . LEU A 1 341 ? -5.646 -0.088 18.498 1.00 97.50 341 LEU A N 1
ATOM 2455 C CA . LEU A 1 341 ? -4.941 0.785 19.429 1.00 97.50 341 LEU A CA 1
ATOM 2456 C C . LEU A 1 341 ? -5.518 0.593 20.830 1.00 97.50 341 LEU A C 1
ATOM 2458 O O . LEU A 1 341 ? -6.737 0.656 21.016 1.00 97.50 341 LEU A O 1
ATOM 2462 N N . GLN A 1 342 ? -4.647 0.387 21.810 1.00 97.75 342 GLN A N 1
ATOM 2463 C CA . GLN A 1 342 ? -5.012 0.105 23.191 1.00 97.75 342 GLN A CA 1
ATOM 2464 C C . GLN A 1 342 ? -4.297 1.055 24.144 1.00 97.75 342 GLN A C 1
ATOM 2466 O O . GLN A 1 342 ? -3.157 1.435 23.908 1.00 97.75 342 GLN A O 1
ATOM 2471 N N . ALA A 1 343 ? -4.961 1.440 25.229 1.00 97.69 343 ALA A N 1
ATOM 2472 C CA . ALA A 1 343 ? -4.350 2.200 26.316 1.00 97.69 343 ALA A CA 1
ATOM 2473 C C . ALA A 1 343 ? -4.942 1.751 27.649 1.00 97.69 343 ALA A C 1
ATOM 2475 O O . ALA A 1 343 ? -6.137 1.464 27.727 1.00 97.69 343 ALA A O 1
ATOM 2476 N N . GLN A 1 344 ? -4.135 1.717 28.706 1.00 97.38 344 GLN A N 1
ATOM 2477 C CA . GLN A 1 344 ? -4.577 1.274 30.028 1.00 97.38 344 GLN A CA 1
ATOM 2478 C C . GLN A 1 344 ? -4.445 2.385 31.074 1.00 97.38 344 GLN A C 1
ATOM 2480 O O . GLN A 1 344 ? -3.417 3.050 31.154 1.00 97.38 344 GLN A O 1
ATOM 2485 N N . ASP A 1 345 ? -5.476 2.532 31.910 1.00 97.19 345 ASP A N 1
ATOM 2486 C CA . ASP A 1 345 ? -5.491 3.400 33.092 1.00 97.19 345 ASP A CA 1
ATOM 2487 C C . ASP A 1 345 ? -6.040 2.620 34.294 1.00 97.19 345 ASP A C 1
ATOM 2489 O O . ASP A 1 345 ? -7.245 2.383 34.423 1.00 97.19 345 ASP A O 1
ATOM 2493 N N . GLY A 1 346 ? -5.138 2.133 35.148 1.00 96.31 346 GLY A N 1
ATOM 2494 C CA . GLY A 1 346 ? -5.492 1.265 36.269 1.00 96.31 346 GLY A CA 1
ATOM 2495 C C . GLY A 1 346 ? -6.235 0.003 35.813 1.00 96.31 346 GLY A C 1
ATOM 2496 O O . GLY A 1 346 ? -5.672 -0.853 35.125 1.00 96.31 346 GLY A O 1
ATOM 2497 N N . THR A 1 347 ? -7.503 -0.120 36.212 1.00 97.31 347 THR A N 1
ATOM 2498 C CA . THR A 1 347 ? -8.380 -1.256 35.875 1.00 97.31 347 THR A CA 1
ATOM 2499 C C . THR A 1 347 ? -9.146 -1.068 34.563 1.00 97.31 347 THR A C 1
ATOM 2501 O O . THR A 1 347 ? -9.866 -1.977 34.149 1.00 97.31 347 THR A O 1
ATOM 2504 N N . VAL A 1 348 ? -9.008 0.081 33.897 1.00 98.06 348 VAL A N 1
ATOM 2505 C CA . VAL A 1 348 ? -9.697 0.407 32.643 1.00 98.06 348 VAL A CA 1
ATOM 2506 C C . VAL A 1 348 ? -8.766 0.150 31.462 1.00 98.06 348 VAL A C 1
ATOM 2508 O O . VAL A 1 348 ? -7.636 0.631 31.452 1.00 98.06 348 VAL A O 1
ATOM 2511 N N . LEU A 1 349 ? -9.236 -0.595 30.461 1.00 98.12 349 LEU A N 1
ATOM 2512 C CA . LEU A 1 349 ? -8.535 -0.797 29.189 1.00 98.12 349 LEU A CA 1
ATOM 2513 C C . LEU A 1 349 ? -9.378 -0.197 28.073 1.00 98.12 349 LEU A C 1
ATOM 2515 O O . LEU A 1 349 ? -10.492 -0.658 27.826 1.00 98.12 349 LEU A O 1
ATOM 2519 N N . TYR A 1 350 ? -8.848 0.823 27.414 1.00 98.00 350 TYR A N 1
ATOM 2520 C CA . TYR A 1 350 ? -9.421 1.443 26.228 1.00 98.00 350 TYR A CA 1
ATOM 2521 C C . TYR A 1 350 ? -8.961 0.680 24.989 1.00 98.00 350 TYR A C 1
ATOM 2523 O O . TYR A 1 350 ? -7.790 0.311 24.906 1.00 98.00 350 TYR A O 1
ATOM 2531 N N . ALA A 1 351 ? -9.858 0.470 24.027 1.00 97.56 351 ALA A N 1
ATOM 2532 C CA . ALA A 1 351 ? -9.506 -0.142 22.751 1.00 97.56 351 ALA A CA 1
ATOM 2533 C C . ALA A 1 351 ? -10.302 0.472 21.600 1.00 97.56 351 ALA A C 1
ATOM 2535 O O . ALA A 1 351 ? -11.535 0.553 21.646 1.00 97.56 351 ALA A O 1
ATOM 2536 N N . VAL A 1 352 ? -9.592 0.879 20.552 1.00 97.44 352 VAL A N 1
ATOM 2537 C CA . VAL A 1 352 ? -10.183 1.410 19.325 1.00 97.44 352 VAL A CA 1
ATOM 2538 C C . VAL A 1 352 ? -9.536 0.801 18.093 1.00 97.44 352 VAL A C 1
ATOM 2540 O O . VAL A 1 352 ? -8.343 0.520 18.077 1.00 97.44 352 VAL A O 1
ATOM 2543 N N . LYS A 1 353 ? -10.318 0.648 17.030 1.00 95.81 353 LYS A N 1
ATOM 2544 C CA . LYS A 1 353 ? -9.845 0.273 15.702 1.00 95.81 353 LYS A CA 1
ATOM 2545 C C . LYS A 1 353 ? -9.809 1.508 14.819 1.00 95.81 353 LYS A C 1
ATOM 2547 O O . LYS A 1 353 ? -10.812 2.215 14.709 1.00 95.81 353 LYS A O 1
ATOM 2552 N N . VAL A 1 354 ? -8.665 1.770 14.199 1.00 96.31 354 VAL A N 1
ATOM 2553 C CA . VAL A 1 354 ? -8.524 2.858 13.226 1.00 96.31 354 VAL A CA 1
ATOM 2554 C C . VAL A 1 354 ? -9.262 2.471 11.948 1.00 96.31 354 VAL A C 1
ATOM 2556 O O . VAL A 1 354 ? -9.099 1.358 11.460 1.00 96.31 354 VAL A O 1
ATOM 2559 N N . ILE A 1 355 ? -10.087 3.379 11.430 1.00 95.81 355 ILE A N 1
ATOM 2560 C CA . ILE A 1 355 ? -10.920 3.122 10.244 1.00 95.81 355 ILE A CA 1
ATOM 2561 C C . ILE A 1 355 ? -10.584 4.047 9.079 1.00 95.81 355 ILE A C 1
ATOM 2563 O O . ILE A 1 355 ? -10.731 3.663 7.922 1.00 95.81 355 ILE A O 1
ATOM 2567 N N . GLU A 1 356 ? -10.119 5.260 9.373 1.00 96.06 356 GLU A N 1
ATOM 2568 C CA . GLU A 1 356 ? -9.904 6.284 8.359 1.00 96.06 356 GLU A CA 1
ATOM 2569 C C . GLU A 1 356 ? -8.821 7.273 8.792 1.00 96.06 356 GLU A C 1
ATOM 2571 O O . GLU A 1 356 ? -8.665 7.552 9.987 1.00 96.06 356 GLU A O 1
ATOM 2576 N N . SER A 1 357 ? -8.114 7.857 7.825 1.00 95.62 357 SER A N 1
ATOM 2577 C CA . SER A 1 357 ? -7.342 9.080 8.040 1.00 95.62 357 SER A CA 1
ATOM 2578 C C . SER A 1 357 ? -7.618 10.140 6.983 1.00 95.62 357 SER A C 1
ATOM 2580 O O . SER A 1 357 ? -7.764 9.836 5.800 1.00 95.62 357 SER A O 1
ATOM 2582 N N . ASN A 1 358 ? -7.590 11.393 7.423 1.00 96.00 358 ASN A N 1
ATOM 2583 C CA . ASN A 1 358 ? -7.703 12.587 6.594 1.00 96.00 358 ASN A CA 1
ATOM 2584 C C . ASN A 1 358 ? -6.641 13.617 6.983 1.00 96.00 358 ASN A C 1
ATOM 2586 O O . ASN A 1 358 ? -6.110 13.576 8.093 1.00 96.00 358 ASN A O 1
ATOM 2590 N N . ARG A 1 359 ? -6.365 14.601 6.126 1.00 93.00 359 ARG A N 1
ATOM 2591 C CA . ARG A 1 359 ? -5.586 15.780 6.509 1.00 93.00 359 ARG A CA 1
ATOM 2592 C C . ARG A 1 359 ? -6.494 16.836 7.124 1.00 93.00 359 ARG A C 1
ATOM 2594 O O . ARG A 1 359 ? -7.494 17.266 6.550 1.00 93.00 359 ARG A O 1
ATOM 2601 N N . ALA A 1 360 ? -6.114 17.331 8.295 1.00 90.44 360 ALA A N 1
ATOM 2602 C CA . ALA A 1 360 ? -6.803 18.420 8.969 1.00 90.44 360 ALA A CA 1
ATOM 2603 C C . ALA A 1 360 ? -5.802 19.469 9.447 1.00 90.44 360 ALA A C 1
ATOM 2605 O O . ALA A 1 360 ? -5.033 19.233 10.370 1.00 90.44 360 ALA A O 1
ATOM 2606 N N . LYS A 1 361 ? -5.887 20.679 8.880 1.00 89.19 361 LYS A N 1
ATOM 2607 C CA . LYS A 1 361 ? -5.118 21.853 9.328 1.00 89.19 361 LYS A CA 1
ATOM 2608 C C . LYS A 1 361 ? -5.682 22.390 10.642 1.00 89.19 361 LYS A C 1
ATOM 2610 O O . LYS A 1 361 ? -6.409 23.387 10.669 1.00 89.19 361 LYS A O 1
ATOM 2615 N N . ARG A 1 362 ? -5.440 21.671 11.732 1.00 91.25 362 ARG A N 1
ATOM 2616 C CA . ARG A 1 362 ? -5.966 21.963 13.068 1.00 91.25 362 ARG A CA 1
ATOM 2617 C C . ARG A 1 362 ? -4.879 21.709 14.098 1.00 91.25 362 ARG A C 1
ATOM 2619 O O . ARG A 1 362 ? -3.971 20.922 13.889 1.00 91.25 362 ARG A O 1
ATOM 2626 N N . LYS A 1 363 ? -5.001 22.362 15.254 1.00 93.75 363 LYS A N 1
ATOM 2627 C CA . LYS A 1 363 ? -4.102 22.093 16.375 1.00 93.75 363 LYS A CA 1
ATOM 2628 C C . LYS A 1 363 ? -4.219 20.623 16.791 1.00 93.75 363 LYS A C 1
ATOM 2630 O O . LYS A 1 363 ? -5.339 20.123 16.944 1.00 93.75 363 LYS A O 1
ATOM 2635 N N . ALA A 1 364 ? -3.065 20.008 17.037 1.00 96.44 364 ALA A N 1
ATOM 2636 C CA . ALA A 1 364 ? -2.950 18.679 17.611 1.00 96.44 364 ALA A CA 1
ATOM 2637 C C . ALA A 1 364 ? -3.891 18.517 18.821 1.00 96.44 364 ALA A C 1
ATOM 2639 O O . ALA A 1 364 ? -3.902 19.365 19.722 1.00 96.44 364 ALA A O 1
ATOM 2640 N N . SER A 1 365 ? -4.742 17.491 18.802 1.00 96.94 365 SER A N 1
ATOM 2641 C CA . SER A 1 365 ? -5.726 17.232 19.858 1.00 96.94 365 SER A CA 1
ATOM 2642 C C . SER A 1 365 ? -6.262 15.804 19.813 1.00 96.94 365 SER A C 1
ATOM 2644 O O . SER A 1 365 ? -6.371 15.205 18.748 1.00 96.94 365 SER A O 1
ATOM 2646 N N . LEU A 1 366 ? -6.664 15.296 20.977 1.00 97.00 366 LEU A N 1
ATOM 2647 C CA . LEU A 1 366 ? -7.497 14.106 21.115 1.00 97.00 366 LEU A CA 1
ATOM 2648 C C . LEU A 1 366 ? -8.958 14.541 21.283 1.00 97.00 366 LEU A C 1
ATOM 2650 O O . LEU A 1 366 ? -9.245 15.432 22.089 1.00 97.00 366 LEU A O 1
ATOM 2654 N N . ARG A 1 367 ? -9.891 13.933 20.545 1.00 96.31 367 ARG A N 1
ATOM 2655 C CA . ARG A 1 367 ? -11.326 14.230 20.676 1.00 96.31 367 ARG A CA 1
ATOM 2656 C C . ARG A 1 367 ? -12.148 12.959 20.763 1.00 96.31 367 ARG A C 1
ATOM 2658 O O . ARG A 1 367 ? -11.956 12.041 19.978 1.00 96.31 367 ARG A O 1
ATOM 2665 N N . LEU A 1 368 ? -13.121 12.964 21.666 1.00 96.12 368 LEU A N 1
ATOM 2666 C CA . LEU A 1 368 ? -14.136 11.927 21.775 1.00 96.12 368 LEU A CA 1
ATOM 2667 C C . LEU A 1 368 ? -15.473 12.477 21.273 1.00 96.12 368 LEU A C 1
ATOM 2669 O O . LEU A 1 368 ? -15.908 13.554 21.685 1.00 96.12 368 LEU A O 1
ATOM 2673 N N . THR A 1 369 ? -16.123 11.749 20.374 1.00 94.38 369 THR A N 1
ATOM 2674 C CA . THR A 1 369 ? -17.454 12.103 19.859 1.00 94.38 369 THR A CA 1
ATOM 2675 C C . THR A 1 369 ? -18.565 11.543 20.759 1.00 94.38 369 THR A C 1
ATOM 2677 O O . THR A 1 369 ? -18.330 10.590 21.504 1.00 94.38 369 THR A O 1
ATOM 2680 N N . PRO A 1 370 ? -19.811 12.053 20.671 1.00 90.38 370 PRO A N 1
ATOM 2681 C CA . PRO A 1 370 ? -20.956 11.465 21.380 1.00 90.38 370 PRO A CA 1
ATOM 2682 C C . PRO A 1 370 ? -21.210 9.993 21.026 1.00 90.38 370 PRO A C 1
ATOM 2684 O O . PRO A 1 370 ? -21.776 9.248 21.817 1.00 90.38 370 PRO A O 1
ATOM 2687 N N . THR A 1 371 ? -20.773 9.574 19.837 1.00 87.31 371 THR A N 1
ATOM 2688 C CA . THR A 1 371 ? -20.848 8.197 19.341 1.00 87.31 371 THR A CA 1
ATOM 2689 C C . THR A 1 371 ? -19.667 7.329 19.779 1.00 87.31 371 THR A C 1
ATOM 2691 O O . THR A 1 371 ? -19.544 6.207 19.303 1.00 87.31 371 THR A O 1
ATOM 2694 N N . GLN A 1 372 ? -18.808 7.842 20.665 1.00 91.75 372 GLN A N 1
ATOM 2695 C CA . GLN A 1 372 ? -17.584 7.212 21.169 1.00 91.75 372 GLN A CA 1
ATOM 2696 C C . GLN A 1 372 ? -16.473 6.984 20.131 1.00 91.75 372 GLN A C 1
ATOM 2698 O O . GLN A 1 372 ? -15.458 6.375 20.454 1.00 91.75 372 GLN A O 1
ATOM 2703 N N . ALA A 1 373 ? -16.610 7.516 18.914 1.00 95.50 373 ALA A N 1
ATOM 2704 C CA . ALA A 1 373 ? -15.493 7.574 17.976 1.00 95.50 373 ALA A CA 1
ATOM 2705 C C . ALA A 1 373 ? -14.414 8.515 18.523 1.00 95.50 373 ALA A C 1
ATOM 2707 O O . ALA A 1 373 ? -14.737 9.583 19.064 1.00 95.50 373 ALA A O 1
ATOM 2708 N N . VAL A 1 374 ? -13.159 8.116 18.361 1.00 97.25 374 VAL A N 1
ATOM 2709 C CA . VAL A 1 374 ? -11.977 8.848 18.805 1.00 97.25 374 VAL A CA 1
ATOM 2710 C C . VAL A 1 374 ? -11.293 9.449 17.588 1.00 97.25 374 VAL A C 1
ATOM 2712 O O . VAL A 1 374 ? -11.037 8.752 16.611 1.00 97.25 374 VAL A O 1
ATOM 2715 N N . HIS A 1 375 ? -10.995 10.742 17.658 1.00 97.56 375 HIS A N 1
ATOM 2716 C CA .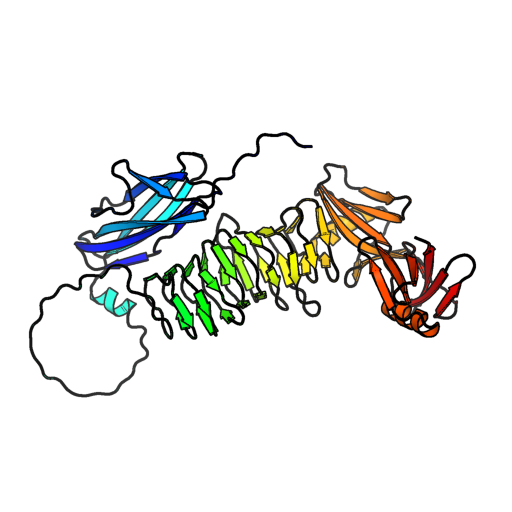 HIS A 1 375 ? -10.178 11.434 16.671 1.00 97.56 375 HIS A CA 1
ATOM 2717 C C . HIS A 1 375 ? -8.822 11.771 17.274 1.00 97.56 375 HIS A C 1
ATOM 2719 O O . HIS A 1 375 ? -8.752 12.492 18.278 1.00 97.56 375 HIS A O 1
ATOM 2725 N N . PHE A 1 376 ? -7.761 11.294 16.633 1.00 97.56 376 PHE A N 1
ATOM 2726 C CA . PHE A 1 376 ? -6.392 11.702 16.913 1.00 97.56 376 PHE A CA 1
ATOM 2727 C C . PHE A 1 376 ? -5.974 12.706 15.845 1.00 97.56 376 PHE A C 1
ATOM 2729 O O . PHE A 1 376 ? -5.715 12.330 14.707 1.00 97.56 376 PHE A O 1
ATOM 2736 N N . ILE A 1 377 ? -5.926 13.986 16.205 1.00 97.00 377 ILE A N 1
ATOM 2737 C CA . ILE A 1 377 ? -5.388 15.034 15.339 1.00 97.00 377 ILE A CA 1
ATOM 2738 C C . ILE A 1 377 ? -3.924 15.208 15.726 1.00 97.00 377 ILE A C 1
ATOM 2740 O O . ILE A 1 377 ? -3.639 15.734 16.803 1.00 97.00 377 ILE A O 1
ATOM 2744 N N . THR A 1 378 ? -3.001 14.739 14.894 1.00 95.69 378 THR A N 1
ATOM 2745 C CA . THR A 1 378 ? -1.558 14.764 15.166 1.00 95.69 378 THR A CA 1
ATOM 2746 C C . THR A 1 378 ? -0.947 16.143 14.888 1.00 95.69 378 THR A C 1
ATOM 2748 O O . THR A 1 378 ? -1.567 17.026 14.296 1.00 95.69 378 THR A O 1
ATOM 2751 N N . ALA A 1 379 ? 0.313 16.340 15.290 1.00 93.81 379 ALA A N 1
ATOM 2752 C CA . ALA A 1 379 ? 1.079 17.539 14.936 1.00 93.81 379 ALA A CA 1
ATOM 2753 C C . ALA A 1 379 ? 1.439 17.621 13.438 1.00 93.81 379 ALA A C 1
ATOM 2755 O O . ALA A 1 379 ? 1.838 18.680 12.963 1.00 93.81 379 ALA A O 1
ATOM 2756 N N . THR A 1 380 ? 1.293 16.517 12.702 1.00 90.81 380 THR A N 1
ATOM 2757 C CA . THR A 1 380 ? 1.531 16.417 11.254 1.00 90.81 380 THR A CA 1
ATOM 2758 C C . THR A 1 380 ? 0.267 16.673 10.426 1.00 90.81 380 THR A C 1
ATOM 2760 O O . THR A 1 380 ? 0.228 16.346 9.239 1.00 90.81 380 THR A O 1
ATOM 2763 N N . ASP A 1 381 ? -0.759 17.280 11.036 1.00 94.00 381 ASP A N 1
ATOM 2764 C CA . ASP A 1 381 ? -2.068 17.555 10.433 1.00 94.00 381 ASP A CA 1
ATOM 2765 C C . ASP A 1 381 ? -2.809 16.286 9.971 1.00 94.00 381 ASP A C 1
ATOM 2767 O O . ASP A 1 381 ? -3.585 16.347 9.018 1.00 94.00 381 ASP A O 1
ATOM 2771 N N . LEU A 1 382 ? -2.581 15.133 10.607 1.00 95.56 382 LEU A N 1
ATOM 2772 C CA . LEU A 1 382 ? -3.328 13.903 10.334 1.00 95.56 382 LEU A CA 1
ATOM 2773 C C . LEU A 1 382 ? -4.495 13.788 11.322 1.00 95.56 382 LEU A C 1
ATOM 2775 O O . LEU A 1 382 ? -4.271 13.805 12.527 1.00 95.56 382 LEU A O 1
ATOM 2779 N N . ASP A 1 383 ? -5.725 13.683 10.824 1.00 97.44 383 ASP A N 1
ATOM 2780 C CA . ASP A 1 383 ? -6.946 13.381 11.580 1.00 97.44 383 ASP A CA 1
ATOM 2781 C C . ASP A 1 383 ? -7.271 11.899 11.397 1.00 97.44 383 ASP A C 1
ATOM 2783 O O . ASP A 1 383 ? -7.766 11.476 10.351 1.00 97.44 383 ASP A O 1
ATOM 2787 N N . ILE A 1 384 ? -6.923 11.106 12.404 1.00 97.19 384 ILE A N 1
ATOM 2788 C CA . ILE A 1 384 ? -7.144 9.664 12.429 1.00 97.19 384 ILE A CA 1
ATOM 2789 C C . ILE A 1 384 ? -8.458 9.406 13.149 1.00 97.19 384 ILE A C 1
ATOM 2791 O O . ILE A 1 384 ? -8.586 9.714 14.336 1.00 97.19 384 ILE A O 1
ATOM 2795 N N . THR A 1 385 ? -9.410 8.795 12.452 1.00 97.38 385 THR A N 1
ATOM 2796 C CA . THR A 1 385 ? -10.686 8.381 13.034 1.00 97.38 385 THR A CA 1
ATOM 2797 C C . THR A 1 385 ? -10.611 6.917 13.444 1.00 97.38 385 THR A C 1
ATOM 2799 O O . THR A 1 385 ? -10.290 6.041 12.638 1.00 97.38 385 THR A O 1
ATOM 2802 N N . ALA A 1 386 ? -10.954 6.645 14.699 1.00 97.44 386 ALA A N 1
ATOM 2803 C CA . ALA A 1 386 ? -11.019 5.306 15.257 1.00 97.44 386 ALA A CA 1
ATOM 2804 C C . ALA A 1 386 ? -12.366 5.056 15.950 1.00 97.44 386 ALA A C 1
ATOM 2806 O O . ALA A 1 386 ? -12.972 5.967 16.520 1.00 97.44 386 ALA A O 1
ATOM 2807 N N . GLN A 1 387 ? -12.851 3.819 15.897 1.00 97.06 387 GLN A N 1
ATOM 2808 C CA . GLN A 1 387 ? -14.107 3.392 16.521 1.00 97.06 387 GLN A CA 1
ATOM 2809 C C . GLN A 1 387 ? -13.822 2.441 17.685 1.00 97.06 387 GLN A C 1
ATOM 2811 O O . GLN A 1 387 ? -12.821 1.729 17.629 1.00 97.06 387 GLN A O 1
ATOM 2816 N N . PRO A 1 388 ? -14.684 2.383 18.716 1.00 97.12 388 PRO A N 1
ATOM 2817 C CA . PRO A 1 388 ? -14.589 1.365 19.760 1.00 97.12 388 PRO A CA 1
ATOM 2818 C C . PRO A 1 388 ? -14.417 -0.043 19.180 1.00 97.12 388 PRO A C 1
ATOM 2820 O O . PRO A 1 388 ? -15.112 -0.408 18.230 1.00 97.12 388 PRO A O 1
ATOM 2823 N N . ALA A 1 389 ? -13.500 -0.826 19.748 1.00 96.62 389 ALA A N 1
ATOM 2824 C CA . ALA A 1 389 ? -13.201 -2.178 19.285 1.00 96.62 389 ALA A CA 1
ATOM 2825 C C . ALA A 1 389 ? -13.669 -3.246 20.283 1.00 96.62 389 ALA A C 1
ATOM 2827 O O . ALA A 1 389 ? -13.654 -3.034 21.498 1.00 96.62 389 ALA A O 1
ATOM 2828 N N . VAL A 1 390 ? -14.059 -4.417 19.770 1.00 96.88 390 VAL A N 1
ATOM 2829 C CA . VAL A 1 390 ? -14.236 -5.621 20.596 1.00 96.88 390 VAL A CA 1
ATOM 2830 C C . VAL A 1 390 ? -12.862 -6.106 21.015 1.00 96.88 390 VAL A C 1
ATOM 2832 O O . VAL A 1 390 ? -12.053 -6.451 20.158 1.00 96.88 390 VAL A O 1
ATOM 2835 N N . GLN A 1 391 ? -12.601 -6.135 22.316 1.00 96.62 391 GLN A N 1
ATOM 2836 C CA . GLN A 1 391 ? -11.256 -6.414 22.830 1.00 96.62 391 GLN A CA 1
ATOM 2837 C C . GLN A 1 391 ? -10.843 -7.885 22.705 1.00 96.62 391 GLN A C 1
ATOM 2839 O O . GLN A 1 391 ? -9.654 -8.175 22.668 1.00 96.62 391 GLN A O 1
ATOM 2844 N N . ASP A 1 392 ? -11.816 -8.792 22.605 1.00 96.38 392 ASP A N 1
ATOM 2845 C CA . ASP A 1 392 ? -11.598 -10.217 22.353 1.00 96.38 392 ASP A CA 1
ATOM 2846 C C . ASP A 1 392 ? -12.729 -10.765 21.467 1.00 96.38 392 ASP A C 1
ATOM 2848 O O . ASP A 1 392 ? -13.805 -11.154 21.935 1.00 96.38 392 ASP A O 1
ATOM 2852 N N . ILE A 1 393 ? -12.520 -10.700 20.149 1.00 94.75 393 ILE A N 1
ATOM 2853 C CA . ILE A 1 393 ? -13.533 -11.105 19.165 1.00 94.75 393 ILE A CA 1
ATOM 2854 C C . ILE A 1 393 ? -13.733 -12.624 19.136 1.00 94.75 393 ILE A C 1
ATOM 2856 O O . ILE A 1 393 ? -14.855 -13.080 18.915 1.00 94.75 393 ILE A O 1
ATOM 2860 N N . GLU A 1 394 ? -12.684 -13.404 19.402 1.00 95.06 394 GLU A N 1
ATOM 2861 C CA . GLU A 1 394 ? -12.744 -14.867 19.415 1.00 95.06 394 GLU A CA 1
ATOM 2862 C C . GLU A 1 394 ? -13.564 -15.361 20.611 1.00 95.06 394 GLU A C 1
ATOM 2864 O O . GLU A 1 394 ? -14.482 -16.171 20.454 1.00 95.06 394 GLU A O 1
ATOM 2869 N N . ALA A 1 395 ? -13.326 -14.817 21.808 1.00 96.69 395 ALA A N 1
ATOM 2870 C CA . ALA A 1 395 ? -14.144 -15.153 22.968 1.00 96.69 395 ALA A CA 1
ATOM 2871 C C . ALA A 1 395 ? -15.597 -14.671 22.805 1.00 96.69 395 ALA A C 1
ATOM 2873 O O . ALA A 1 395 ? -16.520 -15.360 23.253 1.00 96.69 395 ALA A O 1
ATOM 2874 N N . LEU A 1 396 ? -15.833 -13.541 22.120 1.00 97.00 396 LEU A N 1
ATOM 2875 C CA . LEU A 1 396 ? -17.193 -13.085 21.814 1.00 97.00 396 LEU A CA 1
ATOM 2876 C C . LEU A 1 396 ? -17.902 -14.063 20.868 1.00 97.00 396 LEU A C 1
ATOM 2878 O O . LEU A 1 396 ? -19.061 -14.403 21.107 1.00 97.00 396 LEU A O 1
ATOM 2882 N N . GLN A 1 397 ? -17.212 -14.554 19.834 1.00 96.50 397 GLN A N 1
ATOM 2883 C CA . GLN A 1 397 ? -17.723 -15.591 18.930 1.00 96.50 397 GLN A CA 1
ATOM 2884 C C . GLN A 1 397 ? -18.130 -16.851 19.688 1.00 96.50 397 GLN A C 1
ATOM 2886 O O . GLN A 1 397 ? -19.238 -17.352 19.497 1.00 96.50 397 GLN A O 1
ATOM 2891 N N . ILE A 1 398 ? -17.272 -17.333 20.589 1.00 96.44 398 ILE A N 1
ATOM 2892 C CA . ILE A 1 398 ? -17.550 -18.512 21.419 1.00 96.44 398 ILE A CA 1
ATOM 2893 C C . ILE A 1 398 ? -18.774 -18.272 22.314 1.00 96.44 398 ILE A C 1
ATOM 2895 O O . ILE A 1 398 ? -19.664 -19.123 22.393 1.00 96.44 398 ILE A O 1
ATOM 2899 N N . ALA A 1 399 ? -18.853 -17.108 22.965 1.00 96.94 399 ALA A N 1
ATOM 2900 C CA . ALA A 1 399 ? -19.968 -16.762 23.843 1.00 96.94 399 ALA A CA 1
ATOM 2901 C C . ALA A 1 399 ? -21.302 -16.648 23.084 1.00 96.94 399 ALA A C 1
ATOM 2903 O O . ALA A 1 399 ? -22.332 -17.098 23.585 1.00 96.94 399 ALA A O 1
ATOM 2904 N N . LEU A 1 400 ? -21.291 -16.081 21.875 1.00 96.12 400 LEU A N 1
ATOM 2905 C CA . LEU A 1 400 ? -22.473 -15.980 21.018 1.00 96.12 400 LEU A CA 1
ATOM 2906 C C . LEU A 1 400 ? -22.884 -17.339 20.434 1.00 96.12 400 LEU A C 1
ATOM 2908 O O . LEU A 1 400 ? -24.072 -17.655 20.377 1.00 96.12 400 LEU A O 1
ATOM 2912 N N . ALA A 1 401 ? -21.925 -18.183 20.054 1.00 95.81 401 ALA A N 1
ATOM 2913 C CA . ALA A 1 401 ? -22.202 -19.539 19.586 1.00 95.81 401 ALA A CA 1
ATOM 2914 C C . ALA A 1 401 ? -22.898 -20.393 20.662 1.00 95.81 401 ALA A C 1
ATOM 2916 O O . ALA A 1 401 ? -23.773 -21.190 20.335 1.00 95.81 401 ALA A O 1
ATOM 2917 N N . ALA A 1 402 ? -22.582 -20.183 21.946 1.00 96.00 402 ALA A N 1
ATOM 2918 C CA . ALA A 1 402 ? -23.233 -20.872 23.065 1.00 96.00 402 ALA A CA 1
ATOM 2919 C C . ALA A 1 402 ? -24.732 -20.537 23.235 1.00 96.00 402 ALA A C 1
ATOM 2921 O O . ALA A 1 402 ? -25.424 -21.216 23.995 1.00 96.00 402 ALA A O 1
ATOM 2922 N N . ILE A 1 403 ? -25.231 -19.508 22.542 1.00 95.12 403 ILE A N 1
ATOM 2923 C CA . ILE A 1 403 ? -26.644 -19.100 22.515 1.00 95.12 403 ILE A CA 1
ATOM 2924 C C . ILE A 1 403 ? -27.227 -19.115 21.091 1.00 95.12 403 ILE A C 1
ATOM 2926 O O . ILE A 1 403 ? -28.144 -18.352 20.792 1.00 95.12 403 ILE A O 1
ATOM 2930 N N . ASP A 1 404 ? -26.685 -19.967 20.214 1.00 95.69 404 ASP A N 1
ATOM 2931 C CA . ASP A 1 404 ? -27.131 -20.167 18.827 1.00 95.69 404 ASP A CA 1
ATOM 2932 C C . ASP A 1 404 ? -27.021 -18.913 17.926 1.00 95.69 404 ASP A C 1
ATOM 2934 O O . ASP A 1 404 ? -27.801 -18.728 16.990 1.00 95.69 404 ASP A O 1
ATOM 2938 N N . LEU A 1 405 ? -26.019 -18.055 18.172 1.00 95.44 405 LEU A N 1
ATOM 2939 C CA . LEU A 1 405 ? -25.706 -16.865 17.361 1.00 95.44 405 LEU A CA 1
ATOM 2940 C C . LEU A 1 405 ? -24.259 -16.881 16.818 1.00 95.44 405 LEU A C 1
ATOM 2942 O O . LEU A 1 405 ? -23.499 -15.946 17.060 1.00 95.44 405 LEU A O 1
ATOM 2946 N N . PRO A 1 406 ? -23.829 -17.917 16.077 1.00 91.75 406 PRO A N 1
ATOM 2947 C CA . PRO A 1 406 ? -22.410 -18.126 15.762 1.00 91.75 406 PRO A CA 1
ATOM 2948 C C . PRO A 1 406 ? -21.808 -17.084 14.804 1.00 91.75 406 PRO A C 1
ATOM 2950 O O . PRO A 1 406 ? -20.590 -16.948 14.722 1.00 91.75 406 PRO A O 1
ATOM 2953 N N . ASN A 1 407 ? -22.643 -16.359 14.059 1.00 93.31 407 ASN A N 1
ATOM 2954 C CA . ASN A 1 407 ? -22.195 -15.484 12.983 1.00 93.31 407 ASN A CA 1
ATOM 2955 C C . ASN A 1 407 ? -22.060 -14.045 13.479 1.00 93.31 407 ASN A C 1
ATOM 2957 O O . ASN A 1 407 ? -23.061 -13.332 13.608 1.00 93.31 407 ASN A O 1
ATOM 2961 N N . VAL A 1 408 ? -20.820 -13.614 13.699 1.00 95.00 408 VAL A N 1
ATOM 2962 C CA . VAL A 1 408 ? -20.480 -12.236 14.055 1.00 95.00 408 VAL A CA 1
ATOM 2963 C C . VAL A 1 408 ? -19.602 -11.606 12.980 1.00 95.00 408 VAL A C 1
ATOM 2965 O O . VAL A 1 408 ? -18.651 -12.212 12.494 1.00 95.00 408 VAL A O 1
ATOM 2968 N N . GLU A 1 409 ? -19.920 -10.372 12.619 1.00 94.00 409 GLU A N 1
ATOM 2969 C CA . GLU A 1 409 ? -19.201 -9.589 11.621 1.00 94.00 409 GLU A CA 1
ATOM 2970 C C . GLU A 1 409 ? -18.926 -8.202 12.207 1.00 94.00 409 GLU A C 1
ATOM 2972 O O . GLU A 1 409 ? -19.855 -7.505 12.618 1.00 94.00 409 GLU A O 1
ATOM 2977 N N . VAL A 1 410 ? -17.658 -7.788 12.255 1.00 91.44 410 VAL A N 1
ATOM 2978 C CA . VAL A 1 410 ? -17.300 -6.408 12.607 1.00 91.44 410 VAL A CA 1
ATOM 2979 C C . VAL A 1 410 ? -17.416 -5.555 11.349 1.00 91.44 410 VAL A C 1
ATOM 2981 O O . VAL A 1 410 ? -16.706 -5.766 10.369 1.00 91.44 410 VAL A O 1
ATOM 2984 N N . GLN A 1 411 ? -18.327 -4.594 11.372 1.00 90.19 411 GLN A N 1
ATOM 2985 C CA . GLN A 1 411 ? -18.593 -3.683 10.269 1.00 90.19 411 GLN A CA 1
ATOM 2986 C C . GLN A 1 411 ? -17.552 -2.554 10.225 1.00 90.19 411 GLN A C 1
ATOM 2988 O O . GLN A 1 411 ? -16.946 -2.196 11.235 1.00 90.19 411 GLN A O 1
ATOM 2993 N N . ALA A 1 412 ? -17.398 -1.917 9.060 1.00 83.06 412 ALA A N 1
ATOM 2994 C CA . ALA A 1 412 ? -16.443 -0.821 8.854 1.00 83.06 412 ALA A CA 1
ATOM 2995 C C . ALA A 1 412 ? -16.659 0.395 9.784 1.00 83.06 412 ALA A C 1
ATOM 2997 O O . ALA A 1 412 ? -15.734 1.154 10.046 1.00 83.06 412 ALA A O 1
ATOM 2998 N N . ASN A 1 413 ? -17.869 0.582 10.319 1.00 84.12 413 ASN A N 1
ATOM 2999 C CA . ASN A 1 413 ? -18.194 1.646 11.277 1.00 84.12 413 ASN A CA 1
ATOM 3000 C C . ASN A 1 413 ? -17.917 1.261 12.751 1.00 84.12 413 ASN A C 1
ATOM 3002 O O . ASN A 1 413 ? -18.328 1.989 13.663 1.00 84.12 413 ASN A O 1
ATOM 3006 N N . GLY A 1 414 ? -17.269 0.115 12.988 1.00 87.19 414 GLY A N 1
ATOM 3007 C CA . GLY A 1 414 ? -16.973 -0.437 14.312 1.00 87.19 414 GLY A CA 1
ATOM 3008 C C . GLY A 1 414 ? -18.163 -1.101 15.010 1.00 87.19 414 GLY A C 1
ATOM 3009 O O . GLY A 1 414 ? -18.015 -1.600 16.123 1.00 87.19 414 GLY A O 1
ATOM 3010 N N . ASN A 1 415 ? -19.346 -1.118 14.388 1.00 93.62 415 ASN A N 1
ATOM 3011 C CA . ASN A 1 415 ? -20.464 -1.900 14.899 1.00 93.62 415 ASN A CA 1
ATOM 3012 C C . ASN A 1 415 ? -20.239 -3.382 14.619 1.00 93.62 415 ASN A C 1
ATOM 3014 O O . ASN A 1 415 ? -19.446 -3.786 13.773 1.00 93.62 415 ASN A O 1
ATOM 3018 N N . ILE A 1 416 ? -21.004 -4.195 15.317 1.00 95.44 416 ILE A N 1
ATOM 3019 C CA . ILE A 1 416 ? -20.988 -5.635 15.220 1.00 95.44 416 ILE A CA 1
ATOM 3020 C C . ILE A 1 416 ? -22.359 -6.058 14.747 1.00 95.44 416 ILE A C 1
ATOM 3022 O O . ILE A 1 416 ? -23.377 -5.712 15.349 1.00 95.44 416 ILE A O 1
ATOM 3026 N N . LYS A 1 417 ? -22.367 -6.836 13.677 1.00 96.19 417 LYS A N 1
ATOM 3027 C CA . LYS A 1 417 ? -23.546 -7.498 13.159 1.00 96.19 417 LYS A CA 1
ATOM 3028 C C . LYS A 1 417 ? -23.537 -8.941 13.645 1.00 96.19 417 LYS A C 1
ATOM 3030 O O . LYS A 1 417 ? -22.632 -9.703 13.322 1.00 96.19 417 LYS A O 1
ATOM 3035 N N . VAL A 1 418 ? -24.555 -9.308 14.413 1.00 96.06 418 VAL A N 1
ATOM 3036 C CA . VAL A 1 418 ? -24.772 -10.668 14.918 1.00 96.06 418 VAL A CA 1
ATOM 3037 C C . VAL A 1 418 ? -25.967 -11.259 14.184 1.00 96.06 418 VAL A C 1
ATOM 3039 O O . VAL A 1 418 ? -27.088 -10.778 14.342 1.00 96.06 418 VAL A O 1
ATOM 3042 N N . SER A 1 419 ? -25.748 -12.276 13.354 1.00 94.62 419 SER A N 1
ATOM 3043 C CA . SER A 1 419 ? -26.811 -12.854 12.522 1.00 94.62 419 SER A CA 1
ATOM 3044 C C . SER A 1 419 ? -27.444 -14.062 13.212 1.00 94.62 419 SER A C 1
ATOM 3046 O O . SER A 1 419 ? -26.750 -15.011 13.564 1.00 94.62 419 SER A O 1
ATOM 3048 N N . SER A 1 420 ? -28.768 -14.033 13.379 1.00 93.88 420 SER A N 1
ATOM 3049 C CA . SER A 1 420 ? -29.561 -15.167 13.881 1.00 93.88 420 SER A CA 1
ATOM 3050 C C . SER A 1 420 ? -30.094 -16.041 12.740 1.00 93.88 420 SER A C 1
ATOM 3052 O O . SER A 1 420 ? -30.318 -17.233 12.914 1.00 93.88 420 SER A O 1
ATOM 3054 N N . SER A 1 421 ? -30.281 -15.453 11.556 1.00 92.12 421 SER A N 1
ATOM 3055 C CA . SER A 1 421 ? -30.585 -16.143 10.297 1.00 92.12 421 SER A CA 1
ATOM 3056 C C . SER A 1 421 ? -30.127 -15.283 9.115 1.00 92.12 421 SER A C 1
ATOM 3058 O O . SER A 1 421 ? -29.646 -14.168 9.314 1.00 92.12 421 SER A O 1
ATOM 3060 N N . ASP A 1 422 ? -30.365 -15.740 7.886 1.00 89.75 422 ASP A N 1
ATOM 3061 C CA . ASP A 1 422 ? -30.072 -14.975 6.662 1.00 89.75 422 ASP A CA 1
ATOM 3062 C C . ASP A 1 422 ? -30.851 -13.650 6.560 1.00 89.75 422 ASP A C 1
ATOM 3064 O O . ASP A 1 422 ? -30.480 -12.760 5.797 1.00 89.75 422 ASP A O 1
ATOM 3068 N N . THR A 1 423 ? -31.948 -13.509 7.314 1.00 93.19 423 THR A N 1
ATOM 3069 C CA . THR A 1 423 ? -32.847 -12.340 7.242 1.00 93.19 423 THR A CA 1
ATOM 3070 C C . THR A 1 423 ? -32.955 -11.559 8.547 1.00 93.19 423 THR A C 1
ATOM 3072 O O . THR A 1 423 ? -33.428 -10.423 8.537 1.00 93.19 423 THR A O 1
ATOM 3075 N N . ILE A 1 424 ? -32.513 -12.137 9.668 1.00 94.69 424 ILE A N 1
ATOM 3076 C CA . ILE A 1 424 ? -32.601 -11.524 10.997 1.00 94.69 424 ILE A CA 1
ATOM 3077 C C . ILE A 1 424 ? -31.198 -11.370 11.561 1.00 94.69 424 ILE A C 1
ATOM 3079 O O . ILE A 1 424 ? -30.484 -12.353 11.772 1.00 94.69 424 ILE A O 1
ATOM 3083 N N . TRP A 1 425 ? -30.841 -10.130 11.863 1.00 96.00 425 TRP A N 1
ATOM 3084 C CA . TRP A 1 425 ? -29.573 -9.775 12.475 1.00 96.00 425 TRP A CA 1
ATOM 3085 C C . TRP A 1 425 ? -29.768 -8.660 13.502 1.00 96.00 425 TRP A C 1
ATOM 3087 O O . TRP A 1 425 ? -30.739 -7.902 13.456 1.00 96.00 425 TRP A O 1
ATOM 3097 N N . TYR A 1 426 ? -28.827 -8.584 14.433 1.00 94.50 426 TYR A N 1
ATOM 3098 C CA . TYR A 1 426 ? -28.752 -7.581 15.483 1.00 94.50 426 TYR A CA 1
ATOM 3099 C C . TYR A 1 426 ? -27.499 -6.736 15.288 1.00 94.50 426 TYR A C 1
ATOM 3101 O O . TYR A 1 426 ? -26.470 -7.235 14.833 1.00 94.50 426 TYR A O 1
ATOM 3109 N N . SER A 1 427 ? -27.599 -5.461 15.647 1.00 95.75 427 SER A N 1
ATOM 3110 C CA . SER A 1 427 ? -26.521 -4.479 15.580 1.00 95.75 427 SER A CA 1
ATOM 3111 C C . SER A 1 427 ? -26.133 -4.073 16.992 1.00 95.75 427 SER A C 1
ATOM 3113 O O . SER A 1 427 ? -27.000 -3.676 17.781 1.00 95.75 427 SER A O 1
ATOM 3115 N N . ALA A 1 428 ? -24.851 -4.157 17.320 1.00 95.50 428 ALA A N 1
ATOM 3116 C CA . ALA A 1 428 ? -24.338 -3.702 18.600 1.00 95.50 428 ALA A CA 1
ATOM 3117 C C . ALA A 1 428 ? -23.039 -2.917 18.420 1.00 95.50 428 ALA A C 1
ATOM 3119 O O . ALA A 1 428 ? -22.211 -3.256 17.584 1.00 95.50 428 ALA A O 1
ATOM 3120 N N . ARG A 1 429 ? -22.834 -1.886 19.233 1.00 95.62 429 ARG A N 1
ATOM 3121 C CA . ARG A 1 429 ? -21.584 -1.132 19.312 1.00 95.62 429 ARG A CA 1
ATOM 3122 C C . ARG A 1 429 ? -20.878 -1.462 20.626 1.00 95.62 429 ARG A C 1
ATOM 3124 O O . ARG A 1 429 ? -21.507 -1.306 21.680 1.00 95.62 429 ARG A O 1
ATOM 3131 N N . PRO A 1 430 ? -19.606 -1.891 20.593 1.00 97.31 430 PRO A N 1
ATOM 3132 C CA . PRO A 1 430 ? -18.844 -2.095 21.814 1.00 97.31 430 PRO A CA 1
ATOM 3133 C C . PRO A 1 430 ? -18.595 -0.752 22.511 1.00 97.31 430 PRO A C 1
ATOM 3135 O O . PRO A 1 430 ? -18.469 0.291 21.868 1.00 97.31 430 PRO A O 1
ATOM 3138 N N . ASN A 1 431 ? -18.537 -0.772 23.838 1.00 96.94 431 ASN A N 1
ATOM 3139 C CA . ASN A 1 431 ? -18.068 0.362 24.624 1.00 96.94 431 ASN A CA 1
ATOM 3140 C C . ASN A 1 431 ? -16.573 0.597 24.348 1.00 96.94 431 ASN A C 1
ATOM 3142 O O . ASN A 1 431 ? -15.816 -0.359 24.178 1.00 96.94 431 ASN A O 1
ATOM 3146 N N . LEU A 1 432 ? -16.151 1.863 24.350 1.00 96.94 432 LEU A N 1
ATOM 3147 C CA . LEU A 1 432 ? -14.763 2.301 24.162 1.00 96.94 432 LEU A CA 1
ATOM 3148 C C . LEU A 1 432 ? -13.757 1.609 25.101 1.00 96.94 432 LEU A C 1
ATOM 3150 O O . LEU A 1 432 ? -12.569 1.528 24.786 1.00 96.94 432 LEU A O 1
ATOM 3154 N N . PHE A 1 433 ? -14.214 1.136 26.259 1.00 97.62 433 PHE A N 1
ATOM 3155 C CA . PHE A 1 433 ? -13.369 0.511 27.266 1.00 97.62 433 PHE A CA 1
ATOM 3156 C C . PHE A 1 433 ? -13.993 -0.741 27.887 1.00 97.62 433 PHE A C 1
ATOM 3158 O O . PHE A 1 433 ? -15.207 -0.956 27.831 1.00 97.62 433 PHE A O 1
ATOM 3165 N N . SER A 1 434 ? -13.137 -1.524 28.540 1.00 98.44 434 SER A N 1
ATOM 3166 C CA . SER A 1 434 ? -13.499 -2.584 29.478 1.00 98.44 434 SER A CA 1
ATOM 3167 C C . SER A 1 434 ? -12.933 -2.294 30.866 1.00 98.44 434 SER A C 1
ATOM 3169 O O . SER A 1 434 ? -11.958 -1.547 31.014 1.00 98.44 434 SER A O 1
ATOM 3171 N N . VAL A 1 435 ? -13.526 -2.905 31.888 1.00 98.38 435 VAL A N 1
ATOM 3172 C CA . VAL A 1 435 ? -13.072 -2.803 33.283 1.00 98.38 435 VAL A CA 1
ATOM 3173 C C . VAL A 1 435 ? -12.768 -4.178 33.854 1.00 98.38 435 VAL A C 1
ATOM 3175 O O . VAL A 1 435 ? -13.465 -5.139 33.539 1.00 98.38 435 VAL A O 1
ATOM 3178 N N . GLU A 1 436 ? -11.738 -4.287 34.693 1.00 98.25 436 GLU A N 1
ATOM 3179 C CA . GLU A 1 436 ? -11.488 -5.522 35.450 1.00 98.25 436 GLU A CA 1
ATOM 3180 C C . GLU A 1 436 ? -12.708 -5.886 36.317 1.00 98.25 436 GLU A C 1
ATOM 3182 O O . GLU A 1 436 ? -13.336 -5.013 36.921 1.00 98.25 436 GLU A O 1
ATOM 3187 N N . THR A 1 437 ? -13.065 -7.172 36.355 1.00 97.94 437 THR A N 1
ATOM 3188 C CA . THR A 1 437 ? -14.283 -7.672 37.014 1.00 97.94 437 THR A CA 1
ATOM 3189 C C . THR A 1 437 ? -14.051 -9.048 37.638 1.00 97.94 437 THR A C 1
ATOM 3191 O O . THR A 1 437 ? -13.244 -9.831 37.145 1.00 97.94 437 THR A O 1
ATOM 3194 N N . ASP A 1 438 ? -14.818 -9.385 38.675 1.00 97.38 438 ASP A N 1
ATOM 3195 C CA . ASP A 1 438 ? -14.857 -10.741 39.248 1.00 97.38 438 ASP A CA 1
ATOM 3196 C C . ASP A 1 438 ? -15.990 -11.603 38.657 1.00 97.38 438 ASP A C 1
ATOM 3198 O O . ASP A 1 438 ? -16.146 -12.779 39.006 1.00 97.38 438 ASP A O 1
ATOM 3202 N N . THR A 1 439 ? -16.795 -11.031 37.756 1.00 97.44 439 THR A N 1
ATOM 3203 C CA . THR A 1 439 ? -17.934 -11.704 37.122 1.00 97.44 439 THR A CA 1
ATOM 3204 C C . THR A 1 439 ? -17.488 -12.940 36.328 1.00 97.44 439 THR A C 1
ATOM 3206 O O . THR A 1 439 ? -16.354 -13.043 35.855 1.00 97.44 439 THR A O 1
ATOM 3209 N N . ALA A 1 440 ? -18.367 -13.937 36.209 1.00 97.44 440 ALA A N 1
ATOM 3210 C CA . ALA A 1 440 ? -18.095 -15.121 35.399 1.00 97.44 440 ALA A CA 1
ATOM 3211 C C . ALA A 1 440 ? -17.983 -14.758 33.906 1.00 97.44 440 ALA A C 1
ATOM 3213 O O . ALA A 1 440 ? -18.736 -13.919 33.421 1.00 97.44 440 ALA A O 1
ATOM 3214 N N . ILE A 1 441 ? -17.063 -15.420 33.197 1.00 98.12 441 ILE A N 1
ATOM 3215 C CA . ILE A 1 441 ? -16.876 -15.280 31.744 1.00 98.12 441 ILE A CA 1
ATOM 3216 C C . ILE A 1 441 ? -18.172 -15.654 31.018 1.00 98.12 441 ILE A C 1
ATOM 3218 O O . ILE A 1 441 ? -18.833 -16.628 31.386 1.00 98.12 441 ILE A O 1
ATOM 3222 N N . GLY A 1 442 ? -18.512 -14.895 29.979 1.00 97.12 442 GLY A N 1
ATOM 3223 C CA . GLY A 1 442 ? -19.678 -15.128 29.136 1.00 97.12 442 GLY A CA 1
ATOM 3224 C C . GLY A 1 442 ? -20.430 -13.849 28.782 1.00 97.12 442 GLY A C 1
ATOM 3225 O O . GLY A 1 442 ? -19.987 -12.732 29.050 1.00 97.12 442 GLY A O 1
ATOM 3226 N N . LEU A 1 443 ? -21.595 -14.028 28.163 1.00 96.94 443 LEU A N 1
ATOM 3227 C CA . LEU A 1 443 ? -22.499 -12.941 27.808 1.00 96.94 443 LEU A CA 1
ATOM 3228 C C . LEU A 1 443 ? -23.641 -12.858 28.825 1.00 96.94 443 LEU A C 1
ATOM 3230 O O . LEU A 1 443 ? -24.278 -13.859 29.150 1.00 96.94 443 LEU A O 1
ATOM 3234 N N . SER A 1 444 ? -23.934 -11.654 29.302 1.00 95.06 444 SER A N 1
ATOM 3235 C CA . SER A 1 444 ? -25.101 -11.379 30.137 1.00 95.06 444 SER A CA 1
ATOM 3236 C C . SER A 1 444 ? -25.872 -10.182 29.592 1.00 95.06 444 SER A C 1
ATOM 3238 O O . SER A 1 444 ? -25.293 -9.262 29.020 1.00 95.06 444 SER A O 1
ATOM 3240 N N . VAL A 1 445 ? -27.196 -10.183 29.747 1.00 89.75 445 VAL A N 1
ATOM 3241 C CA . VAL A 1 445 ? -28.050 -9.077 29.302 1.00 89.75 445 VAL A CA 1
ATOM 3242 C C . VAL A 1 445 ? -28.848 -8.577 30.496 1.00 89.75 445 VAL A C 1
ATOM 3244 O O . VAL A 1 445 ? -29.804 -9.215 30.932 1.00 89.75 445 VAL A O 1
ATOM 3247 N N . ASN A 1 446 ? -28.455 -7.423 31.034 1.00 84.50 446 ASN A N 1
ATOM 3248 C CA . ASN A 1 446 ? -29.184 -6.740 32.101 1.00 84.50 446 ASN A CA 1
ATOM 3249 C C . ASN A 1 446 ? -29.330 -5.257 31.748 1.00 84.50 446 ASN A C 1
ATOM 3251 O O . ASN A 1 446 ? -28.511 -4.427 32.137 1.00 84.50 446 ASN A O 1
ATOM 3255 N N . LYS A 1 447 ? -30.371 -4.933 30.967 1.00 85.19 447 LYS A N 1
ATOM 3256 C CA . LYS A 1 447 ? -30.625 -3.630 30.304 1.00 85.19 447 LYS A CA 1
ATOM 3257 C C . LYS A 1 447 ? -29.614 -3.252 29.216 1.00 85.19 447 LYS A C 1
ATOM 3259 O O . LYS A 1 447 ? -30.010 -2.653 28.224 1.00 85.19 447 LYS A O 1
ATOM 3264 N N . VAL A 1 448 ? -28.351 -3.616 29.399 1.00 90.75 448 VAL A N 1
ATOM 3265 C CA . VAL A 1 448 ? -27.249 -3.518 28.437 1.00 90.75 448 VAL A CA 1
ATOM 3266 C C . VAL A 1 448 ? -26.635 -4.914 28.315 1.00 90.75 448 VAL A C 1
ATOM 3268 O O . VAL A 1 448 ? -26.695 -5.698 29.270 1.00 90.75 448 VAL A O 1
ATOM 3271 N N . ALA A 1 449 ? -26.115 -5.259 27.139 1.00 94.44 449 ALA A N 1
ATOM 3272 C CA . ALA A 1 449 ? -25.368 -6.498 26.976 1.00 94.44 449 ALA A CA 1
ATOM 3273 C C . ALA A 1 449 ? -23.953 -6.294 27.532 1.00 94.44 449 ALA A C 1
ATOM 3275 O O . ALA A 1 449 ? -23.282 -5.338 27.160 1.00 94.44 449 ALA A O 1
ATOM 3276 N N . ASN A 1 450 ? -23.516 -7.171 28.428 1.00 97.25 450 ASN A N 1
ATOM 3277 C CA . ASN A 1 450 ? -22.176 -7.170 28.998 1.00 97.25 450 ASN A CA 1
ATOM 3278 C C . ASN A 1 450 ? -21.485 -8.474 28.624 1.00 97.25 450 ASN A C 1
ATOM 3280 O O . ASN A 1 450 ? -22.034 -9.561 28.823 1.00 97.25 450 ASN A O 1
ATOM 3284 N N . PHE A 1 451 ? -20.280 -8.348 28.095 1.00 98.06 451 PHE A N 1
ATOM 3285 C CA . PHE A 1 451 ? -19.419 -9.450 27.711 1.00 98.06 451 PHE A CA 1
ATOM 3286 C C . PHE A 1 451 ? -18.236 -9.495 28.668 1.00 98.06 451 PHE A C 1
ATOM 3288 O O . PHE A 1 451 ? -17.495 -8.517 28.789 1.00 98.06 451 PHE A O 1
ATOM 3295 N N . VAL A 1 452 ? -18.087 -10.621 29.357 1.00 98.38 452 VAL A N 1
ATOM 3296 C CA . VAL A 1 452 ? -16.970 -10.875 30.259 1.00 98.38 452 VAL A CA 1
ATOM 3297 C C . VAL A 1 452 ? -16.030 -11.879 29.611 1.00 98.38 452 VAL A C 1
ATOM 3299 O O . VAL A 1 452 ? -16.458 -12.975 29.253 1.00 98.38 452 VAL A O 1
ATOM 3302 N N . PHE A 1 453 ? -14.760 -11.514 29.490 1.00 98.25 453 PHE A N 1
ATOM 3303 C CA . PHE A 1 453 ? -13.706 -12.301 28.844 1.00 98.25 453 PHE A CA 1
ATOM 3304 C C . PHE A 1 453 ? -12.411 -12.227 29.653 1.00 98.25 453 PHE A C 1
ATOM 3306 O O . PHE A 1 453 ? -12.303 -11.430 30.586 1.00 98.25 453 PHE A O 1
ATOM 3313 N N . GLU A 1 454 ? -11.447 -13.083 29.328 1.00 97.94 454 GLU A N 1
ATOM 3314 C CA . GLU A 1 454 ? -10.124 -13.072 29.949 1.00 97.94 454 GLU A CA 1
ATOM 3315 C C . GLU A 1 454 ? -9.094 -12.559 28.947 1.00 97.94 454 GLU A C 1
ATOM 3317 O O . GLU A 1 454 ? -8.957 -13.116 27.866 1.00 97.94 454 GLU A O 1
ATOM 3322 N N . LEU A 1 455 ? -8.367 -11.508 29.316 1.00 96.12 455 LEU A N 1
ATOM 3323 C CA . LEU A 1 455 ? -7.293 -10.930 28.516 1.00 96.12 455 LEU A CA 1
ATOM 3324 C C . LEU A 1 455 ? -6.097 -10.678 29.434 1.00 96.12 455 LEU A C 1
ATOM 3326 O O . LEU A 1 455 ? -6.253 -10.095 30.510 1.00 96.12 455 LEU A O 1
ATOM 3330 N N . ASP A 1 456 ? -4.921 -11.168 29.040 1.00 94.25 456 ASP A N 1
ATOM 3331 C CA . ASP A 1 456 ? -3.679 -11.096 29.824 1.00 94.25 456 ASP A CA 1
ATOM 3332 C C . ASP A 1 456 ? -3.822 -11.624 31.266 1.00 94.25 456 ASP A C 1
ATOM 3334 O O . ASP A 1 456 ? -3.304 -11.054 32.229 1.00 94.25 456 ASP A O 1
ATOM 3338 N N . GLY A 1 457 ? -4.574 -12.720 31.430 1.00 96.38 457 GLY A N 1
ATOM 3339 C CA . GLY A 1 457 ? -4.826 -13.361 32.727 1.00 96.38 457 GLY A CA 1
ATOM 3340 C C . GLY A 1 457 ? -5.770 -12.581 33.649 1.00 96.38 457 GLY A C 1
ATOM 3341 O O . GLY A 1 457 ? -5.861 -12.886 34.840 1.00 96.38 457 GLY A O 1
ATOM 3342 N N . LYS A 1 458 ? -6.462 -11.561 33.129 1.00 97.62 458 LYS A N 1
ATOM 3343 C CA . LYS A 1 458 ? -7.428 -10.751 33.874 1.00 97.62 458 LYS A CA 1
ATOM 3344 C C . LYS A 1 458 ? -8.811 -10.862 33.260 1.00 97.62 458 LYS A C 1
ATOM 3346 O O . LYS A 1 458 ? -8.976 -10.721 32.052 1.00 97.62 458 LYS A O 1
ATOM 3351 N N . LYS A 1 459 ? -9.824 -11.028 34.108 1.00 98.38 459 LYS A N 1
ATOM 3352 C CA . LYS A 1 459 ? -11.220 -10.950 33.681 1.00 98.38 459 LYS A CA 1
ATOM 3353 C C . LYS A 1 459 ? -11.627 -9.501 33.485 1.00 98.38 459 LYS A C 1
ATOM 3355 O O . LYS A 1 459 ? -11.414 -8.670 34.369 1.00 98.38 459 LYS A O 1
ATOM 3360 N N . ARG A 1 460 ? -12.231 -9.210 32.340 1.00 98.38 460 ARG A N 1
ATOM 3361 C CA . ARG A 1 460 ? -12.674 -7.869 31.962 1.00 98.38 460 ARG A CA 1
ATOM 3362 C C . ARG A 1 460 ? -14.116 -7.905 31.496 1.00 98.38 460 ARG A C 1
ATOM 3364 O O . ARG A 1 460 ? -14.534 -8.875 30.880 1.00 98.38 460 ARG A O 1
ATOM 3371 N N . GLU A 1 461 ? -14.859 -6.846 31.781 1.00 98.44 461 GLU A N 1
ATOM 3372 C CA . GLU A 1 461 ? -16.233 -6.640 31.331 1.00 98.44 461 GLU A CA 1
ATOM 3373 C C . GLU A 1 461 ? -16.283 -5.490 30.325 1.00 98.44 461 GLU A C 1
ATOM 3375 O O . GLU A 1 461 ? -15.864 -4.373 30.637 1.00 98.44 461 GLU A O 1
ATOM 3380 N N . GLN A 1 462 ? -16.811 -5.753 29.130 1.00 98.38 462 GLN A N 1
ATOM 3381 C CA . GLN A 1 462 ? -17.100 -4.747 28.110 1.00 98.38 462 GLN A CA 1
ATOM 3382 C C . GLN A 1 462 ? -18.607 -4.712 27.844 1.00 98.38 462 GLN A C 1
ATOM 3384 O O . GLN A 1 462 ? -19.232 -5.736 27.563 1.00 98.38 462 GLN A O 1
ATOM 3389 N N . SER A 1 463 ? -19.203 -3.524 27.926 1.00 97.81 463 SER A N 1
ATOM 3390 C CA . SER A 1 463 ? -20.619 -3.325 27.604 1.00 97.81 463 SER A CA 1
ATOM 3391 C C . SER A 1 463 ? -20.832 -3.113 26.103 1.00 97.81 463 SER A C 1
ATOM 3393 O O . SER A 1 463 ? -19.955 -2.611 25.405 1.00 97.81 463 SER A O 1
ATOM 3395 N N . PHE A 1 464 ? -22.024 -3.447 25.617 1.00 96.44 464 PHE A N 1
ATOM 3396 C CA . PHE A 1 464 ? -22.449 -3.326 24.225 1.00 96.44 464 PHE A CA 1
ATOM 3397 C C . PHE A 1 464 ? -23.799 -2.620 24.164 1.00 96.44 464 PHE A C 1
ATOM 3399 O O . PHE A 1 464 ? -24.742 -2.978 24.875 1.00 96.44 464 PHE A O 1
ATOM 3406 N N . TYR A 1 465 ? -23.905 -1.634 23.281 1.00 93.06 465 TYR A N 1
ATOM 3407 C CA . TYR A 1 465 ? -25.106 -0.825 23.091 1.00 93.06 465 TYR A CA 1
ATOM 3408 C C . TYR A 1 465 ? -25.773 -1.176 21.767 1.00 93.06 465 TYR A C 1
ATOM 3410 O O . TYR A 1 465 ? -25.081 -1.449 20.793 1.00 93.06 465 TYR A O 1
ATOM 3418 N N . ALA A 1 466 ? -27.104 -1.142 21.706 1.00 91.44 466 ALA A N 1
ATOM 3419 C CA . ALA A 1 466 ? -27.804 -1.258 20.427 1.00 91.44 466 ALA A CA 1
ATOM 3420 C C . ALA A 1 466 ? -27.384 -0.103 19.501 1.00 91.44 466 ALA A C 1
ATOM 3422 O O . ALA A 1 466 ? -27.305 1.041 19.962 1.00 91.44 466 ALA A O 1
ATOM 3423 N N . ALA A 1 467 ? -27.101 -0.412 18.234 1.00 86.19 467 ALA A N 1
ATOM 3424 C CA . ALA A 1 467 ? -26.534 0.534 17.273 1.00 86.19 467 ALA A CA 1
ATOM 3425 C C . ALA A 1 467 ? -27.378 0.683 16.009 1.00 86.19 467 ALA A C 1
ATOM 3427 O O . ALA A 1 467 ? -27.837 -0.361 15.489 1.00 86.19 467 ALA A O 1
#

Radius of gyration: 30.15 Å; chains: 1; bounding box: 74×54×87 Å

Secondary structure (DSSP, 8-state):
-----------EEEE--SEEEESTT-EEEEEEEEEE-SSS-EEEEEEEEESS-PEEEEEESS-TTSEEEE-TT-EEEEEEEEE--SSTTEEEEEEEEEEESS-TT-EEEEEEEEEE--HHHHHHHH-------------------------TTPBPPSSEEE-SEEE-TT-EEEEEEE-SEEESSEEEEEEEESSEEES-EEPTT-EEESSEEESEEEESSEEES-EE-SSEEESSEEESEEEE-STT--EEES-EE-TT-EEES-EEESEEE--SSSPEEEES-EE-TT-EEESEEE-TTPEE-SSEEE-TT-EESHHHHHHHHHHGGGT--EEEETTEEEEEETTEEEEEEEEEEEE--S--EEEE-TT--EEEE-TTSEEEEEEE--S-HHHHHHHHHTTT--EEEE-TTS-EEEESSSS-EEEEEEEEEEEE--SPSEEEEESEEEEEEEETTEEEEEEEEE-

Sequence (467 aa):
ILVGPAKILRDVDLVAPGKLSDEPGAVLPITVTLSNGSAEADTFNVTVVDSSGWTIEDMTGINADGSVTVEALQSADIAFNVVLGAKINTTDVITIVAISQSDMTAIAETKVQLAVVTTEELINNNTSIPDVSTGVNPNISTGINDAPFINPSSLCPITGNVNGICSNKGHLITEATINGSIAGGELGGNVTITGMVSNVTIVEDAVITGGKLTGIINNGGRVDNFDFVGTLFENGTIGGNITNSSSMKGVFKNVNLAANAKIEKVKLQGKIVGDSNAPAILQDLTIEDNTYLENIVIGSEVILGDNITFGTGVQFDSILESINALVKDIGLEVTQNADQLQAQDGTVLYAVKVIESNRAKRKASLRLTPTQAVHFITATDLDITAQPAVQDIEALQIALAAIDLPNVEVQANGNIKVSSSDTIWYSARPNLFSVETDTAIGLSVNKVANFVFELDGKKREQSFYAA

pLDDT: mean 90.88, std 14.26, range [30.86, 98.69]